Protein AF-A0A0R3WZQ4-F1 (afdb_monomer)

Structure (mmCIF, N/CA/C/O backbone):
data_AF-A0A0R3WZQ4-F1
#
_entry.id   AF-A0A0R3WZQ4-F1
#
loop_
_atom_site.group_PDB
_atom_site.id
_atom_site.type_symbol
_atom_site.label_atom_id
_atom_site.label_alt_id
_atom_site.label_comp_id
_atom_site.label_asym_id
_atom_site.label_entity_id
_atom_site.label_seq_id
_atom_site.pdbx_PDB_ins_code
_atom_site.Cartn_x
_atom_site.Cartn_y
_atom_site.Cartn_z
_atom_site.occupancy
_atom_site.B_iso_or_equiv
_atom_site.auth_seq_id
_atom_site.auth_comp_id
_atom_site.auth_asym_id
_atom_site.auth_atom_id
_atom_site.pdbx_PDB_model_num
ATOM 1 N N . MET A 1 1 ? 17.747 2.315 -2.675 1.00 59.25 1 MET A N 1
ATOM 2 C CA . MET A 1 1 ? 18.015 2.694 -1.265 1.00 59.25 1 MET A CA 1
ATOM 3 C C . MET A 1 1 ? 18.761 4.030 -1.125 1.00 59.25 1 MET A C 1
ATOM 5 O O . MET A 1 1 ? 18.170 4.954 -0.582 1.00 59.25 1 MET A O 1
ATOM 9 N N . LYS A 1 2 ? 19.989 4.185 -1.658 1.00 54.94 2 LYS A N 1
ATOM 10 C CA . LYS A 1 2 ? 20.775 5.444 -1.579 1.00 54.94 2 LYS A CA 1
ATOM 11 C C . LYS A 1 2 ? 20.021 6.696 -2.055 1.00 54.94 2 LYS A C 1
ATOM 13 O O . LYS A 1 2 ? 20.126 7.731 -1.412 1.00 54.94 2 LYS A O 1
ATOM 18 N N . LEU A 1 3 ? 19.227 6.578 -3.125 1.00 58.09 3 LEU A N 1
ATOM 19 C CA . LEU A 1 3 ? 18.361 7.647 -3.641 1.00 58.09 3 LEU A CA 1
ATOM 20 C C . LEU A 1 3 ? 17.384 8.172 -2.581 1.00 58.09 3 LEU A C 1
ATOM 22 O O . LEU A 1 3 ? 17.348 9.365 -2.296 1.00 58.09 3 LEU A O 1
ATOM 26 N N . ARG A 1 4 ? 16.605 7.260 -1.983 1.00 60.50 4 ARG A N 1
ATOM 27 C CA . ARG A 1 4 ? 15.604 7.590 -0.961 1.00 60.50 4 ARG A CA 1
ATOM 28 C C . ARG A 1 4 ? 16.275 8.246 0.243 1.00 60.50 4 ARG A C 1
ATOM 30 O O . ARG A 1 4 ? 15.859 9.319 0.655 1.00 60.50 4 ARG A O 1
ATOM 37 N N . ALA A 1 5 ? 17.381 7.665 0.704 1.00 63.91 5 ALA A N 1
ATOM 38 C CA . ALA A 1 5 ? 18.163 8.213 1.802 1.00 63.91 5 ALA A CA 1
ATOM 39 C C . ALA A 1 5 ? 18.717 9.619 1.490 1.00 63.91 5 ALA A C 1
ATOM 41 O O . ALA A 1 5 ? 18.581 10.535 2.294 1.00 63.91 5 ALA A O 1
ATOM 42 N N . SER A 1 6 ? 19.282 9.832 0.294 1.00 63.78 6 SER A N 1
ATOM 43 C CA . SER A 1 6 ? 19.801 11.144 -0.105 1.00 63.78 6 SER A CA 1
ATOM 44 C C . SER A 1 6 ? 18.703 12.190 -0.257 1.00 63.78 6 SER A C 1
ATOM 46 O O . SER A 1 6 ? 18.972 13.350 0.043 1.00 63.78 6 SER A O 1
ATOM 48 N N . ARG A 1 7 ? 17.513 11.827 -0.750 1.00 65.88 7 ARG A N 1
ATOM 49 C CA . ARG A 1 7 ? 16.387 12.760 -0.864 1.00 65.88 7 ARG A CA 1
ATOM 50 C C . ARG A 1 7 ? 15.920 13.196 0.523 1.00 65.88 7 ARG A C 1
ATOM 52 O O . ARG A 1 7 ? 15.873 14.395 0.769 1.00 65.88 7 ARG A O 1
ATOM 59 N N . CYS A 1 8 ? 15.708 12.252 1.441 1.00 67.31 8 CYS A N 1
ATOM 60 C CA . CYS A 1 8 ? 15.324 12.553 2.823 1.00 67.31 8 CYS A CA 1
ATOM 61 C C . CYS A 1 8 ? 16.364 13.432 3.537 1.00 67.31 8 CYS A C 1
ATOM 63 O O . CYS A 1 8 ? 16.021 14.462 4.105 1.00 67.31 8 CYS A O 1
ATOM 65 N N . LEU A 1 9 ? 17.654 13.090 3.446 1.00 69.38 9 LEU A N 1
ATOM 66 C CA . LEU A 1 9 ? 18.714 13.871 4.095 1.00 69.38 9 LEU A CA 1
ATOM 67 C C . LEU A 1 9 ? 18.921 15.259 3.466 1.00 69.38 9 LEU A C 1
ATOM 69 O O . LEU A 1 9 ? 19.328 16.187 4.161 1.00 69.38 9 LEU A O 1
ATOM 73 N N . LYS A 1 10 ? 18.664 15.424 2.159 1.00 71.38 10 LYS A N 1
ATOM 74 C CA . LYS A 1 10 ? 18.657 16.749 1.516 1.00 71.38 10 LYS A CA 1
ATOM 75 C C . LYS A 1 10 ? 17.467 17.578 1.996 1.00 71.38 10 LYS A C 1
ATOM 77 O O . LYS A 1 10 ? 17.658 18.756 2.276 1.00 71.38 10 LYS A O 1
ATOM 82 N N . MET A 1 11 ? 16.293 16.955 2.140 1.00 70.19 11 MET A N 1
ATOM 83 C CA . MET A 1 11 ? 15.088 17.626 2.628 1.00 70.19 11 MET A CA 1
ATOM 84 C C . MET A 1 11 ? 15.279 18.218 4.019 1.00 70.19 11 MET A C 1
ATOM 86 O O . MET A 1 11 ? 14.865 19.350 4.212 1.00 70.19 11 MET A O 1
ATOM 90 N N . LYS A 1 12 ? 16.030 17.565 4.920 1.00 76.56 12 LYS A N 1
ATOM 91 C CA . LYS A 1 12 ? 16.362 18.109 6.253 1.00 76.56 12 LYS A CA 1
ATOM 92 C C . LYS A 1 12 ? 16.836 19.568 6.240 1.00 76.56 12 LYS A C 1
ATOM 94 O O . LYS A 1 12 ? 16.504 20.320 7.144 1.00 76.56 12 LYS A O 1
ATOM 99 N N . LYS A 1 13 ? 17.602 19.983 5.225 1.00 73.25 13 LYS A N 1
ATOM 100 C CA . LYS A 1 13 ? 18.138 21.354 5.126 1.00 73.25 13 LYS A CA 1
ATOM 101 C C . LYS A 1 13 ? 17.073 22.424 4.883 1.00 73.25 13 LYS A C 1
ATOM 103 O O . LYS A 1 13 ? 17.371 23.604 5.027 1.00 73.25 13 LYS A O 1
ATOM 108 N N . HIS A 1 14 ? 15.883 22.012 4.466 1.00 74.38 14 HIS A N 1
ATOM 109 C CA . HIS A 1 14 ? 14.762 22.891 4.170 1.00 74.38 14 HIS A CA 1
ATOM 110 C C . HIS A 1 14 ? 13.814 23.073 5.359 1.00 74.38 14 HIS A C 1
ATOM 112 O O . HIS A 1 14 ? 12.880 23.849 5.223 1.00 74.38 14 HIS A O 1
ATOM 118 N N . TYR A 1 15 ? 14.065 22.407 6.495 1.00 74.31 15 TYR A N 1
ATOM 119 C CA . TYR A 1 15 ? 13.251 22.535 7.705 1.00 74.31 15 TYR A CA 1
ATOM 120 C C . TYR A 1 15 ? 13.995 23.333 8.773 1.00 74.31 15 TYR A C 1
ATOM 122 O O . TYR A 1 15 ? 15.161 23.067 9.079 1.00 74.31 15 TYR A O 1
ATOM 130 N N . LYS A 1 16 ? 13.291 24.298 9.351 1.00 77.12 16 LYS A N 1
ATOM 131 C CA . LYS A 1 16 ? 13.641 25.057 10.549 1.00 77.12 16 LYS A CA 1
ATOM 132 C C . LYS A 1 16 ? 12.752 24.600 11.701 1.00 77.12 16 LYS A C 1
ATOM 134 O O . LYS A 1 16 ? 11.690 24.033 11.488 1.00 77.12 16 LYS A O 1
ATOM 139 N N . GLU A 1 17 ? 13.165 24.893 12.928 1.00 70.81 17 GLU A N 1
ATOM 140 C CA . GLU A 1 17 ? 12.402 24.534 14.131 1.00 70.81 17 GLU A CA 1
ATOM 141 C C . GLU A 1 17 ? 10.980 25.122 14.128 1.00 70.81 17 GLU A C 1
ATOM 143 O O . GLU A 1 17 ? 10.024 24.426 14.451 1.00 70.81 17 GLU A O 1
ATOM 148 N N . ALA A 1 18 ? 10.826 26.352 13.627 1.00 71.81 18 ALA A N 1
ATOM 149 C CA . ALA A 1 18 ? 9.527 27.000 13.444 1.00 71.81 18 ALA A CA 1
ATOM 150 C C . ALA A 1 18 ? 8.602 26.282 12.440 1.00 71.81 18 ALA A C 1
ATOM 152 O O . ALA A 1 18 ? 7.392 26.466 12.504 1.00 71.81 18 ALA A O 1
ATOM 153 N N . ASP A 1 19 ? 9.139 25.451 11.537 1.00 72.56 19 ASP A N 1
ATOM 154 C CA . ASP A 1 19 ? 8.326 24.687 10.582 1.00 72.56 19 ASP A CA 1
ATOM 155 C C . ASP A 1 19 ? 7.623 23.490 11.254 1.00 72.56 19 ASP A C 1
ATOM 157 O O . ASP A 1 19 ? 6.709 22.899 10.674 1.00 72.56 19 ASP A O 1
ATOM 161 N N . PHE A 1 20 ? 8.031 23.129 12.478 1.00 77.69 20 PHE A N 1
ATOM 162 C CA . PHE A 1 20 ? 7.418 22.052 13.255 1.00 77.69 20 PHE A CA 1
ATOM 163 C C . PHE A 1 20 ? 6.249 22.528 14.129 1.00 77.69 20 PHE A C 1
ATOM 165 O O . PHE A 1 20 ? 5.408 21.711 14.488 1.00 77.69 20 PHE A O 1
ATOM 172 N N . ASP A 1 21 ? 6.113 23.828 14.396 1.00 80.69 21 ASP A N 1
ATOM 173 C CA . ASP A 1 21 ? 5.023 24.386 15.214 1.00 80.69 21 ASP A CA 1
ATOM 174 C C . ASP A 1 21 ? 3.962 25.091 14.351 1.00 80.69 21 ASP A C 1
ATOM 176 O O . ASP A 1 21 ? 3.626 26.263 14.517 1.00 80.69 21 ASP A O 1
ATOM 180 N N . ILE A 1 22 ? 3.470 24.375 13.338 1.00 78.81 22 ILE A N 1
ATOM 181 C CA . ILE A 1 22 ? 2.479 24.882 12.384 1.00 78.81 22 ILE A CA 1
ATOM 182 C C . ILE A 1 22 ? 1.238 23.991 12.448 1.00 78.81 22 ILE A C 1
ATOM 184 O O . ILE A 1 22 ? 1.338 22.766 12.393 1.00 78.81 22 ILE A O 1
ATOM 188 N N . ALA A 1 23 ? 0.057 24.598 12.553 1.00 77.56 23 ALA A N 1
ATOM 189 C CA . ALA A 1 23 ? -1.218 23.884 12.469 1.00 77.56 23 ALA A CA 1
ATOM 190 C C . ALA A 1 23 ? -1.451 23.334 11.051 1.00 77.56 23 ALA A C 1
ATOM 192 O O . ALA A 1 23 ? -1.067 23.972 10.065 1.00 77.56 23 ALA A O 1
ATOM 193 N N . ALA A 1 24 ? -2.132 22.195 10.925 1.00 77.56 24 ALA A N 1
ATOM 194 C CA . ALA A 1 24 ? -2.321 21.514 9.642 1.00 77.56 24 ALA A CA 1
ATOM 195 C C . ALA A 1 24 ? -2.984 22.415 8.585 1.00 77.56 24 ALA A C 1
ATOM 197 O O . ALA A 1 24 ? -2.612 22.382 7.412 1.00 77.56 24 ALA A O 1
ATOM 198 N N . CYS A 1 25 ? -3.907 23.289 9.001 1.00 72.56 25 CYS A N 1
ATOM 199 C CA . CYS A 1 25 ? -4.601 24.238 8.122 1.00 72.56 25 CYS A CA 1
ATOM 200 C C . CYS A 1 25 ? -3.682 25.283 7.463 1.00 72.56 25 CYS A C 1
ATOM 202 O O . CYS A 1 25 ? -4.040 25.850 6.432 1.00 72.56 25 CYS A O 1
ATOM 204 N N . LYS A 1 26 ? -2.501 25.538 8.040 1.00 68.31 26 LYS A N 1
ATOM 205 C CA . LYS A 1 26 ? -1.498 26.486 7.528 1.00 68.31 26 LYS A CA 1
ATOM 206 C C . LYS A 1 26 ? -0.370 25.792 6.761 1.00 68.31 26 LYS A C 1
ATOM 208 O O . LYS A 1 26 ? 0.494 26.471 6.209 1.00 68.31 26 LYS A O 1
ATOM 213 N N . TYR A 1 27 ? -0.364 24.461 6.714 1.00 69.56 27 TYR A N 1
ATOM 214 C CA . TYR A 1 27 ? 0.668 23.688 6.039 1.00 69.56 27 TYR A CA 1
ATOM 215 C C . TYR A 1 27 ? 0.306 23.483 4.561 1.00 69.56 27 TYR A C 1
ATOM 217 O O . TYR A 1 27 ? -0.670 22.809 4.233 1.00 69.56 27 TYR A O 1
ATOM 225 N N . SER A 1 28 ? 1.079 24.065 3.636 1.00 55.12 28 SER A N 1
ATOM 226 C CA . SER A 1 28 ? 0.828 23.905 2.198 1.00 55.12 28 SER A CA 1
ATOM 227 C C . SER A 1 28 ? 1.144 22.472 1.750 1.00 55.12 28 SER A C 1
ATOM 229 O O . SER A 1 28 ? 2.295 22.037 1.811 1.00 55.12 28 SER A O 1
ATOM 231 N N . LEU A 1 29 ? 0.127 21.736 1.298 1.00 54.38 29 LEU A N 1
ATOM 232 C CA . LEU A 1 29 ? 0.235 20.325 0.925 1.00 54.38 29 LEU A CA 1
ATOM 233 C C . LEU A 1 29 ? 0.942 20.121 -0.422 1.00 54.38 29 LEU A C 1
ATOM 235 O O . LEU A 1 29 ? 0.430 20.496 -1.473 1.00 54.38 29 LEU A O 1
ATOM 239 N N . TYR A 1 30 ? 2.050 19.383 -0.387 1.00 45.25 30 TYR A N 1
ATOM 240 C CA . TYR A 1 30 ? 2.545 18.588 -1.509 1.00 45.25 30 TYR A CA 1
ATOM 241 C C . TYR A 1 30 ? 2.847 17.171 -0.992 1.00 45.25 30 TYR A C 1
ATOM 243 O O . TYR A 1 30 ? 3.962 16.890 -0.567 1.00 45.25 30 TYR A O 1
ATOM 251 N N . GLY A 1 31 ? 1.869 16.257 -0.978 1.00 48.31 31 GLY A N 1
ATOM 252 C CA . GLY A 1 31 ? 2.123 14.876 -0.540 1.00 48.31 31 GLY A CA 1
ATOM 253 C C . GLY A 1 31 ? 0.884 14.016 -0.277 1.00 48.31 31 GLY A C 1
ATOM 254 O O . GLY A 1 31 ? -0.224 14.521 -0.118 1.00 48.31 31 GLY A O 1
ATOM 255 N N . ASN A 1 32 ? 1.091 12.695 -0.224 1.00 53.44 32 ASN A N 1
ATOM 256 C CA . ASN A 1 32 ? 0.051 11.697 0.045 1.00 53.44 32 ASN A CA 1
ATOM 257 C C . ASN A 1 32 ? -0.267 11.661 1.549 1.00 53.44 32 ASN A C 1
ATOM 259 O O . ASN A 1 32 ? 0.563 11.223 2.340 1.00 53.44 32 ASN A O 1
ATOM 263 N N . PHE A 1 33 ? -1.457 12.111 1.956 1.00 58.78 33 PHE A N 1
ATOM 264 C CA . PHE A 1 33 ? -1.855 12.117 3.373 1.00 58.78 33 PHE A CA 1
ATOM 265 C C . PHE A 1 33 ? -2.325 10.750 3.888 1.00 58.78 33 PHE A C 1
ATOM 267 O O . PHE A 1 33 ? -2.177 10.447 5.068 1.00 58.78 33 PHE A O 1
ATOM 274 N N . PHE A 1 34 ? -2.882 9.914 3.009 1.00 61.50 34 PHE A N 1
ATOM 275 C CA . PHE A 1 34 ? -3.523 8.662 3.404 1.00 61.50 34 PHE A CA 1
ATOM 276 C C . PHE A 1 34 ? -2.593 7.451 3.174 1.00 61.50 34 PHE A C 1
ATOM 278 O O . PHE A 1 34 ? -2.016 7.330 2.091 1.00 61.50 34 PHE A O 1
ATOM 285 N N . PRO A 1 35 ? -2.447 6.523 4.139 1.00 56.69 35 PRO A N 1
ATOM 286 C CA . PRO A 1 35 ? -1.637 5.310 3.975 1.00 56.69 35 PRO A CA 1
ATOM 287 C C . PRO A 1 35 ? -2.118 4.440 2.807 1.00 56.69 35 PRO A C 1
ATOM 289 O O . PRO A 1 35 ? -1.301 3.861 2.096 1.00 56.69 35 PRO A O 1
ATOM 292 N N . SER A 1 36 ? -3.426 4.457 2.537 1.00 63.47 36 SER A N 1
ATOM 293 C CA . SER A 1 36 ? -4.091 3.534 1.607 1.00 63.47 36 SER A CA 1
ATOM 294 C C . SER A 1 36 ? -4.612 4.213 0.339 1.00 63.47 36 SER A C 1
ATOM 296 O O . SER A 1 36 ? -5.557 3.730 -0.283 1.00 63.47 36 SER A O 1
ATOM 298 N N . VAL A 1 37 ? -3.978 5.319 -0.095 1.00 71.19 37 VAL A N 1
ATOM 299 C CA . VAL A 1 37 ? -4.334 6.034 -1.348 1.00 71.19 37 VAL A CA 1
ATOM 300 C C . VAL A 1 37 ? -4.441 5.067 -2.520 1.00 71.19 37 VAL A C 1
ATOM 302 O O . VAL A 1 37 ? -5.343 5.180 -3.342 1.00 71.19 37 VAL A O 1
ATOM 305 N N . ARG A 1 38 ? -3.533 4.093 -2.602 1.00 75.31 38 ARG A N 1
ATOM 306 C CA . ARG A 1 38 ? -3.531 3.141 -3.707 1.00 75.31 38 ARG A CA 1
ATOM 307 C C . ARG A 1 38 ? -4.756 2.230 -3.691 1.00 75.31 38 ARG A C 1
ATOM 309 O O . ARG A 1 38 ? -5.372 2.069 -4.737 1.00 75.31 38 ARG A O 1
ATOM 316 N N . GLN A 1 39 ? -5.108 1.664 -2.538 1.00 73.88 39 GLN A N 1
ATOM 317 C CA . GLN A 1 39 ? -6.296 0.818 -2.412 1.00 73.88 39 GLN A CA 1
ATOM 318 C C . GLN A 1 39 ? -7.569 1.618 -2.693 1.00 73.88 39 GLN A C 1
ATOM 320 O O . GLN A 1 39 ? -8.445 1.136 -3.401 1.00 73.88 39 GLN A O 1
ATOM 325 N N . PHE A 1 40 ? -7.635 2.864 -2.212 1.00 77.56 40 PHE A N 1
ATOM 326 C CA . PHE A 1 40 ? -8.734 3.777 -2.518 1.00 77.56 40 PHE A CA 1
ATOM 327 C C . PHE A 1 40 ? -8.866 4.020 -4.027 1.00 77.56 40 PHE A C 1
ATOM 329 O O . PHE A 1 40 ? -9.934 3.808 -4.590 1.00 77.56 40 PHE A O 1
ATOM 336 N N . VAL A 1 41 ? -7.771 4.392 -4.699 1.00 81.75 41 VAL A N 1
ATOM 337 C CA . VAL A 1 41 ? -7.765 4.628 -6.151 1.00 81.75 41 VAL A CA 1
ATOM 338 C C . VAL A 1 41 ? -8.153 3.365 -6.920 1.00 81.75 41 VAL A C 1
ATOM 340 O O . VAL A 1 41 ? -8.972 3.447 -7.830 1.00 81.75 41 VAL A O 1
ATOM 343 N N . ILE A 1 42 ? -7.619 2.198 -6.546 1.00 82.25 42 ILE A N 1
ATOM 344 C CA . ILE A 1 42 ? -7.975 0.917 -7.174 1.00 82.25 42 ILE A CA 1
ATOM 345 C C . ILE A 1 42 ? -9.466 0.621 -6.985 1.00 82.25 42 ILE A C 1
ATOM 347 O O . ILE A 1 42 ? -10.137 0.300 -7.960 1.00 82.25 42 ILE A O 1
ATOM 351 N N . ALA A 1 43 ? -10.006 0.794 -5.776 1.00 79.00 43 ALA A N 1
ATOM 352 C CA . ALA A 1 43 ? -11.423 0.577 -5.502 1.00 79.00 43 ALA A CA 1
ATOM 353 C C . ALA A 1 43 ? -12.321 1.535 -6.305 1.00 79.00 43 ALA A C 1
ATOM 355 O O . ALA A 1 43 ? -13.355 1.122 -6.825 1.00 79.00 43 ALA A O 1
ATOM 356 N N . CYS A 1 44 ? -11.926 2.805 -6.451 1.00 83.12 44 CYS A N 1
ATOM 357 C CA . CYS A 1 44 ? -12.631 3.762 -7.304 1.00 83.12 44 CYS A CA 1
ATOM 358 C C . CYS A 1 44 ? -12.614 3.332 -8.774 1.00 83.12 44 CYS A C 1
ATOM 360 O O . CYS A 1 44 ? -13.659 3.326 -9.416 1.00 83.12 44 CYS A O 1
ATOM 362 N N . LEU A 1 45 ? -11.451 2.944 -9.299 1.00 85.81 45 LEU A N 1
ATOM 363 C CA . LEU A 1 45 ? -11.312 2.497 -10.686 1.00 85.81 45 LEU A CA 1
ATOM 364 C C . LEU A 1 45 ? -12.122 1.221 -10.950 1.00 85.81 45 LEU A C 1
ATOM 366 O O . LEU A 1 45 ? -12.845 1.159 -11.939 1.00 85.81 45 LEU A O 1
ATOM 370 N N . GLN A 1 46 ? -12.106 0.258 -10.028 1.00 81.94 46 GLN A N 1
ATOM 371 C CA . GLN A 1 46 ? -12.930 -0.950 -10.109 1.00 81.94 46 GLN A CA 1
ATOM 372 C C . GLN A 1 46 ? -14.431 -0.629 -10.108 1.00 81.94 46 GLN A C 1
ATOM 374 O O . GLN A 1 46 ? -15.166 -1.175 -10.926 1.00 81.94 46 GLN A O 1
ATOM 379 N N . LYS A 1 47 ? -14.890 0.305 -9.258 1.00 81.44 47 LYS A N 1
ATOM 380 C CA . LYS A 1 47 ? -16.288 0.784 -9.266 1.00 81.44 47 LYS A CA 1
ATOM 381 C C . LYS A 1 47 ? -16.682 1.458 -10.587 1.00 81.44 47 LYS A C 1
ATOM 383 O O . LYS A 1 47 ? -17.856 1.447 -10.937 1.00 81.44 47 LYS A O 1
ATOM 388 N N . LEU A 1 48 ? -15.719 2.020 -11.320 1.00 87.06 48 LEU A N 1
ATOM 389 C CA . LEU A 1 48 ? -15.913 2.584 -12.661 1.00 87.06 48 LEU A CA 1
ATOM 390 C C . LEU A 1 48 ? -15.796 1.537 -13.785 1.00 87.06 48 LEU A C 1
ATOM 392 O O . LEU A 1 48 ? -15.861 1.902 -14.956 1.00 87.06 48 LEU A O 1
ATOM 396 N N . GLY A 1 49 ? -15.600 0.255 -13.459 1.00 86.19 49 GLY A N 1
ATOM 397 C CA . GLY A 1 49 ? -15.394 -0.809 -14.445 1.00 86.19 49 GLY A CA 1
ATOM 398 C C . GLY A 1 49 ? -14.000 -0.807 -15.082 1.00 86.19 49 GLY A C 1
ATOM 399 O O . GLY A 1 49 ? -13.805 -1.414 -16.131 1.00 86.19 49 GLY A O 1
ATOM 400 N N . VAL A 1 50 ? -13.021 -0.125 -14.478 1.00 88.00 50 VAL A N 1
ATOM 401 C CA . VAL A 1 50 ? -11.641 -0.058 -14.972 1.00 88.00 50 VAL A CA 1
ATOM 402 C C . VAL A 1 50 ? -10.779 -1.104 -14.268 1.00 88.00 50 VAL A C 1
ATOM 404 O O . VAL A 1 50 ? -10.526 -1.028 -13.062 1.00 88.00 50 VAL A O 1
ATOM 407 N N . HIS A 1 51 ? -10.270 -2.067 -15.037 1.00 86.50 51 HIS A N 1
ATOM 408 C CA . HIS A 1 51 ? -9.361 -3.087 -14.522 1.00 86.50 51 HIS A CA 1
ATOM 409 C C . HIS A 1 51 ? -7.997 -2.492 -14.156 1.00 86.50 51 HIS A C 1
ATOM 411 O O . HIS A 1 51 ? -7.361 -1.796 -14.947 1.00 86.50 51 HIS A O 1
ATOM 417 N N . CYS A 1 52 ? -7.533 -2.800 -12.946 1.00 87.75 52 CYS A N 1
ATOM 418 C CA . CYS A 1 52 ? -6.255 -2.336 -12.420 1.00 87.75 52 CYS A CA 1
ATOM 419 C C . CYS A 1 52 ? -5.397 -3.530 -12.025 1.00 87.75 52 CYS A C 1
ATOM 421 O O . CYS A 1 52 ? -5.745 -4.246 -11.087 1.00 87.75 52 CYS A O 1
ATOM 423 N N . LEU A 1 53 ? -4.262 -3.702 -12.703 1.00 89.50 53 LEU A N 1
ATOM 424 C CA . LEU A 1 53 ? -3.302 -4.755 -12.392 1.00 89.50 53 LEU A CA 1
ATOM 425 C C . LEU A 1 53 ? -1.969 -4.204 -11.888 1.00 89.50 53 LEU A C 1
ATOM 427 O O . LEU A 1 53 ? -1.481 -3.147 -12.292 1.00 89.50 53 LEU A O 1
ATOM 431 N N . GLN A 1 54 ? -1.360 -4.966 -10.993 1.00 89.00 54 GLN A N 1
ATOM 432 C CA . GLN A 1 54 ? -0.063 -4.717 -10.403 1.00 89.00 54 GLN A CA 1
ATOM 433 C C . GLN A 1 54 ? 0.993 -5.614 -11.040 1.00 89.00 54 GLN A C 1
ATOM 435 O O . GLN A 1 54 ? 0.882 -6.831 -10.988 1.00 89.00 54 GLN A O 1
ATOM 440 N N . SER A 1 55 ? 2.072 -5.012 -11.540 1.00 88.12 55 SER A N 1
ATOM 441 C CA . SER A 1 55 ? 3.247 -5.756 -12.002 1.00 88.12 55 SER A CA 1
ATOM 442 C C . SER A 1 55 ? 4.082 -6.320 -10.860 1.00 88.12 55 SER A C 1
ATOM 444 O O . SER A 1 55 ? 4.235 -5.683 -9.802 1.00 88.12 55 SER A O 1
ATOM 446 N N . SER A 1 56 ? 4.685 -7.484 -11.111 1.00 82.88 56 SER A N 1
ATOM 447 C CA . SER A 1 56 ? 5.661 -8.141 -10.242 1.00 82.88 56 SER A CA 1
ATOM 448 C C . SER A 1 56 ? 6.810 -7.169 -9.989 1.00 82.88 56 SER A C 1
ATOM 450 O O . SER A 1 56 ? 7.054 -6.742 -8.858 1.00 82.88 56 SER A O 1
ATOM 452 N N . TYR A 1 57 ? 7.410 -6.680 -11.073 1.00 77.62 57 TYR A N 1
ATOM 453 C CA . TYR A 1 57 ? 8.537 -5.756 -11.041 1.00 77.62 57 TYR A CA 1
ATOM 454 C C . TYR A 1 57 ? 8.136 -4.369 -11.566 1.00 77.62 57 TYR A C 1
ATOM 456 O O . TYR A 1 57 ? 7.241 -3.720 -11.009 1.00 77.62 57 TYR A O 1
ATOM 464 N N . GLY A 1 58 ? 8.814 -3.884 -12.609 1.00 76.38 58 GLY A N 1
ATOM 465 C CA . GLY A 1 58 ? 8.539 -2.600 -13.245 1.00 76.38 58 GLY A CA 1
ATOM 466 C C . GLY A 1 58 ? 7.274 -2.639 -14.099 1.00 76.38 58 GLY A C 1
ATOM 467 O O . GLY A 1 58 ? 7.058 -3.590 -14.841 1.00 76.38 58 GLY A O 1
ATOM 468 N N . SER A 1 59 ? 6.462 -1.584 -14.023 1.00 85.88 59 SER A N 1
ATOM 469 C CA . SER A 1 59 ? 5.227 -1.479 -14.809 1.00 85.88 59 SER A CA 1
ATOM 470 C C . SER A 1 59 ? 5.481 -1.209 -16.291 1.00 85.88 59 SER A C 1
ATOM 472 O O . SER A 1 59 ? 4.689 -1.631 -17.122 1.00 85.88 59 SER A O 1
ATOM 474 N N . MET A 1 60 ? 6.582 -0.530 -16.632 1.00 91.19 60 MET A N 1
ATOM 475 C CA . MET A 1 60 ? 6.891 -0.154 -18.015 1.00 91.19 60 MET A CA 1
ATOM 476 C C . MET A 1 60 ? 7.177 -1.367 -18.920 1.00 91.19 60 MET A C 1
ATOM 478 O O . MET A 1 60 ? 6.511 -1.461 -19.945 1.00 91.19 60 MET A O 1
ATOM 482 N N . PRO A 1 61 ? 8.048 -2.331 -18.554 1.00 90.56 61 PRO A N 1
ATOM 483 C CA . PRO A 1 61 ? 8.227 -3.561 -19.335 1.00 90.56 61 PRO A CA 1
ATOM 484 C C . PRO A 1 61 ? 6.932 -4.347 -19.580 1.00 90.56 61 PRO A C 1
ATOM 486 O O . PRO A 1 61 ? 6.669 -4.756 -20.710 1.00 90.56 61 PRO A O 1
ATOM 489 N N . ALA A 1 62 ? 6.103 -4.515 -18.544 1.00 90.50 62 ALA A N 1
ATOM 490 C CA . ALA A 1 62 ? 4.826 -5.223 -18.643 1.00 90.50 62 ALA A CA 1
ATOM 491 C C . ALA A 1 62 ? 3.833 -4.474 -19.546 1.00 90.50 62 ALA A C 1
ATOM 493 O O . ALA A 1 62 ? 3.241 -5.058 -20.447 1.00 90.50 62 ALA A O 1
ATOM 494 N N . CYS A 1 63 ? 3.706 -3.156 -19.357 1.00 92.56 63 CYS A N 1
ATOM 495 C CA . CYS A 1 63 ? 2.849 -2.292 -20.169 1.00 92.56 63 CYS A CA 1
ATOM 496 C C . CYS A 1 63 ? 3.271 -2.295 -21.644 1.00 92.56 63 CYS A C 1
ATOM 498 O O . CYS A 1 63 ? 2.415 -2.357 -22.520 1.00 92.56 63 CYS A O 1
ATOM 500 N N . LEU A 1 64 ? 4.579 -2.302 -21.918 1.00 91.69 64 LEU A N 1
ATOM 501 C CA . LEU A 1 64 ? 5.113 -2.464 -23.267 1.00 91.69 64 LEU A CA 1
ATOM 502 C C . LEU A 1 64 ? 4.739 -3.816 -23.870 1.00 91.69 64 LEU A C 1
ATOM 504 O O . LEU A 1 64 ? 4.250 -3.857 -24.993 1.00 91.69 64 LEU A O 1
ATOM 508 N N . GLY A 1 65 ? 4.942 -4.909 -23.128 1.00 90.12 65 GLY A N 1
ATOM 509 C CA . GLY A 1 65 ? 4.557 -6.247 -23.576 1.00 90.12 65 GLY A CA 1
ATOM 510 C C . GLY A 1 65 ? 3.065 -6.333 -23.909 1.00 90.12 65 GLY A C 1
ATOM 511 O O . GLY A 1 65 ? 2.714 -6.816 -24.980 1.00 90.12 65 GLY A O 1
ATOM 512 N N . ILE A 1 66 ? 2.197 -5.788 -23.048 1.00 90.31 66 ILE A N 1
ATOM 513 C CA . ILE A 1 66 ? 0.742 -5.729 -23.270 1.00 90.31 66 ILE A CA 1
ATOM 514 C C . ILE A 1 66 ? 0.408 -4.910 -24.520 1.00 90.31 66 ILE A C 1
ATOM 516 O O . ILE A 1 66 ? -0.354 -5.374 -25.363 1.00 90.31 66 ILE A O 1
ATOM 520 N N . ALA A 1 67 ? 1.001 -3.722 -24.667 1.00 91.00 67 ALA A N 1
ATOM 521 C CA . ALA A 1 67 ? 0.763 -2.857 -25.819 1.00 91.00 67 ALA A CA 1
ATOM 522 C C . ALA A 1 67 ? 1.140 -3.536 -27.139 1.00 91.00 67 ALA A C 1
ATOM 524 O O . ALA A 1 67 ? 0.397 -3.439 -28.111 1.00 91.00 67 ALA A O 1
ATOM 525 N N . TYR A 1 68 ? 2.249 -4.277 -27.160 1.00 88.69 68 TYR A N 1
ATOM 526 C CA . TYR A 1 68 ? 2.652 -5.062 -28.323 1.00 88.69 68 TYR A CA 1
ATOM 527 C C . TYR A 1 68 ? 1.763 -6.290 -28.563 1.00 88.69 68 TYR A C 1
ATOM 529 O O . TYR A 1 68 ? 1.490 -6.603 -29.717 1.00 88.69 68 TYR A O 1
ATOM 537 N N . HIS A 1 69 ? 1.294 -6.971 -27.511 1.00 86.50 69 HIS A N 1
ATOM 538 C CA . HIS A 1 69 ? 0.363 -8.099 -27.643 1.00 86.50 69 HIS A CA 1
ATOM 539 C C . HIS A 1 69 ? -1.000 -7.673 -28.198 1.00 86.50 69 HIS A C 1
ATOM 541 O O . HIS A 1 69 ? -1.576 -8.392 -29.009 1.00 86.50 69 HIS A O 1
ATOM 547 N N . LEU A 1 70 ? -1.512 -6.522 -27.757 1.00 87.00 70 LEU A N 1
ATOM 548 C CA . LEU A 1 70 ? -2.850 -6.038 -28.108 1.00 87.00 70 LEU A CA 1
ATOM 549 C C . LEU A 1 70 ? -2.864 -5.036 -29.271 1.00 87.00 70 LEU A C 1
ATOM 551 O O . LEU A 1 70 ? -3.939 -4.675 -29.741 1.00 87.00 70 LEU A O 1
ATOM 555 N N . GLY A 1 71 ? -1.703 -4.537 -29.704 1.00 86.31 71 GLY A N 1
ATOM 556 C CA . GLY A 1 71 ? -1.611 -3.451 -30.684 1.00 86.31 71 GLY A CA 1
ATOM 557 C C . GLY A 1 71 ? -2.232 -2.137 -30.192 1.00 86.31 71 GLY A C 1
ATOM 558 O O . GLY A 1 71 ? -2.783 -1.380 -30.988 1.00 86.31 71 GLY A O 1
ATOM 559 N N . CYS A 1 72 ? -2.198 -1.868 -28.881 1.00 86.94 72 CYS A N 1
ATOM 560 C CA . CYS A 1 72 ? -2.894 -0.730 -28.274 1.00 86.94 72 CYS A CA 1
ATOM 561 C C . CYS A 1 72 ? -1.945 0.432 -27.912 1.00 86.94 72 CYS A C 1
ATOM 563 O O . CYS A 1 72 ? -0.767 0.207 -27.611 1.00 86.94 72 CYS A O 1
ATOM 565 N N . PRO A 1 73 ? -2.434 1.688 -27.889 1.00 90.56 73 PRO A N 1
ATOM 566 C CA . PRO A 1 73 ? -1.635 2.824 -27.442 1.00 90.56 73 PRO A CA 1
ATOM 567 C C . PRO A 1 73 ? -1.355 2.767 -25.933 1.00 90.56 73 PRO A C 1
ATOM 569 O O . PRO A 1 73 ? -2.135 2.220 -25.154 1.00 90.56 73 PRO A O 1
ATOM 572 N N . ILE A 1 74 ? -0.266 3.407 -25.504 1.00 92.56 74 ILE A N 1
ATOM 573 C CA . ILE A 1 74 ? 0.061 3.616 -24.089 1.00 92.56 74 ILE A CA 1
ATOM 574 C C . ILE A 1 74 ? -0.208 5.072 -23.718 1.00 92.56 74 ILE A C 1
ATOM 576 O O . ILE A 1 74 ? 0.484 5.978 -24.183 1.00 92.56 74 ILE A O 1
ATOM 580 N N . ALA A 1 75 ? -1.158 5.296 -22.812 1.00 91.56 75 ALA A N 1
ATOM 581 C CA . ALA A 1 75 ? -1.357 6.588 -22.166 1.00 91.56 75 ALA A CA 1
ATOM 582 C C . ALA A 1 75 ? -0.480 6.695 -20.910 1.00 91.56 75 ALA A C 1
ATOM 584 O O . ALA A 1 75 ? -0.524 5.836 -20.029 1.00 91.56 75 ALA A O 1
ATOM 585 N N . THR A 1 76 ? 0.354 7.731 -20.823 1.00 91.00 76 THR A N 1
ATOM 586 C CA . THR A 1 76 ? 1.366 7.836 -19.765 1.00 91.00 76 THR A CA 1
ATOM 587 C C . THR A 1 76 ? 1.673 9.277 -19.390 1.00 91.00 76 THR A C 1
ATOM 589 O O . THR A 1 76 ? 1.646 10.178 -20.220 1.00 91.00 76 THR A O 1
ATOM 592 N N . MET A 1 77 ? 2.023 9.486 -18.120 1.00 88.00 77 MET A N 1
ATOM 593 C CA . MET A 1 77 ? 2.602 10.743 -17.633 1.00 88.00 77 MET A CA 1
ATOM 594 C C . MET A 1 77 ? 4.140 10.704 -17.592 1.00 88.00 77 MET A C 1
ATOM 596 O O . MET A 1 77 ? 4.784 11.650 -17.142 1.00 88.00 77 MET A O 1
ATOM 600 N N . SER A 1 78 ? 4.758 9.582 -17.979 1.00 89.31 78 SER A N 1
ATOM 601 C CA . SER A 1 78 ? 6.205 9.401 -17.883 1.00 89.31 78 SER A CA 1
ATOM 602 C C . SER A 1 78 ? 6.891 9.630 -19.224 1.00 89.31 78 SER A C 1
ATOM 604 O O . SER A 1 78 ? 6.740 8.850 -20.160 1.00 89.31 78 SER A O 1
ATOM 606 N N . SER A 1 79 ? 7.781 10.621 -19.265 1.00 87.69 79 SER A N 1
ATOM 607 C CA . SER A 1 79 ? 8.618 10.910 -20.436 1.00 87.69 79 SER A CA 1
ATOM 608 C C . SER A 1 79 ? 9.597 9.792 -20.810 1.00 87.69 79 SER A C 1
ATOM 610 O O . SER A 1 79 ? 10.173 9.819 -21.895 1.00 87.69 79 SER A O 1
ATOM 612 N N . LYS A 1 80 ? 9.778 8.773 -19.953 1.00 90.44 80 LYS A N 1
ATOM 613 C CA . LYS A 1 80 ? 10.580 7.586 -20.284 1.00 90.44 80 LYS A CA 1
ATOM 614 C C . LYS A 1 80 ? 10.022 6.839 -21.494 1.00 90.44 80 LYS A C 1
ATOM 616 O O . LYS A 1 80 ? 10.802 6.282 -22.258 1.00 90.44 80 LYS A O 1
ATOM 621 N N . TYR A 1 81 ? 8.705 6.867 -21.702 1.00 91.19 81 TYR A N 1
ATOM 622 C CA . TYR A 1 81 ? 8.086 6.185 -22.835 1.00 91.19 81 TYR A CA 1
ATOM 623 C C . TYR A 1 81 ? 8.472 6.804 -24.191 1.00 91.19 81 TYR A C 1
ATOM 625 O O . TYR A 1 81 ? 8.475 6.110 -25.200 1.00 91.19 81 TYR A O 1
ATOM 633 N N . TYR A 1 82 ? 8.910 8.068 -24.233 1.00 90.12 82 TYR A N 1
ATOM 634 C CA . TYR A 1 82 ? 9.359 8.711 -25.480 1.00 90.12 82 TYR A CA 1
ATOM 635 C C . TYR A 1 82 ? 10.675 8.139 -26.014 1.00 90.12 82 TYR A C 1
ATOM 637 O O . TYR A 1 82 ? 11.031 8.371 -27.166 1.00 90.12 82 TYR A O 1
ATOM 645 N N . LEU A 1 83 ? 11.412 7.414 -25.170 1.00 91.56 83 LEU A N 1
ATOM 646 C CA . LEU A 1 83 ? 12.699 6.807 -25.503 1.00 91.56 83 LEU A CA 1
ATOM 647 C C . LEU A 1 83 ? 12.568 5.334 -25.907 1.00 91.56 83 LEU A C 1
ATOM 649 O O . LEU A 1 83 ? 13.586 4.680 -26.137 1.00 91.56 83 LEU A O 1
ATOM 653 N N . ILE A 1 84 ? 11.341 4.808 -25.969 1.00 88.62 84 ILE A N 1
ATOM 654 C CA . ILE A 1 84 ? 11.085 3.445 -26.427 1.00 88.62 84 ILE A CA 1
ATOM 655 C C . ILE A 1 84 ? 11.445 3.339 -27.908 1.00 88.62 84 ILE A C 1
ATOM 657 O O . ILE A 1 84 ? 11.237 4.255 -28.705 1.00 88.62 84 ILE A O 1
ATOM 661 N N . SER A 1 85 ? 11.989 2.183 -28.262 1.00 79.69 85 SER A N 1
ATOM 662 C CA . SER A 1 85 ? 12.156 1.755 -29.641 1.00 79.69 85 SER A CA 1
ATOM 663 C C . SER A 1 85 ? 11.424 0.437 -29.854 1.00 79.69 85 SER A C 1
ATOM 665 O O . SER A 1 85 ? 11.209 -0.325 -28.906 1.00 79.69 85 SER A O 1
ATOM 667 N N . ARG A 1 86 ? 11.036 0.178 -31.104 1.00 84.62 86 ARG A N 1
ATOM 668 C CA . ARG A 1 86 ? 10.485 -1.116 -31.498 1.00 84.62 86 ARG A CA 1
ATOM 669 C C . ARG A 1 86 ? 11.517 -2.217 -31.200 1.00 84.62 86 ARG A C 1
ATOM 671 O O . ARG A 1 86 ? 12.660 -2.097 -31.655 1.00 84.62 86 ARG A O 1
ATOM 678 N N . PRO A 1 87 ? 11.151 -3.282 -30.466 1.00 86.12 87 PRO A N 1
ATOM 679 C CA . PRO A 1 87 ? 12.050 -4.397 -30.216 1.00 86.12 87 PRO A CA 1
ATOM 680 C C . PRO A 1 87 ? 12.389 -5.086 -31.540 1.00 86.12 87 PRO A C 1
ATOM 682 O O . PRO A 1 87 ? 11.519 -5.370 -32.361 1.00 86.12 87 PRO A O 1
ATOM 685 N N . THR A 1 88 ? 13.672 -5.368 -31.741 1.00 82.69 88 THR A N 1
ATOM 686 C CA . THR A 1 88 ? 14.158 -6.149 -32.895 1.00 82.69 88 THR A CA 1
ATOM 687 C C . THR A 1 88 ? 14.264 -7.635 -32.571 1.00 82.69 88 THR A C 1
ATOM 689 O O . THR A 1 88 ? 14.318 -8.467 -33.469 1.00 82.69 88 THR A O 1
ATOM 692 N N . THR A 1 89 ? 14.306 -7.970 -31.280 1.00 76.62 89 THR A N 1
ATOM 693 C CA . THR A 1 89 ? 14.256 -9.343 -30.777 1.00 76.62 89 THR A CA 1
ATOM 694 C C . THR A 1 89 ? 12.862 -9.586 -30.216 1.00 76.62 89 THR A C 1
ATOM 696 O O . THR A 1 89 ? 12.486 -8.951 -29.233 1.00 76.62 89 THR A O 1
ATOM 699 N N . LEU A 1 90 ? 12.103 -10.477 -30.848 1.00 79.44 90 LEU A N 1
ATOM 700 C CA . LEU A 1 90 ? 10.763 -10.874 -30.420 1.00 79.44 90 LEU A CA 1
ATOM 701 C C . LEU A 1 90 ? 10.760 -12.357 -30.017 1.00 79.44 90 LEU A C 1
ATOM 703 O O . LEU A 1 90 ? 11.571 -13.118 -30.553 1.00 79.44 90 LEU A O 1
ATOM 707 N N . PRO A 1 91 ? 9.882 -12.768 -29.084 1.00 78.06 91 PRO A N 1
ATOM 708 C CA . PRO A 1 91 ? 9.557 -14.175 -28.862 1.00 78.06 91 PRO A CA 1
ATOM 709 C C . PRO A 1 91 ? 9.096 -14.844 -30.162 1.00 78.06 91 PRO A C 1
ATOM 711 O O . PRO A 1 91 ? 8.484 -14.186 -31.003 1.00 78.06 91 PRO A O 1
ATOM 714 N N . GLU A 1 92 ? 9.362 -16.141 -30.320 1.00 77.19 92 GLU A N 1
ATOM 715 C CA . GLU A 1 92 ? 8.974 -16.904 -31.519 1.00 77.19 92 GLU A CA 1
ATOM 716 C C . GLU A 1 92 ? 7.452 -16.913 -31.730 1.00 77.19 92 GLU A C 1
ATOM 718 O O . GLU A 1 92 ? 6.967 -16.962 -32.860 1.00 77.19 92 GLU A O 1
ATOM 723 N N . GLU A 1 93 ? 6.702 -16.808 -30.635 1.00 78.81 93 GLU A N 1
ATOM 724 C CA . GLU A 1 93 ? 5.246 -16.745 -30.602 1.00 78.81 93 GLU A CA 1
ATOM 725 C C . GLU A 1 93 ? 4.689 -15.447 -31.219 1.00 78.81 93 GLU A C 1
ATOM 727 O O . GLU A 1 93 ? 3.535 -15.415 -31.649 1.00 78.81 93 GLU A O 1
ATOM 732 N N . LEU A 1 94 ? 5.499 -14.382 -31.305 1.00 75.25 94 LEU A N 1
ATOM 733 C CA . LEU A 1 94 ? 5.121 -13.094 -31.885 1.00 75.25 94 LEU A CA 1
ATOM 734 C C . LEU A 1 94 ? 5.725 -12.929 -33.283 1.00 75.25 94 LEU A C 1
ATOM 736 O O . LEU A 1 94 ? 6.937 -12.806 -33.463 1.00 75.25 94 LEU A O 1
ATOM 740 N N . LYS A 1 95 ? 4.866 -12.865 -34.308 1.00 66.31 95 LYS A N 1
ATOM 741 C CA . LYS A 1 95 ? 5.315 -12.655 -35.691 1.00 66.31 95 LYS A CA 1
ATOM 742 C C . LYS A 1 95 ? 5.885 -11.236 -35.862 1.00 66.31 95 LYS A C 1
ATOM 744 O O . LYS A 1 95 ? 5.212 -10.264 -35.528 1.00 66.31 95 LYS A O 1
ATOM 749 N N . PRO A 1 96 ? 7.072 -11.058 -36.472 1.00 60.28 96 PRO A N 1
ATOM 750 C CA . PRO A 1 96 ? 7.672 -9.732 -36.648 1.00 60.28 96 PRO A CA 1
ATOM 751 C C . PRO A 1 96 ? 6.803 -8.736 -37.428 1.00 60.28 96 PRO A C 1
ATOM 753 O O . PRO A 1 96 ? 6.885 -7.534 -37.187 1.00 60.28 96 PRO A O 1
ATOM 756 N N . SER A 1 97 ? 5.967 -9.224 -38.350 1.00 52.78 97 SER A N 1
ATOM 757 C CA . SER A 1 97 ? 5.083 -8.407 -39.188 1.00 52.78 97 SER A CA 1
ATOM 758 C C . SER A 1 97 ? 3.826 -7.896 -38.478 1.00 52.78 97 SER A C 1
ATOM 760 O O . SER A 1 97 ? 3.137 -7.068 -39.057 1.00 52.78 97 SER A O 1
ATOM 762 N N . SER A 1 98 ? 3.512 -8.371 -37.266 1.00 59.06 98 SER A N 1
ATOM 763 C CA . SER A 1 98 ? 2.313 -7.964 -36.514 1.00 59.06 98 SER A CA 1
ATOM 764 C C . SER A 1 98 ? 2.589 -6.948 -35.403 1.00 59.06 98 SER A C 1
ATOM 766 O O . SER A 1 98 ? 1.675 -6.591 -34.671 1.00 59.06 98 SER A O 1
ATOM 768 N N . VAL A 1 99 ? 3.843 -6.515 -35.233 1.00 66.31 99 VAL A N 1
ATOM 769 C CA . VAL A 1 99 ? 4.248 -5.614 -34.146 1.00 66.31 99 VAL A CA 1
ATOM 770 C C . VAL A 1 99 ? 4.517 -4.223 -34.710 1.00 66.31 99 VAL A C 1
ATOM 772 O O . VAL A 1 99 ? 5.613 -3.957 -35.207 1.00 66.31 99 VAL A O 1
ATOM 775 N N . ASP A 1 100 ? 3.523 -3.344 -34.636 1.00 71.50 100 ASP A N 1
ATOM 776 C CA . ASP A 1 100 ? 3.666 -1.936 -35.008 1.00 71.50 100 ASP A CA 1
ATOM 777 C C . ASP A 1 100 ? 4.445 -1.136 -33.952 1.00 71.50 100 ASP A C 1
ATOM 779 O O . ASP A 1 100 ? 4.699 -1.595 -32.833 1.00 71.50 100 ASP A O 1
ATOM 783 N N . GLU A 1 101 ? 4.871 0.078 -34.314 1.00 80.31 101 GLU A N 1
ATOM 784 C CA . GLU A 1 101 ? 5.393 1.013 -33.318 1.00 80.31 101 GLU A CA 1
ATOM 785 C C . GLU A 1 101 ? 4.299 1.372 -32.309 1.00 80.31 101 GLU A C 1
ATOM 787 O O . GLU A 1 101 ? 3.188 1.753 -32.680 1.00 80.31 101 GLU A O 1
ATOM 792 N N . VAL A 1 102 ? 4.627 1.282 -31.017 1.00 85.94 102 VAL A N 1
ATOM 793 C CA . VAL A 1 102 ? 3.676 1.635 -29.961 1.00 85.94 102 VAL A CA 1
ATOM 794 C C . VAL A 1 102 ? 3.380 3.124 -30.022 1.00 85.94 102 VAL A C 1
ATOM 796 O O . VAL A 1 102 ? 4.271 3.966 -29.896 1.00 85.94 102 VAL A O 1
ATOM 799 N N . GLN A 1 103 ? 2.099 3.442 -30.142 1.00 89.81 103 GLN A N 1
ATOM 800 C CA . GLN A 1 103 ? 1.608 4.806 -30.049 1.00 89.81 103 GLN A CA 1
ATOM 801 C C . GLN A 1 103 ? 1.610 5.260 -28.586 1.00 89.81 103 GLN A C 1
ATOM 803 O O . GLN A 1 103 ? 1.060 4.587 -27.716 1.00 89.81 103 GLN A O 1
ATOM 808 N N . ILE A 1 104 ? 2.222 6.410 -28.302 1.00 91.25 104 ILE A N 1
ATOM 809 C CA . ILE A 1 104 ? 2.318 6.962 -26.944 1.00 91.25 104 ILE A CA 1
ATOM 810 C C . ILE A 1 104 ? 1.445 8.209 -26.828 1.00 91.25 104 ILE A C 1
ATOM 812 O O . ILE A 1 104 ? 1.615 9.144 -27.601 1.00 91.25 104 ILE A O 1
ATOM 816 N N . VAL A 1 105 ? 0.559 8.264 -25.838 1.00 91.31 105 VAL A N 1
ATOM 817 C CA . VAL A 1 105 ? -0.269 9.438 -25.524 1.00 91.31 105 VAL A CA 1
ATOM 818 C C . VAL A 1 105 ? 0.272 10.101 -24.253 1.00 91.31 105 VAL A C 1
ATOM 820 O O . VAL A 1 105 ? 0.301 9.487 -23.184 1.00 91.31 105 VAL A O 1
ATOM 823 N N . ASP A 1 106 ? 0.728 11.351 -24.375 1.00 88.25 106 ASP A N 1
ATOM 824 C CA . ASP A 1 106 ? 1.318 12.139 -23.281 1.00 88.25 106 ASP A CA 1
ATOM 825 C C . ASP A 1 106 ? 0.238 12.829 -22.446 1.00 88.25 106 ASP A C 1
ATOM 827 O O . ASP A 1 106 ? -0.229 13.905 -22.807 1.00 88.25 106 ASP A O 1
ATOM 831 N N . LEU A 1 107 ? -0.098 12.259 -21.289 1.00 87.81 107 LEU A N 1
ATOM 832 C CA . LEU A 1 107 ? -1.115 12.793 -20.378 1.00 87.81 107 LEU A CA 1
ATOM 833 C C . LEU A 1 107 ? -0.687 14.074 -19.631 1.00 87.81 107 LEU A C 1
ATOM 835 O O . LEU A 1 107 ? -1.470 14.611 -18.853 1.00 87.81 107 LEU A O 1
ATOM 839 N N . THR A 1 108 ? 0.546 14.560 -19.814 1.00 83.69 108 THR A N 1
ATOM 840 C CA . THR A 1 108 ? 1.042 15.796 -19.171 1.00 83.69 108 THR A CA 1
ATOM 841 C C . THR A 1 108 ? 0.789 17.061 -19.986 1.00 83.69 108 THR A C 1
ATOM 843 O O . THR A 1 108 ? 1.053 18.166 -19.510 1.00 83.69 108 THR A O 1
ATOM 846 N N . LYS A 1 109 ? 0.289 16.913 -21.213 1.00 79.62 109 LYS A N 1
ATOM 847 C CA . LYS A 1 109 ? -0.038 18.008 -22.130 1.00 79.62 109 LYS A CA 1
ATOM 848 C C . LYS A 1 109 ? -1.498 17.919 -22.544 1.00 79.62 109 LYS A C 1
ATOM 850 O O . LYS A 1 109 ? -2.204 17.004 -22.140 1.00 79.62 109 LYS A O 1
ATOM 855 N N . ASP A 1 110 ? -1.933 18.831 -23.405 1.00 79.00 110 ASP A N 1
ATOM 856 C CA . ASP A 1 110 ? -3.209 18.707 -24.106 1.00 79.00 110 ASP A CA 1
ATOM 857 C C . ASP A 1 110 ? -3.191 17.446 -24.980 1.00 79.00 110 ASP A C 1
ATOM 859 O O . ASP A 1 110 ? -2.696 17.459 -26.112 1.00 79.00 110 ASP A O 1
ATOM 863 N N . PHE A 1 111 ? -3.677 16.345 -24.411 1.00 82.50 111 PHE A N 1
ATOM 864 C CA . PHE A 1 111 ? -3.560 14.994 -24.955 1.00 82.50 111 PHE A CA 1
ATOM 865 C C . PHE A 1 111 ? -4.774 14.563 -25.764 1.00 82.50 111 PHE A C 1
ATOM 867 O O . PHE A 1 111 ? -4.759 13.490 -26.363 1.00 82.50 111 PHE A O 1
ATOM 874 N N . TYR A 1 112 ? -5.824 15.377 -25.788 1.00 86.88 112 TYR A N 1
ATOM 875 C CA . TYR A 1 112 ? -7.037 15.072 -26.518 1.00 86.88 112 TYR A CA 1
ATOM 876 C C . TYR A 1 112 ? -7.657 16.313 -27.150 1.00 86.88 112 TYR A C 1
ATOM 878 O O . TYR A 1 112 ? -7.418 17.446 -26.732 1.00 86.88 112 TYR A O 1
ATOM 886 N N . GLN A 1 113 ? -8.471 16.068 -28.166 1.00 87.44 113 GLN A N 1
ATOM 887 C CA . GLN A 1 113 ? -9.379 17.026 -28.765 1.00 87.44 113 GLN A CA 1
ATOM 888 C C . GLN A 1 113 ? -10.752 16.368 -28.870 1.00 87.44 113 GLN A C 1
ATOM 890 O O . GLN A 1 113 ? -10.856 15.203 -29.255 1.00 87.44 113 GLN A O 1
ATOM 895 N N . VAL A 1 114 ? -11.796 17.110 -28.509 1.00 86.62 114 VAL A N 1
ATOM 896 C CA . VAL A 1 114 ? -13.173 16.701 -28.785 1.00 86.62 114 VAL A CA 1
ATOM 897 C C . VAL A 1 114 ? -13.509 17.185 -30.186 1.00 86.62 114 VAL A C 1
ATOM 899 O O . VAL A 1 114 ? -13.388 18.373 -30.481 1.00 86.62 114 VAL A O 1
ATOM 902 N N . ASP A 1 115 ? -13.877 16.251 -31.043 1.00 86.81 115 ASP A N 1
ATOM 903 C CA . ASP A 1 115 ? -14.316 16.495 -32.408 1.00 86.81 115 ASP A CA 1
ATOM 904 C C . ASP A 1 115 ? -15.750 15.985 -32.580 1.00 86.81 115 ASP A C 1
ATOM 906 O O . ASP A 1 115 ? -16.273 15.283 -31.713 1.00 86.81 115 ASP A O 1
ATOM 910 N N . THR A 1 116 ? -16.407 16.343 -33.677 1.00 84.56 116 THR A N 1
ATOM 911 C CA . THR A 1 116 ? -17.716 15.786 -34.032 1.00 84.56 116 THR A CA 1
ATOM 912 C C . THR A 1 116 ? -17.607 15.085 -35.373 1.00 84.56 116 THR A C 1
ATOM 914 O O . THR A 1 116 ? -17.390 15.727 -36.395 1.00 84.56 116 THR A O 1
ATOM 917 N N . GLU A 1 117 ? -17.771 13.768 -35.367 1.00 85.69 117 GLU A N 1
ATOM 918 C CA . GLU A 1 117 ? -17.728 12.932 -36.566 1.00 85.69 117 GLU A CA 1
ATOM 919 C C . GLU A 1 117 ? -19.077 12.216 -36.676 1.00 85.69 117 GLU A C 1
ATOM 921 O O . GLU A 1 117 ? -19.559 11.639 -35.700 1.00 85.69 117 GLU A O 1
ATOM 926 N N . ASP A 1 118 ? -19.752 12.361 -37.818 1.00 86.44 118 ASP A N 1
ATOM 927 C CA . ASP A 1 118 ? -21.113 11.849 -38.051 1.00 86.44 118 ASP A CA 1
ATOM 928 C C . ASP A 1 118 ? -22.139 12.241 -36.965 1.00 86.44 118 ASP A C 1
ATOM 930 O O . ASP A 1 118 ? -23.011 11.462 -36.574 1.00 86.44 118 ASP A O 1
ATOM 934 N N . GLY A 1 119 ? -22.023 13.463 -36.431 1.00 85.06 119 GLY A N 1
ATOM 935 C CA . GLY A 1 119 ? -22.910 13.976 -35.380 1.00 85.06 119 GLY A CA 1
ATOM 936 C C . GLY A 1 119 ? -22.667 13.382 -33.986 1.00 85.06 119 GLY A C 1
ATOM 937 O O . GLY A 1 119 ? -23.413 13.696 -33.058 1.00 85.06 119 GLY A O 1
ATOM 938 N N . LYS A 1 120 ? -21.630 12.553 -33.807 1.00 84.25 120 LYS A N 1
ATOM 939 C CA . LYS A 1 120 ? -21.214 12.013 -32.507 1.00 84.25 120 LYS A CA 1
ATOM 940 C C . LYS A 1 120 ? -19.955 12.713 -32.016 1.00 84.25 120 LYS A C 1
ATOM 942 O O . LYS A 1 120 ? -19.014 12.932 -32.776 1.00 84.25 120 LYS A O 1
ATOM 947 N N . ALA A 1 121 ? -19.930 13.031 -30.724 1.00 84.62 121 ALA A N 1
ATOM 948 C CA . ALA A 1 121 ? -18.725 13.529 -30.076 1.00 84.62 121 ALA A CA 1
ATOM 949 C C . ALA A 1 121 ? -17.658 12.423 -30.063 1.00 84.62 121 ALA A C 1
ATOM 951 O O . ALA A 1 121 ? -17.867 11.356 -29.487 1.00 84.62 121 ALA A O 1
ATOM 952 N N . MET A 1 122 ? -16.521 12.691 -30.699 1.00 84.38 122 MET A N 1
ATOM 953 C CA . MET A 1 122 ? -15.373 11.798 -30.796 1.00 84.38 122 MET A CA 1
ATOM 954 C C . MET A 1 122 ? -14.192 12.389 -30.031 1.00 84.38 122 MET A C 1
ATOM 956 O O . MET A 1 122 ? -13.867 13.567 -30.156 1.00 84.38 122 MET A O 1
ATOM 960 N N . LEU A 1 123 ? -13.523 11.554 -29.242 1.00 84.12 123 LEU A N 1
ATOM 961 C CA . LEU A 1 123 ? -12.313 11.916 -28.509 1.00 84.12 123 LEU A CA 1
ATOM 962 C C . LEU A 1 123 ? -11.089 11.503 -29.334 1.00 84.12 123 LEU A C 1
ATOM 964 O O . LEU A 1 123 ? -10.746 10.325 -29.403 1.00 84.12 123 LEU A O 1
ATOM 968 N N . LYS A 1 124 ? -10.424 12.474 -29.968 1.00 86.38 124 LYS A N 1
ATOM 969 C CA . LYS A 1 124 ? -9.184 12.254 -30.726 1.00 86.38 124 LYS A CA 1
ATOM 970 C C . LYS A 1 124 ? -7.986 12.457 -29.809 1.00 86.38 124 LYS A C 1
ATOM 972 O O . LYS A 1 124 ? -7.755 13.561 -29.319 1.00 86.38 124 LYS A O 1
ATOM 977 N N . LEU A 1 125 ? -7.225 11.392 -29.565 1.00 88.25 125 LEU A N 1
ATOM 978 C CA . LEU A 1 125 ? -6.026 11.435 -28.728 1.00 88.25 125 LEU A CA 1
ATOM 979 C C . LEU A 1 125 ? -4.813 11.901 -29.539 1.00 88.25 125 LEU A C 1
ATOM 981 O O . LEU A 1 125 ? -4.609 11.481 -30.677 1.00 88.25 125 LEU A O 1
ATOM 985 N N . ARG A 1 126 ? -3.981 12.756 -28.943 1.00 87.69 126 ARG A N 1
ATOM 986 C CA . ARG A 1 126 ? -2.725 13.209 -29.542 1.00 87.69 126 ARG A CA 1
ATOM 987 C C . ARG A 1 126 ? -1.618 12.214 -29.225 1.00 87.69 126 ARG A C 1
ATOM 989 O O . ARG A 1 126 ? -1.240 12.035 -28.067 1.00 87.69 126 ARG A O 1
ATOM 996 N N . VAL A 1 127 ? -1.082 11.600 -30.272 1.00 89.56 127 VAL A N 1
ATOM 997 C CA . VAL A 1 127 ? 0.025 10.647 -30.179 1.00 89.56 127 VAL A CA 1
ATOM 998 C C . VAL A 1 127 ? 1.358 11.383 -30.316 1.00 89.56 127 VAL A C 1
ATOM 1000 O O . VAL A 1 127 ? 1.536 12.264 -31.157 1.00 89.56 127 VAL A O 1
ATOM 1003 N N . PHE A 1 128 ? 2.314 11.030 -29.466 1.00 88.75 128 PHE A N 1
ATOM 1004 C CA . PHE A 1 128 ? 3.691 11.478 -29.558 1.00 88.75 128 PHE A CA 1
ATOM 1005 C C . PHE A 1 128 ? 4.418 10.720 -30.670 1.00 88.75 128 PHE A C 1
A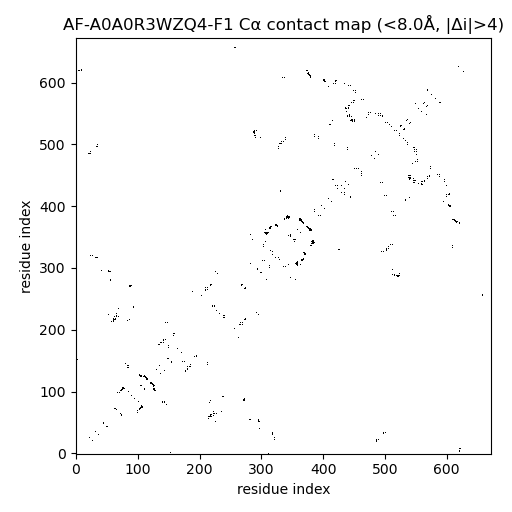TOM 1007 O O . PHE A 1 128 ? 4.536 9.496 -30.626 1.00 88.75 128 PHE A O 1
ATOM 1014 N N . HIS A 1 129 ? 4.974 11.468 -31.622 1.00 86.50 129 HIS A N 1
ATOM 1015 C CA . HIS A 1 129 ? 5.812 10.934 -32.691 1.00 86.50 129 HIS A CA 1
ATOM 1016 C C . HIS A 1 129 ? 7.278 11.337 -32.460 1.00 86.50 129 HIS A C 1
ATOM 1018 O O . HIS A 1 129 ? 7.598 12.528 -32.564 1.00 86.50 129 HIS A O 1
ATOM 1024 N N . PRO A 1 130 ? 8.192 10.383 -32.186 1.00 85.00 130 PRO A N 1
ATOM 1025 C CA . PRO A 1 130 ? 9.616 10.673 -32.004 1.00 85.00 130 PRO A CA 1
ATOM 1026 C C . PRO A 1 130 ? 10.229 11.433 -33.187 1.00 85.00 130 PRO A C 1
ATOM 1028 O O . PRO A 1 130 ? 11.032 12.345 -32.979 1.00 85.00 130 PRO A O 1
ATOM 1031 N N . GLU A 1 131 ? 9.786 11.118 -34.405 1.00 84.19 131 GLU A N 1
ATOM 1032 C CA . GLU A 1 131 ? 10.251 11.718 -35.664 1.00 84.19 131 GLU A CA 1
ATOM 1033 C C . GLU A 1 131 ? 9.899 13.208 -35.809 1.00 84.19 131 GLU A C 1
ATOM 1035 O O . GLU A 1 131 ? 10.580 13.957 -36.509 1.00 84.19 131 GLU A O 1
ATOM 1040 N N . MET A 1 132 ? 8.884 13.675 -35.078 1.00 86.94 132 MET A N 1
ATOM 1041 C CA . MET A 1 132 ? 8.477 15.085 -35.034 1.00 86.94 132 MET A CA 1
ATOM 1042 C C . MET A 1 132 ? 9.132 15.848 -33.873 1.00 86.94 132 MET A C 1
ATOM 1044 O O . MET A 1 132 ? 8.778 16.991 -33.588 1.00 86.94 132 MET A O 1
ATOM 1048 N N . SER A 1 133 ? 10.082 15.223 -33.175 1.00 87.50 133 SER A N 1
ATOM 1049 C CA . SER A 1 133 ? 10.712 15.761 -31.970 1.00 87.50 133 SER A CA 1
ATOM 1050 C C . SER A 1 133 ? 12.229 15.915 -32.125 1.00 87.50 133 SER A C 1
ATOM 1052 O O . SER A 1 133 ? 12.821 15.564 -33.147 1.00 87.50 133 SER A O 1
ATOM 1054 N N . ALA A 1 134 ? 12.895 16.387 -31.067 1.00 86.38 134 ALA A N 1
ATOM 1055 C CA . ALA A 1 134 ? 14.358 16.412 -30.995 1.00 86.38 134 ALA A CA 1
ATOM 1056 C C . ALA A 1 134 ? 15.001 15.009 -31.070 1.00 86.38 134 ALA A C 1
ATOM 1058 O O . ALA A 1 134 ? 16.202 14.906 -31.296 1.00 86.38 134 ALA A O 1
ATOM 1059 N N . LEU A 1 135 ? 14.221 13.933 -30.900 1.00 90.50 135 LEU A N 1
ATOM 1060 C CA . LEU A 1 135 ? 14.693 12.550 -30.998 1.00 90.50 135 LEU A CA 1
ATOM 1061 C C . LEU A 1 135 ? 14.797 12.032 -32.438 1.00 90.50 135 LEU A C 1
ATOM 1063 O O . LEU A 1 135 ? 15.367 10.960 -32.628 1.00 90.50 135 LEU A O 1
ATOM 1067 N N . ARG A 1 136 ? 14.305 12.773 -33.442 1.00 90.88 136 ARG A N 1
ATOM 1068 C CA . ARG A 1 136 ? 14.344 12.372 -34.862 1.00 90.88 136 ARG A CA 1
ATOM 1069 C C . ARG A 1 136 ? 15.751 12.041 -35.367 1.00 90.88 136 ARG A C 1
ATOM 1071 O O . ARG A 1 136 ? 15.933 11.196 -36.229 1.00 90.88 136 ARG A O 1
ATOM 1078 N N . THR A 1 137 ? 16.767 12.718 -34.829 1.00 91.06 137 THR A N 1
ATOM 1079 C CA . THR A 1 137 ? 18.169 12.512 -35.219 1.00 91.06 137 THR A CA 1
ATOM 1080 C C . THR A 1 137 ? 18.830 11.374 -34.448 1.00 91.06 137 THR A C 1
ATOM 1082 O O . THR A 1 137 ? 19.931 10.961 -34.798 1.00 91.06 137 THR A O 1
ATOM 1085 N N . VAL A 1 138 ? 18.194 10.874 -33.386 1.00 93.69 138 VAL A N 1
ATOM 1086 C CA . VAL A 1 138 ? 18.747 9.829 -32.528 1.00 93.69 138 VAL A CA 1
ATOM 1087 C C . VAL A 1 138 ? 18.283 8.464 -33.037 1.00 93.69 138 VAL A C 1
ATOM 1089 O O . VAL A 1 138 ? 17.074 8.199 -33.024 1.00 93.69 138 VAL A O 1
ATOM 1092 N N . PRO A 1 139 ? 19.212 7.558 -33.405 1.00 91.62 139 PRO A N 1
ATOM 1093 C CA . PRO A 1 139 ? 18.858 6.194 -33.776 1.00 91.62 139 PRO A CA 1
ATOM 1094 C C . PRO A 1 139 ? 18.016 5.529 -32.685 1.00 91.62 139 PRO A C 1
ATOM 1096 O O . PRO A 1 139 ? 18.356 5.624 -31.505 1.00 91.62 139 PRO A O 1
ATOM 1099 N N . ALA A 1 140 ? 16.943 4.829 -33.065 1.00 89.12 140 ALA A N 1
ATOM 1100 C CA . ALA A 1 140 ? 15.984 4.252 -32.118 1.00 89.12 140 ALA A CA 1
ATOM 1101 C C . ALA A 1 140 ? 16.661 3.380 -31.039 1.00 89.12 140 ALA A C 1
ATOM 1103 O O . ALA A 1 140 ? 16.419 3.570 -29.848 1.00 89.12 140 ALA A O 1
ATOM 1104 N N . VAL A 1 141 ? 17.607 2.528 -31.452 1.00 90.44 141 VAL A N 1
ATOM 1105 C CA . VAL A 1 141 ? 18.423 1.656 -30.582 1.00 90.44 141 VAL A CA 1
ATOM 1106 C C . VAL A 1 141 ? 19.258 2.446 -29.559 1.00 90.44 141 VAL A C 1
ATOM 1108 O O . VAL A 1 141 ? 19.576 1.932 -28.493 1.00 90.44 141 VAL A O 1
ATOM 1111 N N . SER A 1 142 ? 19.608 3.704 -29.843 1.00 93.44 142 SER A N 1
ATOM 1112 C CA . SER A 1 142 ? 20.389 4.565 -28.944 1.00 93.44 142 SER A CA 1
ATOM 1113 C C . SER A 1 142 ? 19.529 5.353 -27.949 1.00 93.44 142 SER A C 1
ATOM 1115 O O . SER A 1 142 ? 20.057 5.830 -26.944 1.00 93.44 142 SER A O 1
ATOM 1117 N N . ARG A 1 143 ? 18.218 5.516 -28.193 1.00 92.81 143 ARG A N 1
ATOM 1118 C CA . ARG A 1 143 ? 17.335 6.391 -27.391 1.00 92.81 143 ARG A CA 1
ATOM 1119 C C . ARG A 1 143 ? 17.331 6.053 -25.886 1.00 92.81 143 ARG A C 1
ATOM 1121 O O . ARG A 1 143 ? 17.442 6.994 -25.094 1.00 92.81 143 ARG A O 1
ATOM 1128 N N . PRO A 1 144 ? 17.319 4.777 -25.440 1.00 93.88 144 PRO A N 1
ATOM 1129 C CA . PRO A 1 144 ? 17.381 4.441 -24.011 1.00 93.88 144 PRO A CA 1
ATOM 1130 C C . PRO A 1 144 ? 18.633 4.965 -23.284 1.00 93.88 144 PRO A C 1
ATOM 1132 O O . PRO A 1 144 ? 18.585 5.246 -22.084 1.00 93.88 144 PRO A O 1
ATOM 1135 N N . LEU A 1 145 ? 19.752 5.165 -23.992 1.00 94.81 145 LEU A N 1
ATOM 1136 C CA . LEU A 1 145 ? 20.992 5.686 -23.402 1.00 94.81 145 LEU A CA 1
ATOM 1137 C C . LEU A 1 145 ? 20.855 7.140 -22.935 1.00 94.81 145 LEU A C 1
ATOM 1139 O O . LEU A 1 145 ? 21.548 7.547 -22.003 1.00 94.81 145 LEU A O 1
ATOM 1143 N N . ILE A 1 146 ? 19.918 7.902 -23.507 1.00 94.62 146 ILE A N 1
ATOM 1144 C CA . ILE A 1 146 ? 19.588 9.251 -23.033 1.00 94.62 146 ILE A CA 1
ATOM 1145 C C . ILE A 1 146 ? 19.100 9.182 -21.583 1.00 94.62 146 ILE A C 1
ATOM 1147 O O . ILE A 1 146 ? 19.558 9.960 -20.748 1.00 94.62 146 ILE A O 1
ATOM 1151 N N . ALA A 1 147 ? 18.232 8.222 -21.242 1.00 92.25 147 ALA A N 1
ATOM 1152 C CA . ALA A 1 147 ? 17.758 8.055 -19.868 1.00 92.25 147 ALA A CA 1
ATOM 1153 C C . ALA A 1 147 ? 18.890 7.674 -18.907 1.00 92.25 147 ALA A C 1
ATOM 1155 O O . ALA A 1 147 ? 18.933 8.180 -17.786 1.00 92.25 147 ALA A O 1
ATOM 1156 N N . VAL A 1 148 ? 19.814 6.815 -19.349 1.00 91.69 148 VAL A N 1
ATOM 1157 C CA . VAL A 1 148 ? 20.992 6.404 -18.569 1.00 91.69 148 VAL A CA 1
ATOM 1158 C C . VAL A 1 148 ? 21.887 7.610 -18.262 1.00 91.69 148 VAL A C 1
ATOM 1160 O O . VAL A 1 148 ? 22.242 7.828 -17.106 1.00 91.69 148 VAL A O 1
ATOM 1163 N N . LEU A 1 149 ? 22.196 8.437 -19.265 1.00 91.75 149 LEU A N 1
ATOM 1164 C CA . LEU A 1 149 ? 23.039 9.633 -19.123 1.00 91.75 149 LEU A CA 1
ATOM 1165 C C . LEU A 1 149 ? 22.357 10.753 -18.321 1.00 91.75 149 LEU A C 1
ATOM 1167 O O . LEU A 1 149 ? 22.993 11.472 -17.544 1.00 91.75 149 LEU A O 1
ATOM 1171 N N . MET A 1 150 ? 21.041 10.903 -18.467 1.00 90.19 150 MET A N 1
ATOM 1172 C CA . MET A 1 150 ? 20.276 11.897 -17.716 1.00 90.19 150 MET A CA 1
ATOM 1173 C C . MET A 1 150 ? 20.087 11.518 -16.244 1.00 90.19 150 MET A C 1
ATOM 1175 O O . MET A 1 150 ? 19.861 12.408 -15.422 1.00 90.19 150 MET A O 1
ATOM 1179 N N . ASN A 1 151 ? 20.251 10.242 -15.889 1.00 86.06 151 ASN A N 1
ATOM 1180 C CA . ASN A 1 151 ? 20.135 9.749 -14.523 1.00 86.06 151 ASN A CA 1
ATOM 1181 C C . ASN A 1 151 ? 21.331 10.187 -13.656 1.00 86.06 151 ASN A C 1
ATOM 1183 O O . ASN A 1 151 ? 22.345 9.497 -13.560 1.00 86.06 151 ASN A O 1
ATOM 1187 N N . SER A 1 152 ? 21.189 11.328 -12.975 1.00 76.81 152 SER A N 1
ATOM 1188 C CA . SER A 1 152 ? 22.203 11.889 -12.065 1.00 76.81 152 SER A CA 1
ATOM 1189 C C . SER A 1 152 ? 22.528 11.009 -10.851 1.00 76.81 152 SER A C 1
ATOM 1191 O O . SER A 1 152 ? 23.550 11.215 -10.189 1.00 76.81 152 SER A O 1
ATOM 1193 N N . ASP A 1 153 ? 21.650 10.055 -10.535 1.00 70.12 153 ASP A N 1
ATOM 1194 C CA . ASP A 1 153 ? 21.826 9.122 -9.421 1.00 70.12 153 ASP A CA 1
ATOM 1195 C C . ASP A 1 153 ? 22.662 7.905 -9.817 1.00 70.12 153 ASP A C 1
ATOM 1197 O O . ASP A 1 153 ? 23.315 7.301 -8.964 1.00 70.12 153 ASP A O 1
ATOM 1201 N N . LEU A 1 154 ? 22.643 7.562 -11.106 1.00 76.25 154 LEU A N 1
ATOM 1202 C CA . LEU A 1 154 ? 23.525 6.573 -11.706 1.00 76.25 154 LEU A CA 1
ATOM 1203 C C . LEU A 1 154 ? 24.883 7.199 -12.027 1.00 76.25 154 LEU A C 1
ATOM 1205 O O . LEU A 1 154 ? 25.913 6.686 -11.604 1.00 76.25 154 LEU A O 1
ATOM 1209 N N . LEU A 1 155 ? 24.881 8.329 -12.737 1.00 77.31 155 LEU A N 1
ATOM 1210 C CA . LEU A 1 155 ? 26.082 9.011 -13.205 1.00 77.31 155 LEU A CA 1
ATOM 1211 C C . LEU A 1 155 ? 26.158 10.407 -12.590 1.00 77.31 155 LEU A C 1
ATOM 1213 O O . LEU A 1 155 ? 25.478 11.343 -13.011 1.00 77.31 155 LEU A O 1
ATOM 1217 N N . HIS A 1 156 ? 27.018 10.555 -11.581 1.00 71.44 156 HIS A N 1
ATOM 1218 C CA . HIS A 1 156 ? 27.252 11.844 -10.922 1.00 71.44 156 HIS A CA 1
ATOM 1219 C C . HIS A 1 156 ? 27.947 12.863 -11.830 1.00 71.44 156 HIS A C 1
ATOM 1221 O O . HIS A 1 156 ? 27.812 14.067 -11.620 1.00 71.44 156 HIS A O 1
ATOM 1227 N N . ARG A 1 157 ? 28.694 12.385 -12.828 1.00 76.31 157 ARG A N 1
ATOM 1228 C CA . ARG A 1 157 ? 29.313 13.192 -13.877 1.00 76.31 157 ARG A CA 1
ATOM 1229 C C . ARG A 1 157 ? 29.020 12.540 -15.217 1.00 76.31 157 ARG A C 1
ATOM 1231 O O . ARG A 1 157 ? 29.024 11.317 -15.316 1.00 76.31 157 ARG A O 1
ATOM 1238 N N . LEU A 1 158 ? 28.736 13.368 -16.216 1.00 84.81 158 LEU A N 1
ATOM 1239 C CA . LEU A 1 158 ? 28.645 12.906 -17.594 1.00 84.81 158 LEU A CA 1
ATOM 1240 C C . LEU A 1 158 ? 30.049 12.556 -18.119 1.00 84.81 158 LEU A C 1
ATOM 1242 O O . LEU A 1 158 ? 31.032 13.090 -17.595 1.00 84.81 158 LEU A O 1
ATOM 1246 N N . PRO A 1 159 ? 30.145 11.692 -19.145 1.00 87.81 159 PRO A N 1
ATOM 1247 C CA . PRO A 1 159 ? 31.387 11.491 -19.881 1.00 87.81 159 PRO A CA 1
ATOM 1248 C C . PRO A 1 159 ? 31.977 12.822 -20.366 1.00 87.81 159 PRO A C 1
ATOM 1250 O O . PRO A 1 159 ? 31.231 13.737 -20.723 1.00 87.81 159 PRO A O 1
ATOM 1253 N N . SER A 1 160 ? 33.307 12.935 -20.371 1.00 84.88 160 SER A N 1
ATOM 1254 C CA . SER A 1 160 ? 34.041 14.166 -20.718 1.00 84.88 160 SER A CA 1
ATOM 1255 C C . SER A 1 160 ? 33.763 14.681 -22.131 1.00 84.88 160 SER A C 1
ATOM 1257 O O . SER A 1 160 ? 33.943 15.863 -22.416 1.00 84.88 160 SER A O 1
ATOM 1259 N N . GLU A 1 161 ? 33.313 13.796 -23.011 1.00 86.19 161 GLU A N 1
ATOM 1260 C CA . GLU A 1 161 ? 32.930 14.066 -24.390 1.00 86.19 161 GLU A CA 1
ATOM 1261 C C . GLU A 1 161 ? 31.662 14.927 -24.469 1.00 86.19 161 GLU A C 1
ATOM 1263 O O . GLU A 1 161 ? 31.478 15.668 -25.436 1.00 86.19 161 GLU A O 1
ATOM 1268 N N . ILE A 1 162 ? 30.804 14.875 -23.442 1.00 85.31 162 ILE A N 1
ATOM 1269 C CA . ILE A 1 162 ? 29.596 15.695 -23.357 1.00 85.31 162 ILE A CA 1
ATOM 1270 C C . ILE A 1 162 ? 29.961 17.037 -22.722 1.00 85.31 162 ILE A C 1
ATOM 1272 O O . ILE A 1 162 ? 29.946 17.207 -21.502 1.00 85.31 162 ILE A O 1
ATOM 1276 N N . LYS A 1 163 ? 30.275 18.017 -23.571 1.00 79.56 163 LYS A N 1
ATOM 1277 C CA . LYS A 1 163 ? 30.565 19.390 -23.144 1.00 79.56 163 LYS A CA 1
ATOM 1278 C C . LYS A 1 163 ? 29.277 20.077 -22.680 1.00 79.56 163 LYS A C 1
ATOM 1280 O O . LYS A 1 163 ? 28.506 20.571 -23.495 1.00 79.56 163 LYS A O 1
ATOM 1285 N N . CYS A 1 164 ? 29.041 20.092 -21.371 1.00 74.75 164 CYS A N 1
ATOM 1286 C CA . CYS A 1 164 ? 27.920 20.792 -20.748 1.00 74.75 164 CYS A CA 1
ATOM 1287 C C . CYS A 1 164 ? 28.384 21.444 -19.443 1.00 74.75 164 CYS A C 1
ATOM 1289 O O . CYS A 1 164 ? 28.854 20.749 -18.540 1.00 74.75 164 CYS A O 1
ATOM 1291 N N . GLU A 1 165 ? 28.215 22.760 -19.317 1.00 61.91 165 GLU A N 1
ATOM 1292 C CA . GLU A 1 165 ? 28.307 23.421 -18.014 1.00 61.91 165 GLU A CA 1
ATOM 1293 C C . GLU A 1 165 ? 27.003 23.168 -17.232 1.00 61.91 165 GLU A C 1
ATOM 1295 O O . GLU A 1 165 ? 25.918 23.208 -17.815 1.00 61.91 165 GLU A O 1
ATOM 1300 N N . PRO A 1 166 ? 27.056 22.817 -15.935 1.00 57.72 166 PRO A N 1
ATOM 1301 C CA . PRO A 1 166 ? 25.894 22.305 -15.215 1.00 57.72 166 PRO A CA 1
ATOM 1302 C C . PRO A 1 166 ? 25.025 23.440 -14.647 1.00 57.72 166 PRO A C 1
ATOM 1304 O O . PRO A 1 166 ? 24.951 23.603 -13.431 1.00 57.72 166 PRO A O 1
ATOM 1307 N N . SER A 1 167 ? 24.357 24.222 -15.500 1.00 60.22 167 SER A N 1
ATOM 1308 C CA . SER A 1 167 ? 23.433 25.288 -15.065 1.00 60.22 167 SER A CA 1
ATOM 1309 C C . SER A 1 167 ? 21.947 24.900 -15.208 1.00 60.22 167 SER A C 1
ATOM 1311 O O . SER A 1 167 ? 21.145 25.264 -14.349 1.00 60.22 167 SER A O 1
ATOM 1313 N N . SER A 1 168 ? 21.562 24.105 -16.225 1.00 76.50 168 SER A N 1
ATOM 1314 C CA . SER A 1 168 ? 20.158 23.724 -16.493 1.00 76.50 168 SER A CA 1
ATOM 1315 C C . SER A 1 168 ? 19.962 22.279 -16.986 1.00 76.50 168 SER A C 1
ATOM 1317 O O . SER A 1 168 ? 20.675 21.785 -17.860 1.00 76.50 168 SER A O 1
ATOM 1319 N N . ASN A 1 169 ? 18.910 21.600 -16.497 1.00 81.06 169 ASN A N 1
ATOM 1320 C CA . ASN A 1 169 ? 18.510 20.257 -16.960 1.00 81.06 169 ASN A CA 1
ATOM 1321 C C . ASN A 1 169 ? 18.137 20.218 -18.453 1.00 81.06 169 ASN A C 1
ATOM 1323 O O . ASN A 1 169 ? 18.310 19.185 -19.100 1.00 81.06 169 ASN A O 1
ATOM 1327 N N . SER A 1 170 ? 17.627 21.324 -19.003 1.00 83.94 170 SER A N 1
ATOM 1328 C CA . SER A 1 170 ? 17.264 21.415 -20.424 1.00 83.94 170 SER A CA 1
ATOM 1329 C C . SER A 1 170 ? 18.504 21.434 -21.321 1.00 83.94 170 SER A C 1
ATOM 1331 O O . SER A 1 170 ? 18.529 20.777 -22.360 1.00 83.94 170 SER A O 1
ATOM 1333 N N . GLU A 1 171 ? 19.548 22.150 -20.904 1.00 84.56 171 GLU A N 1
ATOM 1334 C CA . GLU A 1 171 ? 20.828 22.210 -21.616 1.00 84.56 171 GLU A CA 1
ATOM 1335 C C . GLU A 1 171 ? 21.552 20.871 -21.545 1.00 84.56 171 GLU A C 1
ATOM 1337 O O . GLU A 1 171 ? 21.988 20.358 -22.575 1.00 84.56 171 GLU A O 1
ATOM 1342 N N . LYS A 1 172 ? 21.553 20.244 -20.360 1.00 87.94 172 LYS A N 1
ATOM 1343 C CA . LYS A 1 172 ? 22.052 18.879 -20.179 1.00 87.94 172 LYS A CA 1
ATOM 1344 C C . LYS A 1 172 ? 21.366 17.902 -21.134 1.00 87.94 172 LYS A C 1
ATOM 1346 O O . LYS A 1 172 ? 22.046 17.139 -21.815 1.00 87.94 172 LYS A O 1
ATOM 1351 N N . LEU A 1 173 ? 20.033 17.938 -21.215 1.00 90.00 173 LEU A N 1
ATOM 1352 C CA . LEU A 1 173 ? 19.274 17.069 -22.117 1.00 90.00 173 LEU A CA 1
ATOM 1353 C C . LEU A 1 173 ? 19.648 17.310 -23.583 1.00 90.00 173 LEU A C 1
ATOM 1355 O O . LEU A 1 173 ? 19.890 16.347 -24.302 1.00 90.00 173 LEU A O 1
ATOM 1359 N N . ARG A 1 174 ? 19.735 18.573 -24.018 1.00 90.00 174 ARG A N 1
ATOM 1360 C CA . ARG A 1 174 ? 20.130 18.924 -25.391 1.00 90.00 174 ARG A CA 1
ATOM 1361 C C . ARG A 1 174 ? 21.529 18.411 -25.735 1.00 90.00 174 ARG A C 1
ATOM 1363 O O . ARG A 1 174 ? 21.689 17.789 -26.780 1.00 90.00 174 ARG A O 1
ATOM 1370 N N . ALA A 1 175 ? 22.506 18.605 -24.850 1.00 91.25 175 ALA A N 1
ATOM 1371 C CA . ALA A 1 175 ? 23.873 18.123 -25.049 1.00 91.25 175 ALA A CA 1
ATOM 1372 C C . ALA A 1 175 ? 23.943 16.587 -25.115 1.00 91.25 175 ALA A C 1
ATOM 1374 O O . ALA A 1 175 ? 24.623 16.029 -25.974 1.00 91.25 175 ALA A O 1
ATOM 1375 N N . VAL A 1 176 ? 23.199 15.896 -24.243 1.00 93.50 176 VAL A N 1
ATOM 1376 C CA . VAL A 1 176 ? 23.099 14.429 -24.259 1.00 93.50 176 VAL A CA 1
ATOM 1377 C C . VAL A 1 176 ? 22.456 13.935 -25.558 1.00 93.50 176 VAL A C 1
ATOM 1379 O O . VAL A 1 176 ? 22.992 13.023 -26.180 1.00 93.50 176 VAL A O 1
ATOM 1382 N N . VAL A 1 177 ? 21.340 14.532 -25.988 1.00 93.88 177 VAL A N 1
ATOM 1383 C CA . VAL A 1 177 ? 20.649 14.168 -27.239 1.00 93.88 177 VAL A CA 1
ATOM 1384 C C . VAL A 1 177 ? 21.565 14.369 -28.447 1.00 93.88 177 VAL A C 1
ATOM 1386 O O . VAL A 1 177 ? 21.704 13.453 -29.257 1.00 93.88 177 VAL A O 1
ATOM 1389 N N . ASP A 1 178 ? 22.229 15.524 -28.548 1.00 93.44 178 ASP A N 1
ATOM 1390 C CA . ASP A 1 178 ? 23.142 15.825 -29.655 1.00 93.44 178 ASP A CA 1
ATOM 1391 C C . ASP A 1 178 ? 24.302 14.823 -29.720 1.00 93.44 178 ASP A C 1
ATOM 1393 O O . ASP A 1 178 ? 24.585 14.261 -30.780 1.00 93.44 178 ASP A O 1
ATOM 1397 N N . TRP A 1 179 ? 24.924 14.515 -28.582 1.00 94.81 179 TRP A N 1
ATOM 1398 C CA . TRP A 1 179 ? 26.040 13.574 -28.542 1.00 94.81 179 TRP A CA 1
ATOM 1399 C C . TRP A 1 179 ? 25.616 12.133 -28.859 1.00 94.81 179 TRP A C 1
ATOM 1401 O O . TRP A 1 179 ? 26.265 11.465 -29.667 1.00 94.81 179 TRP A O 1
ATOM 1411 N N . VAL A 1 180 ? 24.501 11.659 -28.291 1.00 95.19 180 VAL A N 1
ATOM 1412 C CA . VAL A 1 180 ? 23.976 10.309 -28.561 1.00 95.19 180 VAL A CA 1
ATOM 1413 C C . VAL A 1 180 ? 23.534 10.165 -30.022 1.00 95.19 180 VAL A C 1
ATOM 1415 O O . VAL A 1 180 ? 23.692 9.089 -30.591 1.00 95.19 180 VAL A O 1
ATOM 1418 N N . SER A 1 181 ? 23.050 11.236 -30.664 1.00 94.50 181 SER A N 1
ATOM 1419 C CA . SER A 1 181 ? 22.680 11.210 -32.090 1.00 94.50 181 SER A CA 1
ATOM 1420 C C . SER A 1 181 ? 23.864 10.940 -33.029 1.00 94.50 181 SER A C 1
ATOM 1422 O O . SER A 1 181 ? 23.685 10.356 -34.094 1.00 94.50 181 SER A O 1
ATOM 1424 N N . LYS A 1 182 ? 25.083 11.314 -32.617 1.00 94.00 182 LYS A N 1
ATOM 1425 C CA . LYS A 1 182 ? 26.315 11.213 -33.422 1.00 94.00 182 LYS A CA 1
ATOM 1426 C C . LYS A 1 182 ? 27.206 10.032 -33.030 1.00 94.00 182 LYS A C 1
ATOM 1428 O O . LYS A 1 182 ? 28.211 9.783 -33.690 1.00 94.00 182 LYS A O 1
ATOM 1433 N N . THR A 1 183 ? 26.872 9.317 -31.955 1.00 93.56 183 THR A N 1
ATOM 1434 C CA . THR A 1 183 ? 27.767 8.333 -31.331 1.00 93.56 183 THR A CA 1
ATOM 1435 C C . THR A 1 183 ? 27.164 6.935 -31.367 1.00 93.56 183 THR A C 1
ATOM 1437 O O . THR A 1 183 ? 26.008 6.727 -31.001 1.00 93.56 183 THR A O 1
ATOM 1440 N N . ASN A 1 184 ? 27.965 5.940 -31.759 1.00 92.69 184 ASN A N 1
ATOM 1441 C CA . ASN A 1 184 ? 27.545 4.540 -31.701 1.00 92.69 184 ASN A CA 1
ATOM 1442 C C . ASN A 1 184 ? 27.195 4.139 -30.246 1.00 92.69 184 ASN A C 1
ATOM 1444 O O . ASN A 1 184 ? 27.977 4.450 -29.340 1.00 92.69 184 ASN A O 1
ATOM 1448 N N . PRO A 1 185 ? 26.093 3.399 -30.003 1.00 91.50 185 PRO A N 1
ATOM 1449 C CA . PRO A 1 185 ? 25.688 2.967 -28.663 1.00 91.50 185 PRO A CA 1
ATOM 1450 C C . PRO A 1 185 ? 26.799 2.317 -27.827 1.00 91.50 185 PRO A C 1
ATOM 1452 O O . PRO A 1 185 ? 26.892 2.545 -26.622 1.00 91.50 185 PRO A O 1
ATOM 1455 N N . ILE A 1 186 ? 27.676 1.528 -28.457 1.00 91.56 186 ILE A N 1
ATOM 1456 C CA . ILE A 1 186 ? 28.783 0.845 -27.773 1.00 91.56 186 ILE A CA 1
ATOM 1457 C C . ILE A 1 186 ? 29.826 1.856 -27.284 1.00 91.56 186 ILE A C 1
ATOM 1459 O O . ILE A 1 186 ? 30.359 1.709 -26.185 1.00 91.56 186 ILE A O 1
ATOM 1463 N N . HIS A 1 187 ? 30.104 2.902 -28.066 1.00 92.31 187 HIS A N 1
ATOM 1464 C CA . HIS A 1 187 ? 31.020 3.970 -27.662 1.00 92.31 187 HIS A CA 1
ATOM 1465 C C . HIS A 1 187 ? 30.432 4.832 -26.545 1.00 92.31 187 HIS A C 1
ATOM 1467 O O . HIS A 1 187 ? 31.162 5.195 -25.627 1.00 92.31 187 HIS A O 1
ATOM 1473 N N . VAL A 1 188 ? 29.117 5.068 -26.553 1.00 92.56 188 VAL A N 1
ATOM 1474 C CA . VAL A 1 188 ? 28.427 5.723 -25.431 1.00 92.56 188 VAL A CA 1
ATOM 1475 C C . VAL A 1 188 ? 28.586 4.908 -24.146 1.00 92.56 188 VAL A C 1
ATOM 1477 O O . VAL A 1 188 ? 29.009 5.440 -23.121 1.00 92.56 188 VAL A O 1
ATOM 1480 N N . LEU A 1 189 ? 28.304 3.601 -24.198 1.00 91.81 189 LEU A N 1
ATOM 1481 C CA . LEU A 1 189 ? 28.474 2.700 -23.054 1.00 91.81 189 LEU A CA 1
ATOM 1482 C C . LEU A 1 189 ? 29.927 2.650 -22.573 1.00 91.81 189 LEU A C 1
ATOM 1484 O O . LEU A 1 189 ? 30.175 2.633 -21.371 1.00 91.81 189 LEU A O 1
ATOM 1488 N N . ARG A 1 190 ? 30.892 2.657 -23.498 1.00 90.19 190 ARG A N 1
ATOM 1489 C CA . ARG A 1 190 ? 32.320 2.695 -23.166 1.00 90.19 190 ARG A CA 1
ATOM 1490 C C . ARG A 1 190 ? 32.678 3.963 -22.396 1.00 90.19 190 ARG A C 1
ATOM 1492 O O . ARG A 1 190 ? 33.244 3.851 -21.316 1.00 90.19 190 ARG A O 1
ATOM 1499 N N . ALA A 1 191 ? 32.284 5.129 -22.899 1.00 90.56 191 ALA A N 1
ATOM 1500 C CA . ALA A 1 191 ? 32.559 6.409 -22.254 1.00 90.56 191 ALA A CA 1
ATOM 1501 C C . ALA A 1 191 ? 31.893 6.512 -20.867 1.00 90.56 191 ALA A C 1
ATOM 1503 O O . ALA A 1 191 ? 32.476 7.051 -19.927 1.00 90.56 191 ALA A O 1
ATOM 1504 N N . ILE A 1 192 ? 30.702 5.920 -20.691 1.00 89.12 192 ILE A N 1
ATOM 1505 C CA . ILE A 1 192 ? 30.076 5.768 -19.367 1.00 89.12 192 ILE A CA 1
ATOM 1506 C C . ILE A 1 192 ? 30.989 4.969 -18.432 1.00 89.12 192 ILE A C 1
ATOM 1508 O O . ILE A 1 192 ? 31.255 5.421 -17.321 1.00 89.12 192 ILE A O 1
ATOM 1512 N N . MET A 1 193 ? 31.490 3.812 -18.869 1.00 87.50 193 MET A N 1
ATOM 1513 C CA . MET A 1 193 ? 32.368 2.976 -18.045 1.00 87.50 193 MET A CA 1
ATOM 1514 C C . MET A 1 193 ? 33.713 3.658 -17.744 1.00 87.50 193 MET A C 1
ATOM 1516 O O . MET A 1 193 ? 34.208 3.546 -16.625 1.00 87.50 193 MET A O 1
ATOM 1520 N N . GLU A 1 194 ? 34.273 4.402 -18.700 1.00 87.25 194 GLU A N 1
ATOM 1521 C CA . GLU A 1 194 ? 35.518 5.173 -18.550 1.00 87.25 194 GLU A CA 1
ATOM 1522 C C . GLU A 1 194 ? 35.352 6.397 -17.632 1.00 87.25 194 GLU A C 1
ATOM 1524 O O . GLU A 1 194 ? 36.302 6.797 -16.961 1.00 87.25 194 GLU A O 1
ATOM 1529 N N . SER A 1 195 ? 34.139 6.951 -17.516 1.00 83.56 195 SER A N 1
ATOM 1530 C CA . SER A 1 195 ? 33.843 8.058 -16.592 1.00 83.56 195 SER A CA 1
ATOM 1531 C C . SER A 1 195 ? 33.873 7.659 -15.107 1.00 83.56 195 SER A C 1
ATOM 1533 O O . SER A 1 195 ? 33.862 8.522 -14.222 1.00 83.56 195 SER A O 1
ATOM 1535 N N . ILE A 1 196 ? 33.918 6.355 -14.808 1.00 81.25 196 ILE A N 1
ATOM 1536 C CA . ILE A 1 196 ? 33.933 5.822 -13.444 1.00 81.25 196 ILE A CA 1
ATOM 1537 C C . ILE A 1 196 ? 35.370 5.820 -12.921 1.00 81.25 196 ILE A C 1
ATOM 1539 O O . ILE A 1 196 ? 36.184 4.971 -13.270 1.00 81.25 196 ILE A O 1
ATOM 1543 N N . THR A 1 197 ? 35.672 6.750 -12.019 1.00 75.12 197 THR A N 1
ATOM 1544 C CA . THR A 1 197 ? 37.023 6.913 -11.462 1.00 75.12 197 THR A CA 1
ATOM 1545 C C . THR A 1 197 ? 37.348 5.963 -10.308 1.00 75.12 197 THR A C 1
ATOM 1547 O O . THR A 1 197 ? 38.523 5.727 -10.037 1.00 75.12 197 THR A O 1
ATOM 1550 N N . ASP A 1 198 ? 36.340 5.413 -9.617 1.00 75.38 198 ASP A N 1
ATOM 1551 C CA . ASP A 1 198 ? 36.536 4.475 -8.504 1.00 75.38 198 ASP A CA 1
ATOM 1552 C C . ASP A 1 198 ? 36.281 3.022 -8.957 1.00 75.38 198 ASP A C 1
ATOM 1554 O O . ASP A 1 198 ? 35.126 2.647 -9.205 1.00 75.38 198 ASP A O 1
ATOM 1558 N N . PRO A 1 199 ? 37.327 2.172 -9.012 1.00 72.31 199 PRO A N 1
ATOM 1559 C CA . PRO A 1 199 ? 37.211 0.780 -9.439 1.00 72.31 199 PRO A CA 1
ATOM 1560 C C . PRO A 1 199 ? 36.212 -0.043 -8.619 1.00 72.31 199 PRO A C 1
ATOM 1562 O O . PRO A 1 199 ? 35.631 -0.992 -9.136 1.00 72.31 199 PRO A O 1
ATOM 1565 N N . ASN A 1 200 ? 35.970 0.322 -7.355 1.00 70.25 200 ASN A N 1
ATOM 1566 C CA . ASN A 1 200 ? 35.040 -0.401 -6.484 1.00 70.25 200 ASN A CA 1
ATOM 1567 C C . ASN A 1 200 ? 33.570 -0.194 -6.875 1.00 70.25 200 ASN A C 1
ATOM 1569 O O . ASN A 1 200 ? 32.702 -0.937 -6.414 1.00 70.25 200 ASN A O 1
ATOM 1573 N N . PHE A 1 201 ? 33.277 0.816 -7.699 1.00 73.88 201 PHE A N 1
ATOM 1574 C CA . PHE A 1 201 ? 31.924 1.136 -8.148 1.00 73.88 201 PHE A CA 1
ATOM 1575 C C . PHE A 1 201 ? 31.621 0.640 -9.557 1.00 73.88 201 PHE A C 1
ATOM 1577 O O . PHE A 1 201 ? 30.451 0.626 -9.925 1.00 73.88 201 PHE A O 1
ATOM 1584 N N . ILE A 1 202 ? 32.622 0.194 -10.318 1.00 79.69 202 ILE A N 1
ATOM 1585 C CA . ILE A 1 202 ? 32.450 -0.262 -11.704 1.00 79.69 202 ILE A CA 1
ATOM 1586 C C . ILE A 1 202 ? 31.381 -1.357 -11.796 1.00 79.69 202 ILE A C 1
ATOM 1588 O O . ILE A 1 202 ? 30.429 -1.196 -12.554 1.00 79.69 202 ILE A O 1
ATOM 1592 N N . ASP A 1 203 ? 31.472 -2.403 -10.968 1.00 75.81 203 ASP A N 1
ATOM 1593 C CA . ASP A 1 203 ? 30.495 -3.507 -10.943 1.00 75.81 203 ASP A CA 1
ATOM 1594 C C . ASP A 1 203 ? 29.083 -3.038 -10.557 1.00 75.81 203 ASP A C 1
ATOM 1596 O O . ASP A 1 203 ? 28.073 -3.542 -11.050 1.00 75.81 203 ASP A O 1
ATOM 1600 N N . TYR A 1 204 ? 28.996 -2.067 -9.646 1.00 78.62 204 TYR A N 1
ATOM 1601 C CA . TYR A 1 204 ? 27.720 -1.512 -9.204 1.00 78.62 204 TYR A CA 1
ATOM 1602 C C . TYR A 1 204 ? 27.076 -0.679 -10.315 1.00 78.62 204 TYR A C 1
ATOM 1604 O O . TYR A 1 204 ? 25.891 -0.844 -10.599 1.00 78.62 204 TYR A O 1
ATOM 1612 N N . ILE A 1 205 ? 27.836 0.215 -10.948 1.00 81.25 205 ILE A N 1
ATOM 1613 C CA . ILE A 1 205 ? 27.333 1.079 -12.016 1.00 81.25 205 ILE A CA 1
ATOM 1614 C C . ILE A 1 205 ? 26.980 0.252 -13.246 1.00 81.25 205 ILE A C 1
ATOM 1616 O O . ILE A 1 205 ? 25.884 0.432 -13.765 1.00 81.25 205 ILE A O 1
ATOM 1620 N N . SER A 1 206 ? 27.827 -0.696 -13.661 1.00 83.94 206 SER A N 1
ATOM 1621 C CA . SER A 1 206 ? 27.532 -1.584 -14.791 1.00 83.94 206 SER A CA 1
ATOM 1622 C C . SER A 1 206 ? 26.217 -2.334 -14.574 1.00 83.94 206 SER A C 1
ATOM 1624 O O . SER A 1 206 ? 25.339 -2.296 -15.433 1.00 83.94 206 SER A O 1
ATOM 1626 N N . SER A 1 207 ? 26.012 -2.905 -13.383 1.00 80.81 207 SER A N 1
ATOM 1627 C CA . SER A 1 207 ? 24.759 -3.581 -13.026 1.00 80.81 207 SER A CA 1
ATOM 1628 C C . SER A 1 207 ? 23.552 -2.637 -13.086 1.00 80.81 207 SER A C 1
ATOM 1630 O O . SER A 1 207 ? 22.516 -2.993 -13.638 1.00 80.81 207 SER A O 1
ATOM 1632 N N . ASN A 1 208 ? 23.668 -1.407 -12.570 1.00 82.81 208 ASN A N 1
ATOM 1633 C CA . ASN A 1 208 ? 22.562 -0.443 -12.607 1.00 82.81 208 ASN A CA 1
ATOM 1634 C C . ASN A 1 208 ? 22.302 0.136 -14.010 1.00 82.81 208 ASN A C 1
ATOM 1636 O O . ASN A 1 208 ? 21.159 0.485 -14.309 1.00 82.81 208 ASN A O 1
ATOM 1640 N N . VAL A 1 209 ? 23.321 0.236 -14.871 1.00 88.81 209 VAL A N 1
ATOM 1641 C CA . VAL A 1 209 ? 23.150 0.576 -16.292 1.00 88.81 209 VAL A CA 1
ATOM 1642 C C . VAL A 1 209 ? 22.322 -0.511 -16.970 1.00 88.81 209 VAL A C 1
ATOM 1644 O O . VAL A 1 209 ? 21.323 -0.187 -17.606 1.00 88.81 209 VAL A O 1
ATOM 1647 N N . LEU A 1 210 ? 22.677 -1.788 -16.782 1.00 88.19 210 LEU A N 1
ATOM 1648 C CA . LEU A 1 210 ? 21.922 -2.908 -17.353 1.00 88.19 210 LEU A CA 1
ATOM 1649 C C . LEU A 1 210 ? 20.470 -2.925 -16.855 1.00 88.19 210 LEU A C 1
ATOM 1651 O O . LEU A 1 210 ? 19.561 -2.964 -17.676 1.00 88.19 210 LEU A O 1
ATOM 1655 N N . LEU A 1 211 ? 20.239 -2.779 -15.546 1.00 85.12 211 LEU A N 1
ATOM 1656 C CA . LEU A 1 211 ? 18.885 -2.678 -14.976 1.00 85.12 211 LEU A CA 1
ATOM 1657 C C . LEU A 1 211 ? 18.097 -1.473 -15.521 1.00 85.12 211 LEU A C 1
ATOM 1659 O O . LEU A 1 211 ? 16.883 -1.540 -15.694 1.00 85.12 211 LEU A O 1
ATOM 1663 N N . SER A 1 212 ? 18.774 -0.351 -15.789 1.00 88.44 212 SER A N 1
ATOM 1664 C CA . SER A 1 212 ? 18.130 0.830 -16.376 1.00 88.44 212 SER A CA 1
ATOM 1665 C C . SER A 1 212 ? 17.717 0.589 -17.826 1.00 88.44 212 SER A C 1
ATOM 1667 O O . SER A 1 212 ? 16.649 1.043 -18.220 1.00 88.44 212 SER A O 1
ATOM 1669 N N . LEU A 1 213 ? 18.542 -0.113 -18.610 1.00 90.56 213 LEU A N 1
ATOM 1670 C CA . LEU A 1 213 ? 18.235 -0.475 -19.996 1.00 90.56 213 LEU A CA 1
ATOM 1671 C C . LEU A 1 213 ? 17.130 -1.535 -20.081 1.00 90.56 213 LEU A C 1
ATOM 1673 O O . LEU A 1 213 ? 16.250 -1.426 -20.930 1.00 90.56 213 LEU A O 1
ATOM 1677 N N . GLU A 1 214 ? 17.127 -2.509 -19.170 1.00 88.06 214 GLU A N 1
ATOM 1678 C CA . GLU A 1 214 ? 16.085 -3.539 -19.075 1.00 88.06 214 GLU A CA 1
ATOM 1679 C C . GLU A 1 214 ? 14.684 -2.931 -18.911 1.00 88.06 214 GLU A C 1
ATOM 1681 O O . GLU A 1 214 ? 13.722 -3.442 -19.473 1.00 88.06 214 GLU A O 1
ATOM 1686 N N . ALA A 1 215 ? 14.558 -1.786 -18.230 1.00 88.56 215 ALA A N 1
ATOM 1687 C CA . ALA A 1 215 ? 13.276 -1.099 -18.056 1.00 88.56 215 ALA A CA 1
ATOM 1688 C C . ALA A 1 215 ? 12.613 -0.631 -19.372 1.00 88.56 215 ALA A C 1
ATOM 1690 O O . ALA A 1 215 ? 11.422 -0.323 -19.361 1.00 88.56 215 ALA A O 1
ATOM 1691 N N . PHE A 1 216 ? 13.368 -0.561 -20.475 1.00 90.44 216 PHE A N 1
ATOM 1692 C CA . PHE A 1 216 ? 12.873 -0.211 -21.813 1.00 90.44 216 PHE A CA 1
ATOM 1693 C C . PHE A 1 216 ? 12.572 -1.436 -22.685 1.00 90.44 216 PHE A C 1
ATOM 1695 O O . PHE A 1 216 ? 12.094 -1.277 -23.806 1.00 90.44 216 PHE A O 1
ATOM 1702 N N . CYS A 1 217 ? 12.860 -2.644 -22.197 1.00 89.75 217 CYS A N 1
ATOM 1703 C CA . CYS A 1 217 ? 12.590 -3.882 -22.916 1.00 89.75 217 CYS A CA 1
ATOM 1704 C C . CYS A 1 217 ? 11.173 -4.375 -22.580 1.00 89.75 217 CYS A C 1
ATOM 1706 O O . CYS A 1 217 ? 10.801 -4.359 -21.403 1.00 89.75 217 CYS A O 1
ATOM 1708 N N . PRO A 1 218 ? 10.376 -4.812 -23.569 1.00 89.44 218 PRO A N 1
ATOM 1709 C CA . PRO A 1 218 ? 9.083 -5.428 -23.302 1.00 89.44 218 PRO A CA 1
ATOM 1710 C C . PRO A 1 218 ? 9.249 -6.756 -22.562 1.00 89.44 218 PRO A C 1
ATOM 1712 O O . PRO A 1 218 ? 10.146 -7.550 -22.846 1.00 89.44 218 PRO A O 1
ATOM 1715 N N . ASP A 1 219 ? 8.343 -7.000 -21.624 1.00 88.44 219 ASP A N 1
ATOM 1716 C CA . ASP A 1 219 ? 8.272 -8.233 -20.855 1.00 88.44 219 ASP A CA 1
ATOM 1717 C C . ASP A 1 219 ? 7.040 -9.035 -21.265 1.00 88.44 219 ASP A C 1
ATOM 1719 O O . ASP A 1 219 ? 5.957 -8.885 -20.702 1.00 88.44 219 ASP A O 1
ATOM 1723 N N . PHE A 1 220 ? 7.208 -9.854 -22.299 1.00 87.19 220 PHE A N 1
ATOM 1724 C CA . PHE A 1 220 ? 6.109 -10.602 -22.910 1.00 87.19 220 PHE A CA 1
ATOM 1725 C C . PHE A 1 220 ? 5.560 -11.727 -22.026 1.00 87.19 220 PHE A C 1
ATOM 1727 O O . PHE A 1 220 ? 4.382 -12.058 -22.134 1.00 87.19 220 PHE A O 1
ATOM 1734 N N . VAL A 1 221 ? 6.383 -12.282 -21.131 1.00 87.00 221 VAL A N 1
ATOM 1735 C CA . VAL A 1 221 ? 5.943 -13.311 -20.176 1.00 87.00 221 VAL A CA 1
ATOM 1736 C C . VAL A 1 221 ? 4.997 -12.686 -19.157 1.00 87.00 221 VAL A C 1
ATOM 1738 O O . VAL A 1 221 ? 3.849 -13.095 -19.049 1.00 87.00 221 VAL A O 1
ATOM 1741 N N . GLU A 1 222 ? 5.442 -11.624 -18.482 1.00 87.94 222 GLU A N 1
ATOM 1742 C CA . GLU A 1 222 ? 4.612 -10.892 -17.519 1.00 87.94 222 GLU A CA 1
ATOM 1743 C C . GLU A 1 222 ? 3.345 -10.330 -18.175 1.00 87.94 222 GLU A C 1
ATOM 1745 O O . GLU A 1 222 ? 2.276 -10.347 -17.571 1.00 87.94 222 GLU A O 1
ATOM 1750 N N . ALA A 1 223 ? 3.448 -9.837 -19.414 1.00 89.56 223 ALA A N 1
ATOM 1751 C CA . ALA A 1 223 ? 2.295 -9.369 -20.173 1.00 89.56 223 ALA A CA 1
ATOM 1752 C C . ALA A 1 223 ? 1.289 -10.493 -20.452 1.00 89.56 223 ALA A C 1
ATOM 1754 O O . ALA A 1 223 ? 0.096 -10.288 -20.244 1.00 89.56 223 ALA A O 1
ATOM 1755 N N . SER A 1 224 ? 1.757 -11.672 -20.875 1.00 88.44 224 SER A N 1
ATOM 1756 C CA . SER A 1 224 ? 0.902 -12.845 -21.094 1.00 88.44 224 SER A CA 1
ATOM 1757 C C . SER A 1 224 ? 0.205 -13.268 -19.800 1.00 88.44 224 SER A C 1
ATOM 1759 O O . SER A 1 224 ? -1.010 -13.446 -19.794 1.00 88.44 224 SER A O 1
ATOM 1761 N N . ASP A 1 225 ? 0.946 -13.334 -18.690 1.00 88.31 225 ASP A N 1
ATOM 1762 C CA . ASP A 1 225 ? 0.398 -13.684 -17.377 1.00 88.31 225 ASP A CA 1
ATOM 1763 C C . ASP A 1 225 ? -0.664 -12.670 -16.918 1.00 88.31 225 ASP A C 1
ATOM 1765 O O . ASP A 1 225 ? -1.713 -13.044 -16.401 1.00 88.31 225 ASP A O 1
ATOM 1769 N N . MET A 1 226 ? -0.431 -11.372 -17.129 1.00 90.31 226 MET A N 1
ATOM 1770 C CA . MET A 1 226 ? -1.415 -10.333 -16.807 1.00 90.31 226 MET A CA 1
ATOM 1771 C C . MET A 1 226 ? -2.669 -10.408 -17.672 1.00 90.31 226 MET A C 1
ATOM 1773 O O . MET A 1 226 ? -3.769 -10.201 -17.166 1.00 90.31 226 MET A O 1
ATOM 1777 N N . LEU A 1 227 ? -2.516 -10.669 -18.969 1.00 89.88 227 LEU A N 1
ATOM 1778 C CA . LEU A 1 227 ? -3.645 -10.772 -19.891 1.00 89.88 227 LEU A CA 1
ATOM 1779 C C . LEU A 1 227 ? -4.486 -12.017 -19.602 1.00 89.88 227 LEU A C 1
ATOM 1781 O O . LEU A 1 227 ? -5.709 -11.938 -19.688 1.00 89.88 227 LEU A O 1
ATOM 1785 N N . ALA A 1 228 ? -3.859 -13.110 -19.159 1.00 88.62 228 ALA A N 1
ATOM 1786 C CA . ALA A 1 228 ? -4.559 -14.285 -18.647 1.00 88.62 228 ALA A CA 1
ATOM 1787 C C . ALA A 1 228 ? -5.388 -13.967 -17.395 1.00 88.62 228 ALA A C 1
ATOM 1789 O O . ALA A 1 228 ? -6.556 -14.333 -17.334 1.00 88.62 228 ALA A O 1
ATOM 1790 N N . VAL A 1 229 ? -4.847 -13.192 -16.446 1.00 88.38 229 VAL A N 1
ATOM 1791 C CA . VAL A 1 229 ? -5.603 -12.730 -15.261 1.00 88.38 229 VAL A CA 1
ATOM 1792 C C . VAL A 1 229 ? -6.819 -11.866 -15.640 1.00 88.38 229 VAL A C 1
ATOM 1794 O O . VAL A 1 229 ? -7.787 -11.805 -14.888 1.00 88.38 229 VAL A O 1
ATOM 1797 N N . LEU A 1 230 ? -6.795 -11.197 -16.798 1.00 86.94 230 LEU A N 1
ATOM 1798 C CA . LEU A 1 230 ? -7.937 -10.430 -17.318 1.00 86.94 230 LEU A CA 1
ATOM 1799 C C . LEU A 1 230 ? -8.900 -11.259 -18.183 1.00 86.94 230 LEU A C 1
ATOM 1801 O O . LEU A 1 230 ? -9.892 -10.706 -18.653 1.00 86.94 230 LEU A O 1
ATOM 1805 N N . GLY A 1 231 ? -8.610 -12.538 -18.443 1.00 85.19 231 GLY A N 1
ATOM 1806 C CA . GLY A 1 231 ? -9.382 -13.367 -19.376 1.00 85.19 231 GLY A CA 1
ATOM 1807 C C . GLY A 1 231 ? -9.271 -12.923 -20.842 1.00 85.19 231 GLY A C 1
ATOM 1808 O O . GLY A 1 231 ? -10.182 -13.158 -21.633 1.00 85.19 231 GLY A O 1
ATOM 1809 N N . ILE A 1 232 ? -8.181 -12.238 -21.206 1.00 82.88 232 ILE A N 1
ATOM 1810 C CA . ILE A 1 232 ? -7.901 -11.735 -22.567 1.00 82.88 232 ILE A CA 1
ATOM 1811 C C . ILE A 1 232 ? -6.951 -12.690 -23.325 1.00 82.88 232 ILE A C 1
ATOM 1813 O O . ILE A 1 232 ? -6.683 -12.519 -24.514 1.00 82.88 232 ILE A O 1
ATOM 1817 N N . ASP A 1 233 ? -6.460 -13.738 -22.664 1.00 71.62 233 ASP A N 1
ATOM 1818 C CA . ASP A 1 233 ? -5.544 -14.743 -23.217 1.00 71.62 233 ASP A CA 1
ATOM 1819 C C . ASP A 1 233 ? -6.083 -15.469 -24.455 1.00 71.62 233 ASP A C 1
ATOM 1821 O O . ASP A 1 233 ? -5.304 -15.827 -25.332 1.00 71.62 233 ASP A O 1
ATOM 1825 N N . GLN A 1 234 ? -7.402 -15.618 -24.595 1.00 68.12 234 GLN A N 1
ATOM 1826 C CA . GLN A 1 234 ? -8.015 -16.240 -25.776 1.00 68.12 234 GLN A CA 1
ATOM 1827 C C . GLN A 1 234 ? -7.695 -15.510 -27.093 1.00 68.12 234 GLN A C 1
ATOM 1829 O O . GLN A 1 234 ? -7.809 -16.098 -28.168 1.00 68.12 234 GLN A O 1
ATOM 1834 N N . LEU A 1 235 ? -7.295 -14.235 -27.023 1.00 66.56 235 LEU A N 1
ATOM 1835 C CA . LEU A 1 235 ? -6.977 -13.406 -28.187 1.00 66.56 235 LEU A CA 1
ATOM 1836 C C . LEU A 1 235 ? -5.493 -13.452 -28.584 1.00 66.56 235 LEU A C 1
ATOM 1838 O O . LEU A 1 235 ? -5.128 -12.878 -29.611 1.00 66.56 235 LEU A O 1
ATOM 1842 N N . ILE A 1 236 ? -4.628 -14.106 -27.799 1.00 74.88 236 ILE A N 1
ATOM 1843 C CA . ILE A 1 236 ? -3.170 -14.052 -27.969 1.00 74.88 236 ILE A CA 1
ATOM 1844 C C . ILE A 1 236 ? -2.501 -15.409 -27.722 1.00 74.88 236 ILE A C 1
ATOM 18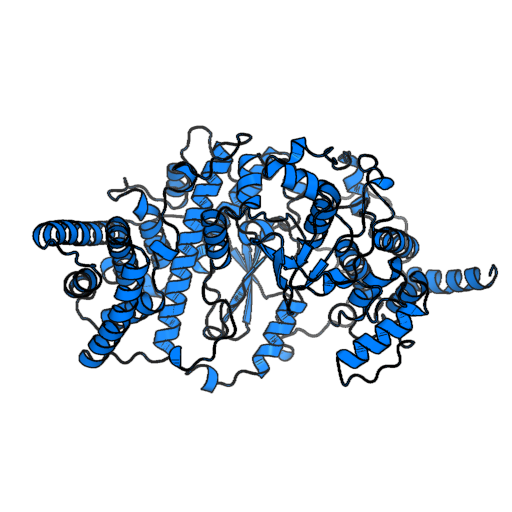46 O O . ILE A 1 236 ? -2.962 -16.232 -26.941 1.00 74.88 236 ILE A O 1
ATOM 1850 N N . VAL A 1 237 ? -1.358 -15.649 -28.367 1.00 76.62 237 VAL A N 1
ATOM 1851 C CA . VAL A 1 237 ? -0.530 -16.822 -28.050 1.00 76.62 237 VAL A CA 1
ATOM 1852 C C . VAL A 1 237 ? 0.269 -16.519 -26.775 1.00 76.62 237 VAL A C 1
ATOM 1854 O O . VAL A 1 237 ? 1.016 -15.535 -26.768 1.00 76.62 237 VAL A O 1
ATOM 1857 N N . PRO A 1 238 ? 0.140 -17.322 -25.701 1.00 79.31 238 PRO A N 1
ATOM 1858 C CA . PRO A 1 238 ? 0.828 -17.057 -24.444 1.00 79.31 238 PRO A CA 1
ATOM 1859 C C . PRO A 1 238 ? 2.333 -17.290 -24.584 1.00 79.31 238 PRO A C 1
ATOM 1861 O O . PRO A 1 238 ? 2.770 -18.351 -25.034 1.00 79.31 238 PRO A O 1
ATOM 1864 N N . VAL A 1 239 ? 3.130 -16.320 -24.136 1.00 80.56 239 VAL A N 1
ATOM 1865 C CA . VAL A 1 239 ? 4.592 -16.429 -24.085 1.00 80.56 239 VAL A CA 1
ATOM 1866 C C . VAL A 1 239 ? 4.996 -17.013 -22.740 1.00 80.56 239 VAL A C 1
ATOM 1868 O O . VAL A 1 239 ? 4.735 -16.429 -21.689 1.00 80.56 239 VAL A O 1
ATOM 1871 N N . LYS A 1 240 ? 5.656 -18.173 -22.754 1.00 74.56 240 LYS A N 1
ATOM 1872 C CA . LYS A 1 240 ? 6.073 -18.855 -21.522 1.00 74.56 240 LYS A CA 1
ATOM 1873 C C . LYS A 1 240 ? 7.495 -18.482 -21.129 1.00 74.56 240 LYS A C 1
ATOM 1875 O O . LYS A 1 240 ? 8.382 -18.345 -21.970 1.00 74.56 240 LYS A O 1
ATOM 1880 N N . ALA A 1 241 ? 7.738 -18.387 -19.823 1.00 70.56 241 ALA A N 1
ATOM 1881 C CA . ALA A 1 241 ? 9.097 -18.286 -19.308 1.00 70.56 241 ALA A CA 1
ATOM 1882 C C . ALA A 1 241 ? 9.921 -19.520 -19.735 1.00 70.56 241 ALA A C 1
ATOM 1884 O O . ALA A 1 241 ? 9.426 -20.648 -19.623 1.00 70.56 241 ALA A O 1
ATOM 1885 N N . PRO A 1 242 ? 11.190 -19.352 -20.155 1.00 63.75 242 PRO A N 1
ATOM 1886 C CA . PRO A 1 242 ? 12.071 -20.483 -20.416 1.00 63.75 242 PRO A CA 1
ATOM 1887 C C . PRO A 1 242 ? 12.183 -21.362 -19.168 1.00 63.75 242 PRO A C 1
ATOM 1889 O O . PRO A 1 242 ? 12.498 -20.870 -18.080 1.00 63.75 242 PRO A O 1
ATOM 1892 N N . THR A 1 243 ? 11.942 -22.668 -19.304 1.00 57.34 243 THR A N 1
ATOM 1893 C CA . THR A 1 243 ? 12.024 -23.605 -18.178 1.00 57.34 243 THR A CA 1
ATOM 1894 C C . THR A 1 243 ? 13.469 -23.692 -17.692 1.00 57.34 243 THR A C 1
ATOM 1896 O O . THR A 1 243 ? 14.320 -24.327 -18.317 1.00 57.34 243 THR A O 1
ATOM 1899 N N . ARG A 1 244 ? 13.781 -23.049 -16.564 1.00 56.69 244 ARG A N 1
ATOM 1900 C CA . ARG A 1 244 ? 15.103 -23.183 -15.954 1.00 56.69 244 ARG A CA 1
ATOM 1901 C C . ARG A 1 244 ? 15.213 -24.503 -15.213 1.00 56.69 244 ARG A C 1
ATOM 1903 O O . ARG A 1 244 ? 14.488 -24.749 -14.255 1.00 56.69 244 ARG A O 1
ATOM 1910 N N . LYS A 1 245 ? 16.180 -25.327 -15.614 1.00 51.00 245 LYS A N 1
ATOM 1911 C CA . LYS A 1 245 ? 16.647 -26.439 -14.780 1.00 51.00 245 LYS A CA 1
ATOM 1912 C C . LYS A 1 245 ? 17.327 -25.846 -13.538 1.00 51.00 245 LYS A C 1
ATOM 1914 O O . LYS A 1 245 ? 18.217 -25.008 -13.686 1.00 51.00 245 LYS A O 1
ATOM 1919 N N . LEU A 1 246 ? 16.926 -26.285 -12.339 1.00 47.56 246 LEU A N 1
ATOM 1920 C CA . LEU A 1 246 ? 17.461 -25.826 -11.040 1.00 47.56 246 LEU A CA 1
ATOM 1921 C C . LEU A 1 246 ? 19.006 -25.833 -10.979 1.00 47.56 246 LEU A C 1
ATOM 1923 O O . LEU A 1 246 ? 19.610 -25.023 -10.286 1.00 47.56 246 LEU A O 1
ATOM 1927 N N . GLU A 1 247 ? 19.670 -26.700 -11.749 1.00 39.62 247 GLU A N 1
ATOM 1928 C CA . GLU A 1 247 ? 21.135 -26.824 -11.779 1.00 39.62 247 GLU A CA 1
ATOM 1929 C C . GLU A 1 247 ? 21.880 -25.574 -12.295 1.00 39.62 247 GLU A C 1
ATOM 1931 O O . GLU A 1 247 ? 23.078 -25.423 -12.040 1.00 39.62 247 GLU A O 1
ATOM 1936 N N . VAL A 1 248 ? 21.189 -24.639 -12.962 1.00 43.94 248 VAL A N 1
ATOM 1937 C CA . VAL A 1 248 ? 21.779 -23.380 -13.455 1.00 43.94 248 VAL A CA 1
ATOM 1938 C C . VAL A 1 248 ? 21.929 -22.325 -12.339 1.00 43.94 248 VAL A C 1
ATOM 1940 O O . VAL A 1 248 ? 22.696 -21.377 -12.501 1.00 43.94 248 VAL A O 1
ATOM 1943 N N . GLU A 1 249 ? 21.327 -22.514 -11.153 1.00 42.84 249 GLU A N 1
ATOM 1944 C CA . GLU A 1 249 ? 21.521 -21.621 -9.989 1.00 42.84 249 GLU A CA 1
ATOM 1945 C C . GLU A 1 249 ? 23.001 -21.498 -9.569 1.00 42.84 249 GLU A C 1
ATOM 1947 O O . GLU A 1 249 ? 23.428 -20.451 -9.078 1.00 42.84 249 GLU A O 1
ATOM 1952 N N . LYS A 1 2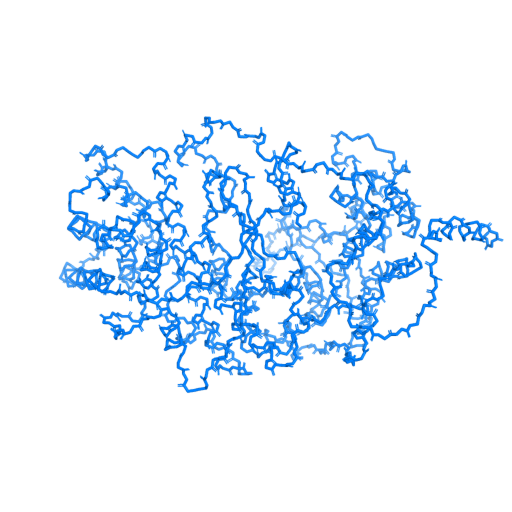50 ? 23.842 -22.511 -9.836 1.00 38.16 250 LYS A N 1
ATOM 1953 C CA . LYS A 1 250 ? 25.290 -22.437 -9.558 1.00 38.16 250 LYS A CA 1
ATOM 1954 C C . LYS A 1 250 ? 26.041 -21.433 -10.445 1.00 38.16 250 LYS A C 1
ATOM 1956 O O . LYS A 1 250 ? 27.108 -20.968 -10.042 1.00 38.16 250 LYS A O 1
ATOM 1961 N N . TRP A 1 251 ? 25.499 -21.059 -11.606 1.00 34.16 251 TRP A N 1
ATOM 1962 C CA . TRP A 1 251 ? 26.108 -20.065 -12.500 1.00 34.16 251 TRP A CA 1
ATOM 1963 C C . TRP A 1 251 ? 25.805 -18.620 -12.079 1.00 34.16 251 TRP A C 1
ATOM 1965 O O . TRP A 1 251 ? 26.614 -17.733 -12.338 1.00 34.16 251 TRP A O 1
ATOM 1975 N N . GLN A 1 252 ? 24.724 -18.388 -11.324 1.00 41.97 252 GLN A N 1
ATOM 1976 C CA . GLN A 1 252 ? 24.323 -17.054 -10.843 1.00 41.97 252 GLN A CA 1
ATOM 1977 C C . GLN A 1 252 ? 25.280 -16.455 -9.794 1.00 41.97 252 GLN A C 1
ATOM 1979 O O . GLN A 1 252 ? 25.269 -15.251 -9.544 1.00 41.97 252 GLN A O 1
ATOM 1984 N N . LEU A 1 253 ? 26.152 -17.273 -9.196 1.00 42.06 253 LEU A N 1
ATOM 1985 C CA . LEU A 1 253 ? 27.186 -16.821 -8.256 1.00 42.06 253 LEU A CA 1
ATOM 1986 C C . LEU A 1 253 ? 28.492 -16.377 -8.935 1.00 42.06 253 LEU A C 1
ATOM 1988 O O . LEU A 1 253 ? 29.345 -15.776 -8.271 1.00 42.06 253 LEU A O 1
ATOM 1992 N N . GLN A 1 254 ? 28.661 -16.608 -10.242 1.00 39.34 254 GLN A N 1
ATOM 1993 C CA . GLN A 1 254 ? 29.759 -16.008 -10.995 1.00 39.34 254 GLN A CA 1
ATOM 1994 C C . GLN A 1 254 ? 29.339 -14.615 -11.457 1.00 39.34 254 GLN A C 1
ATOM 1996 O O . GLN A 1 254 ? 28.723 -14.432 -12.500 1.00 39.34 254 GLN A O 1
ATOM 2001 N N . ARG A 1 255 ? 29.680 -13.609 -10.641 1.00 49.75 255 ARG A N 1
ATOM 2002 C CA . ARG A 1 255 ? 29.553 -12.192 -11.007 1.00 49.75 255 ARG A CA 1
ATOM 2003 C C . ARG A 1 255 ? 30.074 -11.962 -12.429 1.00 49.75 255 ARG A C 1
ATOM 2005 O O . ARG A 1 255 ? 31.139 -12.507 -12.746 1.00 49.75 255 ARG A O 1
ATOM 2012 N N . PRO A 1 256 ? 29.432 -11.091 -13.225 1.00 48.38 256 PRO A N 1
ATOM 2013 C CA . PRO A 1 256 ? 29.925 -10.706 -14.536 1.00 48.38 256 PRO A CA 1
ATOM 2014 C C . PRO A 1 256 ? 31.173 -9.842 -14.359 1.00 48.38 256 PRO A C 1
ATOM 2016 O O . PRO A 1 256 ? 31.149 -8.624 -14.449 1.00 48.38 256 PRO A O 1
ATOM 2019 N N . SER A 1 257 ? 32.292 -10.492 -14.070 1.00 54.81 257 SER A N 1
ATOM 2020 C CA . SER A 1 257 ? 33.595 -9.855 -13.879 1.00 54.81 257 SER A CA 1
ATOM 2021 C C . SER A 1 257 ? 34.286 -9.650 -15.231 1.00 54.81 257 SER A C 1
ATOM 2023 O O . SER A 1 257 ? 35.500 -9.482 -15.282 1.00 54.81 257 SER A O 1
ATOM 2025 N N . SER A 1 258 ? 33.536 -9.749 -16.337 1.00 69.75 258 SER A N 1
ATOM 2026 C CA . SER A 1 258 ? 34.034 -9.630 -17.702 1.00 69.75 258 SER A CA 1
ATOM 2027 C C . SER A 1 258 ? 33.364 -8.438 -18.393 1.00 69.75 258 SER A C 1
ATOM 2029 O O . SER A 1 258 ? 32.137 -8.425 -18.518 1.00 69.75 258 SER A O 1
ATOM 2031 N N . PRO A 1 259 ? 34.141 -7.469 -18.908 1.00 75.69 259 PRO A N 1
ATOM 2032 C CA . PRO A 1 259 ? 33.620 -6.348 -19.689 1.00 75.69 259 PRO A CA 1
ATOM 2033 C C . PRO A 1 259 ? 32.832 -6.804 -20.923 1.00 75.69 259 PRO A C 1
ATOM 2035 O O . PRO A 1 259 ? 31.855 -6.164 -21.299 1.00 75.69 259 PRO A O 1
ATOM 2038 N N . MET A 1 260 ? 33.222 -7.934 -21.529 1.00 81.06 260 MET A N 1
ATOM 2039 C CA . MET A 1 260 ? 32.533 -8.502 -22.695 1.00 81.06 260 MET A CA 1
ATOM 2040 C C . MET A 1 260 ? 31.081 -8.847 -22.377 1.00 81.06 260 MET A C 1
ATOM 2042 O O . MET A 1 260 ? 30.189 -8.446 -23.116 1.00 81.06 260 MET A O 1
ATOM 2046 N N . PHE A 1 261 ? 30.836 -9.482 -21.227 1.00 82.69 261 PHE A N 1
ATOM 2047 C CA . PHE A 1 261 ? 29.481 -9.827 -20.798 1.00 82.69 261 PHE A CA 1
ATOM 2048 C C . PHE A 1 261 ? 28.600 -8.581 -20.652 1.00 82.69 261 PHE A C 1
ATOM 2050 O O . PHE A 1 261 ? 27.435 -8.592 -21.048 1.00 82.69 261 PHE A O 1
ATOM 2057 N N . PHE A 1 262 ? 29.155 -7.490 -20.110 1.00 86.50 262 PHE A N 1
ATOM 2058 C CA . PHE A 1 262 ? 28.436 -6.223 -19.990 1.00 86.50 262 PHE A CA 1
ATOM 2059 C C . PHE A 1 262 ? 28.041 -5.666 -21.363 1.00 86.50 262 PHE A C 1
ATOM 2061 O O . PHE A 1 262 ? 26.868 -5.365 -21.570 1.00 86.50 262 PHE A O 1
ATOM 2068 N N . PHE A 1 263 ? 28.985 -5.553 -22.305 1.00 89.56 263 PHE A N 1
ATOM 2069 C CA . PHE A 1 263 ? 28.701 -4.984 -23.627 1.00 89.56 263 PHE A CA 1
ATOM 2070 C C . PHE A 1 263 ? 27.766 -5.865 -24.465 1.00 89.56 263 PHE A C 1
ATOM 2072 O O . PHE A 1 263 ? 26.866 -5.334 -25.114 1.00 89.56 263 PHE A O 1
ATOM 2079 N N . GLU A 1 264 ? 27.923 -7.189 -24.418 1.00 87.81 264 GLU A N 1
ATOM 2080 C CA . GLU A 1 264 ? 27.018 -8.138 -25.081 1.00 87.81 264 GLU A CA 1
ATOM 2081 C C . GLU A 1 264 ? 25.598 -8.034 -24.516 1.00 87.81 264 GLU A C 1
ATOM 2083 O O . GLU A 1 264 ? 24.621 -7.926 -25.262 1.00 87.81 264 GLU A O 1
ATOM 2088 N N . THR A 1 265 ? 25.478 -7.987 -23.187 1.00 87.88 265 THR A N 1
ATOM 2089 C CA . THR A 1 265 ? 24.184 -7.846 -22.517 1.00 87.88 265 THR A CA 1
ATOM 2090 C C . THR A 1 265 ? 23.541 -6.501 -22.833 1.00 87.88 265 THR A C 1
ATOM 2092 O O . THR A 1 265 ? 22.384 -6.468 -23.241 1.00 87.88 265 THR A O 1
ATOM 2095 N N . ALA A 1 266 ? 24.283 -5.398 -22.724 1.00 90.25 266 ALA A N 1
ATOM 2096 C CA . ALA A 1 266 ? 23.776 -4.068 -23.036 1.00 90.25 266 ALA A CA 1
ATOM 2097 C C . ALA A 1 266 ? 23.351 -3.945 -24.509 1.00 90.25 266 ALA A C 1
ATOM 2099 O O . ALA A 1 266 ? 22.284 -3.408 -24.788 1.00 90.25 266 ALA A O 1
ATOM 2100 N N . SER A 1 267 ? 24.134 -4.486 -25.450 1.00 90.00 267 SER A N 1
ATOM 2101 C CA . SER A 1 267 ? 23.787 -4.486 -26.879 1.00 90.00 267 SER A CA 1
ATOM 2102 C C . SER A 1 267 ? 22.472 -5.222 -27.153 1.00 90.00 267 SER A C 1
ATOM 2104 O O . SER A 1 267 ? 21.647 -4.747 -27.933 1.00 90.00 267 SER A O 1
ATOM 2106 N N . ARG A 1 268 ? 22.242 -6.349 -26.473 1.00 88.19 268 ARG A N 1
ATOM 2107 C CA . ARG A 1 268 ? 20.988 -7.105 -26.552 1.00 88.19 268 ARG A CA 1
ATOM 2108 C C . ARG A 1 268 ? 19.802 -6.352 -25.938 1.00 88.19 268 ARG A C 1
ATOM 2110 O O . ARG A 1 268 ? 18.740 -6.325 -26.551 1.00 88.19 268 ARG A O 1
ATOM 2117 N N . LEU A 1 269 ? 19.984 -5.705 -24.785 1.00 90.44 269 LEU A N 1
ATOM 2118 C CA . LEU A 1 269 ? 18.940 -4.886 -24.151 1.00 90.44 269 LEU A CA 1
ATOM 2119 C C . LEU A 1 269 ? 18.546 -3.687 -25.031 1.00 90.44 269 LEU A C 1
ATOM 2121 O O . LEU A 1 269 ? 17.369 -3.414 -25.219 1.00 90.44 269 LEU A O 1
ATOM 2125 N N . LEU A 1 270 ? 19.514 -3.004 -25.651 1.00 90.75 270 LEU A N 1
ATOM 2126 C CA . LEU A 1 270 ? 19.237 -1.888 -26.571 1.00 90.75 270 LEU A CA 1
ATOM 2127 C C . LEU A 1 270 ? 18.437 -2.313 -27.814 1.00 90.75 270 LEU A C 1
ATOM 2129 O O . LEU A 1 270 ? 17.781 -1.490 -28.443 1.00 90.75 270 LEU A O 1
ATOM 2133 N N . LYS A 1 271 ? 18.479 -3.602 -28.158 1.00 88.25 271 LYS A N 1
ATOM 2134 C CA . LYS A 1 271 ? 17.688 -4.222 -29.227 1.00 88.25 271 LYS A CA 1
ATOM 2135 C C . LYS A 1 271 ? 16.297 -4.688 -28.770 1.00 88.25 271 LYS A C 1
ATOM 2137 O O . LYS A 1 271 ? 15.563 -5.249 -29.587 1.00 88.25 271 LYS A O 1
ATOM 2142 N N . GLY A 1 272 ? 15.942 -4.466 -27.503 1.00 82.56 272 GLY A N 1
ATOM 2143 C CA . GLY A 1 272 ? 14.680 -4.882 -26.887 1.00 82.56 272 GLY A CA 1
ATOM 2144 C C . GLY A 1 272 ? 14.665 -6.326 -26.377 1.00 82.56 272 GLY A C 1
ATOM 2145 O O . GLY A 1 272 ? 13.596 -6.840 -26.073 1.00 82.56 272 GLY A O 1
ATOM 2146 N N . GLY A 1 273 ? 15.818 -7.002 -26.307 1.00 79.62 273 GLY A N 1
ATOM 2147 C CA . GLY A 1 273 ? 15.903 -8.369 -25.788 1.00 79.62 273 GLY A CA 1
ATOM 2148 C C . GLY A 1 273 ? 15.843 -8.429 -24.258 1.00 79.62 273 GLY A C 1
ATOM 2149 O O . GLY A 1 273 ? 16.278 -7.507 -23.579 1.00 79.62 273 GLY A O 1
ATOM 2150 N N . SER A 1 274 ? 15.363 -9.546 -23.706 1.00 69.75 274 SER A N 1
ATOM 2151 C CA . SER A 1 274 ? 15.331 -9.799 -22.255 1.00 69.75 274 SER A CA 1
ATOM 2152 C C . SER A 1 274 ? 16.680 -10.306 -21.714 1.00 69.75 274 SER A C 1
ATOM 2154 O O . SER A 1 274 ? 17.501 -10.851 -22.458 1.00 69.75 274 SER A O 1
ATOM 2156 N N . LEU A 1 275 ? 16.936 -10.169 -20.408 1.00 65.75 275 LEU A N 1
ATOM 2157 C CA . LEU A 1 275 ? 18.071 -10.814 -19.735 1.00 65.75 275 LEU A CA 1
ATOM 2158 C C . LEU A 1 275 ? 17.863 -12.341 -19.682 1.00 65.75 275 LEU A C 1
ATOM 2160 O O . LEU A 1 275 ? 16.888 -12.806 -19.098 1.00 65.75 275 LEU A O 1
ATOM 2164 N N . MET A 1 276 ? 18.813 -13.136 -20.207 1.00 53.56 276 MET A N 1
ATOM 2165 C CA . MET A 1 276 ? 18.781 -14.610 -20.086 1.00 53.56 276 MET A CA 1
ATOM 2166 C C . MET A 1 276 ? 18.730 -15.070 -18.613 1.00 53.56 276 MET A C 1
ATOM 2168 O O . MET A 1 276 ? 18.146 -16.109 -18.308 1.00 53.56 276 MET A O 1
ATOM 2172 N N . ASP A 1 277 ? 19.266 -14.253 -17.696 1.00 51.09 277 ASP A N 1
ATOM 2173 C CA . ASP A 1 277 ? 19.419 -14.531 -16.261 1.00 51.09 277 ASP A CA 1
ATOM 2174 C C . ASP A 1 277 ? 18.432 -13.766 -15.365 1.00 51.09 277 ASP A C 1
ATOM 2176 O O . ASP A 1 277 ? 18.737 -13.416 -14.228 1.00 51.09 277 ASP A O 1
ATOM 2180 N N . ARG A 1 278 ? 17.212 -13.506 -15.842 1.00 53.38 278 ARG A N 1
ATOM 2181 C CA . ARG A 1 278 ? 16.157 -12.927 -15.002 1.00 53.38 278 ARG A CA 1
ATOM 2182 C C . ARG A 1 278 ? 15.920 -13.736 -13.714 1.00 53.38 278 ARG A C 1
ATOM 2184 O O . ARG A 1 278 ? 15.671 -14.926 -13.850 1.00 53.38 278 ARG A O 1
ATOM 2191 N N . PRO A 1 279 ? 16.008 -13.197 -12.489 1.00 57.19 279 PRO A N 1
ATOM 2192 C CA . PRO A 1 279 ? 15.693 -13.972 -11.282 1.00 57.19 279 PRO A CA 1
ATOM 2193 C C . PRO A 1 279 ? 14.299 -14.613 -11.400 1.00 57.19 279 PRO A C 1
ATOM 2195 O O . PRO A 1 279 ? 13.442 -14.072 -12.099 1.00 57.19 279 PRO A O 1
ATOM 2198 N N . LEU A 1 280 ? 14.095 -15.784 -10.778 1.00 63.78 280 LEU A N 1
ATOM 2199 C CA . LEU A 1 280 ? 12.761 -16.396 -10.708 1.00 63.78 280 LEU A CA 1
ATOM 2200 C C . LEU A 1 280 ? 11.779 -15.340 -10.186 1.00 63.78 280 LEU A C 1
ATOM 2202 O O . LEU A 1 280 ? 12.080 -14.703 -9.172 1.00 63.78 280 LEU A O 1
ATOM 2206 N N . ASP A 1 281 ? 10.651 -15.146 -10.882 1.00 77.44 281 ASP A N 1
ATOM 2207 C CA . ASP A 1 281 ? 9.608 -14.235 -10.402 1.00 77.44 281 ASP A CA 1
ATOM 2208 C C . ASP A 1 281 ? 9.244 -14.646 -8.970 1.00 77.44 281 ASP A C 1
ATOM 2210 O O . ASP A 1 281 ? 9.095 -15.835 -8.678 1.00 77.44 281 ASP A O 1
ATOM 2214 N N . PHE A 1 282 ? 9.112 -13.685 -8.058 1.00 84.94 282 PHE A N 1
ATOM 2215 C CA . PHE A 1 282 ? 8.649 -13.997 -6.712 1.00 84.94 282 PHE A CA 1
ATOM 2216 C C . PHE A 1 282 ? 7.220 -14.565 -6.722 1.00 84.94 282 PHE A C 1
ATOM 2218 O O . PHE A 1 282 ? 6.870 -15.261 -5.781 1.00 84.94 282 PHE A O 1
ATOM 2225 N N . LEU A 1 283 ? 6.432 -14.365 -7.786 1.00 90.12 283 LEU A N 1
ATOM 2226 C CA . LEU A 1 283 ? 5.137 -15.033 -7.980 1.00 90.12 283 LEU A CA 1
ATOM 2227 C C . LEU A 1 283 ? 5.251 -16.486 -8.473 1.00 90.12 283 LEU A C 1
ATOM 2229 O O . LEU A 1 283 ? 4.262 -17.213 -8.482 1.00 90.12 283 LEU A O 1
ATOM 2233 N N . TYR A 1 284 ? 6.437 -16.939 -8.890 1.00 87.38 284 TYR A N 1
ATOM 2234 C CA . TYR A 1 284 ? 6.618 -18.277 -9.453 1.00 87.38 284 TYR A CA 1
ATOM 2235 C C . TYR A 1 284 ? 6.170 -19.367 -8.465 1.00 87.38 284 TYR A C 1
ATOM 2237 O O . TYR A 1 284 ? 6.698 -19.444 -7.352 1.00 87.38 284 TYR A O 1
ATOM 2245 N N . ARG A 1 285 ? 5.220 -20.212 -8.900 1.00 89.31 285 ARG A N 1
ATOM 2246 C CA . ARG A 1 285 ? 4.544 -21.275 -8.121 1.00 89.31 285 ARG A CA 1
ATOM 2247 C C . ARG A 1 285 ? 3.759 -20.793 -6.897 1.00 89.31 285 ARG A C 1
ATOM 2249 O O . ARG A 1 285 ? 3.443 -21.597 -6.023 1.00 89.31 285 ARG A O 1
ATOM 2256 N N . TRP A 1 286 ? 3.435 -19.507 -6.805 1.00 93.00 286 TRP A N 1
ATOM 2257 C CA . TRP A 1 286 ? 2.390 -19.096 -5.872 1.00 93.00 286 TRP A CA 1
ATOM 2258 C C . TRP A 1 286 ? 1.045 -19.688 -6.301 1.00 93.00 286 TRP A C 1
ATOM 2260 O O . TRP A 1 286 ? 0.812 -19.805 -7.506 1.00 93.00 286 TRP A O 1
ATOM 2270 N N . PRO A 1 287 ? 0.164 -20.022 -5.343 1.00 93.69 287 PRO A N 1
ATOM 2271 C CA . PRO A 1 287 ? -1.194 -20.430 -5.669 1.00 93.69 287 PRO A CA 1
ATOM 2272 C C . PRO A 1 287 ? -1.936 -19.343 -6.457 1.00 93.69 287 PRO A C 1
ATOM 2274 O O . PRO A 1 287 ? -1.736 -18.150 -6.194 1.00 93.69 287 PRO A O 1
ATOM 2277 N N . THR A 1 288 ? -2.802 -19.737 -7.394 1.00 93.75 288 THR A N 1
ATOM 2278 C CA . THR A 1 288 ? -3.538 -18.813 -8.284 1.00 93.75 288 THR A CA 1
ATOM 2279 C C . THR A 1 288 ? -4.249 -17.696 -7.517 1.00 93.75 288 THR A C 1
ATOM 2281 O O . THR A 1 288 ? -4.083 -16.519 -7.850 1.00 93.75 288 THR A O 1
ATOM 2284 N N . ALA A 1 289 ? -4.966 -18.029 -6.438 1.00 94.88 289 ALA A N 1
ATOM 2285 C CA . ALA A 1 289 ? -5.679 -17.045 -5.627 1.00 94.88 289 ALA A CA 1
ATOM 2286 C C . ALA A 1 289 ? -4.727 -16.006 -5.006 1.00 94.88 289 ALA A C 1
ATOM 2288 O O . ALA A 1 289 ? -5.037 -14.814 -4.959 1.00 94.88 289 ALA A O 1
ATOM 2289 N N . LEU A 1 290 ? -3.526 -16.423 -4.584 1.00 95.62 290 LEU A N 1
ATOM 2290 C CA . LEU A 1 290 ? -2.509 -15.525 -4.030 1.00 95.62 290 LEU A CA 1
ATOM 2291 C C . LEU A 1 290 ? -1.894 -14.620 -5.108 1.00 95.62 290 LEU A C 1
ATOM 2293 O O . LEU A 1 290 ? -1.658 -13.433 -4.860 1.00 95.62 290 LEU A O 1
ATOM 2297 N N . VAL A 1 291 ? -1.658 -15.156 -6.309 1.00 93.94 291 VAL A N 1
ATOM 2298 C CA . VAL A 1 291 ? -1.229 -14.359 -7.467 1.00 93.94 291 VAL A CA 1
ATOM 2299 C C . VAL A 1 291 ? -2.278 -13.295 -7.774 1.00 93.94 291 VAL A C 1
ATOM 2301 O O . VAL A 1 291 ? -1.939 -12.115 -7.850 1.00 93.94 291 VAL A O 1
ATOM 2304 N N . HIS A 1 292 ? -3.553 -13.676 -7.872 1.00 93.31 292 HIS A N 1
ATOM 2305 C CA . HIS A 1 292 ? -4.652 -12.746 -8.123 1.00 93.31 292 HIS A CA 1
ATOM 2306 C C . HIS A 1 292 ? -4.734 -11.684 -7.015 1.00 93.31 292 HIS A C 1
ATOM 2308 O O . HIS A 1 292 ? -4.778 -10.490 -7.313 1.00 93.31 292 HIS A O 1
ATOM 2314 N N . LEU A 1 293 ? -4.637 -12.078 -5.741 1.00 93.50 293 LEU A N 1
ATOM 2315 C CA . LEU A 1 293 ? -4.652 -11.151 -4.606 1.00 93.50 293 LEU A CA 1
ATOM 2316 C C . LEU A 1 293 ? -3.575 -10.056 -4.737 1.00 93.50 293 LEU A C 1
ATOM 2318 O O . LEU A 1 293 ? -3.840 -8.875 -4.491 1.00 93.50 293 LEU A O 1
ATOM 2322 N N . TYR A 1 294 ? -2.364 -10.424 -5.168 1.00 93.12 294 TYR A N 1
ATOM 2323 C CA . TYR A 1 294 ? -1.293 -9.469 -5.459 1.00 93.12 294 TYR A CA 1
ATOM 2324 C C . TYR A 1 294 ? -1.586 -8.607 -6.692 1.00 93.12 294 TYR A C 1
ATOM 2326 O O . TYR A 1 294 ? -1.437 -7.382 -6.641 1.00 93.12 294 TYR A O 1
ATOM 2334 N N . ARG A 1 295 ? -1.993 -9.230 -7.806 1.00 91.19 295 ARG A N 1
ATOM 2335 C CA . ARG A 1 295 ? -2.216 -8.557 -9.094 1.00 91.19 295 ARG A CA 1
ATOM 2336 C C . ARG A 1 295 ? -3.330 -7.519 -9.003 1.00 91.19 295 ARG A C 1
ATOM 2338 O O . ARG A 1 295 ? -3.143 -6.413 -9.495 1.00 91.19 295 ARG A O 1
ATOM 2345 N N . PHE A 1 296 ? -4.424 -7.807 -8.306 1.00 89.12 296 PHE A N 1
ATOM 2346 C CA . PHE A 1 296 ? -5.527 -6.859 -8.110 1.00 89.12 296 PHE A CA 1
ATOM 2347 C C . PHE A 1 296 ? -5.269 -5.828 -6.996 1.00 89.12 296 PHE A C 1
ATOM 2349 O O . PHE A 1 296 ? -6.112 -4.976 -6.727 1.00 89.12 296 PHE A O 1
ATOM 2356 N N . GLY A 1 297 ? -4.086 -5.849 -6.368 1.00 87.75 297 GLY A N 1
ATOM 2357 C CA . GLY A 1 297 ? -3.664 -4.838 -5.397 1.00 87.75 297 GLY A CA 1
ATOM 2358 C C . GLY A 1 297 ? -4.262 -4.994 -3.999 1.00 87.75 297 GLY A C 1
ATOM 2359 O O . GLY A 1 297 ? -4.152 -4.066 -3.200 1.00 87.75 297 GLY A O 1
ATOM 2360 N N . PHE A 1 298 ? -4.845 -6.153 -3.689 1.00 88.81 298 PHE A N 1
ATOM 2361 C CA . PHE A 1 298 ? -5.341 -6.487 -2.353 1.00 88.81 298 PHE A CA 1
ATOM 2362 C C . PHE A 1 298 ? -4.229 -6.952 -1.399 1.00 88.81 298 PHE A C 1
ATOM 2364 O O . PHE A 1 298 ? -4.427 -6.915 -0.186 1.00 88.81 298 PHE A O 1
ATOM 2371 N N . LEU A 1 299 ? -3.063 -7.344 -1.931 1.00 91.44 299 LEU A N 1
ATOM 2372 C CA . LEU A 1 299 ? -1.832 -7.587 -1.175 1.00 91.44 299 LEU A CA 1
ATOM 2373 C C . LEU A 1 299 ? -0.743 -6.583 -1.577 1.00 91.44 299 LEU A C 1
ATOM 2375 O O . LEU A 1 299 ? -0.223 -6.584 -2.697 1.00 91.44 299 LEU A O 1
ATOM 2379 N N . GLU A 1 300 ? -0.369 -5.711 -0.643 1.00 88.12 300 GLU A N 1
ATOM 2380 C CA . GLU A 1 300 ? 0.592 -4.646 -0.917 1.00 88.12 300 GLU A CA 1
ATOM 2381 C C . GLU A 1 300 ? 2.047 -5.116 -1.008 1.00 88.12 300 GLU A C 1
ATOM 2383 O O . GLU A 1 300 ? 2.500 -6.023 -0.308 1.00 88.12 300 GLU A O 1
ATOM 2388 N N . LYS A 1 301 ? 2.839 -4.403 -1.823 1.00 87.31 301 LYS A N 1
ATOM 2389 C CA . LYS A 1 301 ? 4.264 -4.707 -2.036 1.00 87.31 301 LYS A CA 1
ATOM 2390 C C . LYS A 1 301 ? 5.063 -4.723 -0.736 1.00 87.31 301 LYS A C 1
ATOM 2392 O O . LYS A 1 301 ? 6.020 -5.484 -0.631 1.00 87.31 301 LYS A O 1
ATOM 2397 N N . PHE A 1 302 ? 4.717 -3.898 0.251 1.00 88.19 302 PHE A N 1
ATOM 2398 C CA . PHE A 1 302 ? 5.502 -3.832 1.481 1.00 88.19 302 PHE A CA 1
ATOM 2399 C C . PHE A 1 302 ? 5.370 -5.084 2.362 1.00 88.19 302 PHE A C 1
ATOM 2401 O O . PHE A 1 302 ? 6.279 -5.339 3.144 1.00 88.19 302 PHE A O 1
ATOM 2408 N N . PHE A 1 303 ? 4.332 -5.912 2.187 1.00 92.62 303 PHE A N 1
ATOM 2409 C CA . PHE A 1 303 ? 4.240 -7.225 2.842 1.00 92.62 303 PHE A CA 1
ATOM 2410 C C . PHE A 1 303 ? 5.155 -8.284 2.205 1.00 92.62 303 PHE A C 1
ATOM 2412 O O . PHE A 1 303 ? 5.393 -9.334 2.790 1.00 92.62 303 PHE A O 1
ATOM 2419 N N . ILE A 1 304 ? 5.680 -8.008 1.008 1.00 91.88 304 ILE A N 1
ATOM 2420 C CA . ILE A 1 304 ? 6.427 -8.958 0.172 1.00 91.88 304 ILE A CA 1
ATOM 2421 C C . ILE A 1 304 ? 7.906 -8.564 0.111 1.00 91.88 304 ILE A C 1
ATOM 2423 O O . ILE A 1 304 ? 8.796 -9.388 0.301 1.00 91.88 304 ILE A O 1
ATOM 2427 N N . VAL A 1 305 ? 8.193 -7.278 -0.106 1.00 91.19 305 VAL A N 1
ATOM 2428 C CA . VAL A 1 305 ? 9.549 -6.738 -0.304 1.00 91.19 305 VAL A CA 1
ATOM 2429 C C . VAL A 1 305 ? 10.584 -7.208 0.737 1.00 91.19 305 VAL A C 1
ATOM 2431 O O . VAL A 1 305 ? 11.681 -7.565 0.308 1.00 91.19 305 VAL A O 1
ATOM 2434 N N . PRO A 1 306 ? 10.305 -7.258 2.056 1.00 92.88 306 PRO A N 1
ATOM 2435 C CA . PRO A 1 306 ? 11.267 -7.753 3.051 1.00 92.88 306 PRO A CA 1
ATOM 2436 C C . PRO A 1 306 ? 11.789 -9.169 2.796 1.00 92.88 306 PRO A C 1
ATOM 2438 O O . PRO A 1 306 ? 12.899 -9.486 3.217 1.00 92.88 306 PRO A O 1
ATOM 2441 N N . LEU A 1 307 ? 10.994 -10.007 2.127 1.00 93.25 307 LEU A N 1
ATOM 2442 C CA . LEU A 1 307 ? 11.308 -11.405 1.852 1.00 93.25 307 LEU A CA 1
ATOM 2443 C C . LEU A 1 307 ? 12.111 -11.581 0.560 1.00 93.25 307 LEU A C 1
ATOM 2445 O O . LEU A 1 307 ? 13.044 -12.378 0.517 1.00 93.25 307 LEU A O 1
ATOM 2449 N N . TYR A 1 308 ? 11.781 -10.813 -0.482 1.00 89.94 308 TYR A N 1
ATOM 2450 C CA . TYR A 1 308 ? 12.306 -11.014 -1.843 1.00 89.94 308 TYR A CA 1
ATOM 2451 C C . TYR A 1 308 ? 13.300 -9.937 -2.296 1.00 89.94 308 TYR A C 1
ATOM 2453 O O . TYR A 1 308 ? 13.753 -9.952 -3.436 1.00 89.94 308 TYR A O 1
ATOM 2461 N N . SER A 1 309 ? 13.656 -8.980 -1.435 1.00 85.62 309 SER A N 1
ATOM 2462 C CA . SER A 1 309 ? 14.620 -7.920 -1.749 1.00 85.62 309 SER A CA 1
ATOM 2463 C C . SER A 1 309 ? 15.760 -7.904 -0.741 1.00 85.62 309 SER A C 1
ATOM 2465 O O . SER A 1 309 ? 15.540 -7.672 0.446 1.00 85.62 309 SER A O 1
ATOM 2467 N N . GLU A 1 310 ? 17.005 -8.022 -1.214 1.00 80.31 310 GLU A N 1
ATOM 2468 C CA . GLU A 1 310 ? 18.206 -7.881 -0.368 1.00 80.31 310 GLU A CA 1
ATOM 2469 C C . GLU A 1 310 ? 18.300 -6.505 0.318 1.00 80.31 310 GLU A C 1
ATOM 2471 O O . GLU A 1 310 ? 18.975 -6.334 1.338 1.00 80.31 310 GLU A O 1
ATOM 2476 N N . LEU A 1 311 ? 17.624 -5.501 -0.249 1.00 80.31 311 LEU A N 1
ATOM 2477 C CA . LEU A 1 311 ? 17.559 -4.149 0.300 1.00 80.31 311 LEU A CA 1
ATOM 2478 C C . LEU A 1 311 ? 16.583 -4.041 1.480 1.00 80.31 311 LEU A C 1
ATOM 2480 O O . LEU A 1 311 ? 16.600 -3.026 2.174 1.00 80.31 311 LEU A O 1
ATOM 2484 N N . GLY A 1 312 ? 15.740 -5.048 1.704 1.00 88.06 312 GLY A N 1
ATOM 2485 C CA . GLY A 1 312 ? 14.647 -4.983 2.662 1.00 88.06 312 GLY A CA 1
ATOM 2486 C C . GLY A 1 312 ? 13.600 -3.927 2.304 1.00 88.06 312 GLY A C 1
ATOM 2487 O O . GLY A 1 312 ? 13.578 -3.353 1.208 1.00 88.06 312 GLY A O 1
ATOM 2488 N N . LEU A 1 313 ? 12.717 -3.667 3.260 1.00 91.75 313 LEU A N 1
ATOM 2489 C CA . LEU A 1 313 ? 11.667 -2.665 3.172 1.00 91.75 313 LEU A CA 1
ATOM 2490 C C . LEU A 1 313 ? 12.128 -1.350 3.794 1.00 91.75 313 LEU A C 1
ATOM 2492 O O . LEU A 1 313 ? 12.736 -1.336 4.856 1.00 91.75 313 LEU A O 1
ATOM 2496 N N . VAL A 1 314 ? 11.807 -0.230 3.147 1.00 90.19 314 VAL A N 1
ATOM 2497 C CA . VAL A 1 314 ? 12.031 1.110 3.703 1.00 90.19 314 VAL A CA 1
ATOM 2498 C C . VAL A 1 314 ? 10.675 1.732 4.002 1.00 90.19 314 VAL A C 1
ATOM 2500 O O . VAL A 1 314 ? 9.950 2.074 3.065 1.00 90.19 314 VAL A O 1
ATOM 2503 N N . LEU A 1 315 ? 10.367 1.888 5.287 1.00 90.38 315 LEU A N 1
ATOM 2504 C CA . LEU A 1 315 ? 9.178 2.555 5.809 1.00 90.38 315 LEU A CA 1
ATOM 2505 C C . LEU A 1 315 ? 9.545 4.007 6.121 1.00 90.38 315 LEU A C 1
ATOM 2507 O O . LEU A 1 315 ? 10.182 4.298 7.132 1.00 90.38 315 LEU A O 1
ATOM 2511 N N . ASN A 1 316 ? 9.219 4.906 5.194 1.00 84.88 316 ASN A N 1
ATOM 2512 C CA . ASN A 1 316 ? 9.552 6.324 5.312 1.00 84.88 316 ASN A CA 1
ATOM 2513 C C . ASN A 1 316 ? 8.512 7.081 6.157 1.00 84.88 316 ASN A C 1
ATOM 2515 O O . ASN A 1 316 ? 7.494 6.505 6.552 1.00 84.88 316 ASN A O 1
ATOM 2519 N N . TYR A 1 317 ? 8.751 8.370 6.404 1.00 80.62 317 TYR A N 1
ATOM 2520 C CA . TYR A 1 317 ? 7.687 9.264 6.856 1.00 80.62 317 TYR A CA 1
ATOM 2521 C C . TYR A 1 317 ? 6.600 9.369 5.775 1.00 80.62 317 TYR A C 1
ATOM 2523 O O . TYR A 1 317 ? 6.897 9.380 4.575 1.00 80.62 317 TYR A O 1
ATOM 2531 N N . THR A 1 318 ? 5.339 9.393 6.202 1.00 72.56 318 THR A N 1
ATOM 2532 C CA . THR A 1 318 ? 4.177 9.406 5.297 1.00 72.56 318 THR A CA 1
ATOM 2533 C C . THR A 1 318 ? 3.947 10.795 4.715 1.00 72.56 318 THR A C 1
ATOM 2535 O O . THR A 1 318 ? 3.642 10.929 3.533 1.00 72.56 318 THR A O 1
ATOM 2538 N N . ASN A 1 319 ? 4.128 11.826 5.544 1.00 78.62 319 ASN A N 1
ATOM 2539 C CA . ASN A 1 319 ? 3.824 13.209 5.216 1.00 78.62 319 ASN A CA 1
ATOM 2540 C C . ASN A 1 319 ? 4.890 14.151 5.793 1.00 78.62 319 ASN A C 1
ATOM 2542 O O . ASN A 1 319 ? 5.354 13.934 6.912 1.00 78.62 319 ASN A O 1
ATOM 2546 N N . ASP A 1 320 ? 5.239 15.194 5.040 1.00 80.94 320 ASP A N 1
ATOM 2547 C CA . ASP A 1 320 ? 6.175 16.244 5.454 1.00 80.94 320 ASP A CA 1
ATOM 2548 C C . ASP A 1 320 ? 5.690 17.019 6.703 1.00 80.94 320 ASP A C 1
ATOM 2550 O O . ASP A 1 320 ? 6.506 17.524 7.470 1.00 80.94 320 ASP A O 1
ATOM 2554 N N . TYR A 1 321 ? 4.377 17.062 6.946 1.00 83.50 321 TYR A N 1
ATOM 2555 C CA . TYR A 1 321 ? 3.748 17.651 8.131 1.00 83.50 321 TYR A CA 1
ATOM 2556 C C . TYR A 1 321 ? 4.055 16.890 9.428 1.00 83.50 321 TYR A C 1
ATOM 2558 O O . TYR A 1 321 ? 4.175 17.491 10.490 1.00 83.50 321 TYR A O 1
ATOM 2566 N N . LEU A 1 322 ? 4.196 15.563 9.340 1.00 87.88 322 LEU A N 1
ATOM 2567 C CA . LEU A 1 322 ? 4.444 14.669 10.478 1.00 87.88 322 LEU A CA 1
ATOM 2568 C C . LEU A 1 322 ? 5.909 14.222 10.526 1.00 87.88 322 LEU A C 1
ATOM 2570 O O . LEU A 1 322 ? 6.228 13.144 11.024 1.00 87.88 322 LEU A O 1
ATOM 2574 N N . ILE A 1 323 ? 6.811 15.013 9.946 1.00 86.75 323 ILE A N 1
ATOM 2575 C CA . ILE A 1 323 ? 8.201 14.612 9.749 1.00 86.75 323 ILE A CA 1
ATOM 2576 C C . ILE A 1 323 ? 8.972 14.494 11.069 1.00 86.75 323 ILE A C 1
ATOM 2578 O O . ILE A 1 323 ? 9.949 13.757 11.139 1.00 86.75 323 ILE A O 1
ATOM 2582 N N . GLU A 1 324 ? 8.560 15.159 12.144 1.00 88.75 324 GLU A N 1
ATOM 2583 C CA . GLU A 1 324 ? 9.127 14.916 13.478 1.00 88.75 324 GLU A CA 1
ATOM 2584 C C . GLU A 1 324 ? 8.764 13.541 14.064 1.00 88.75 324 GLU A C 1
ATOM 2586 O O . GLU A 1 324 ? 9.507 13.035 14.901 1.00 88.75 324 GLU A O 1
ATOM 2591 N N . LEU A 1 325 ? 7.688 12.898 13.600 1.00 91.56 325 LEU A N 1
ATOM 2592 C CA . LEU A 1 325 ? 7.146 11.681 14.204 1.00 91.56 325 LEU A CA 1
ATOM 2593 C C . LEU A 1 325 ? 7.642 10.398 13.510 1.00 91.56 325 LEU A C 1
ATOM 2595 O O . LEU A 1 325 ? 7.998 10.419 12.329 1.00 91.56 325 LEU A O 1
ATOM 2599 N N . PRO A 1 326 ? 7.672 9.249 14.212 1.00 92.69 326 PRO A N 1
ATOM 2600 C CA . PRO A 1 326 ? 8.042 7.962 13.623 1.00 92.69 326 PRO A CA 1
ATOM 2601 C C . PRO A 1 326 ? 7.133 7.531 12.464 1.00 92.69 326 PRO A C 1
ATOM 2603 O O . PRO A 1 326 ? 6.064 8.082 12.224 1.00 92.69 326 PRO A O 1
ATOM 2606 N N . SER A 1 327 ? 7.524 6.489 11.735 1.00 91.81 327 SER A N 1
ATOM 2607 C CA . SER A 1 327 ? 6.658 5.909 10.705 1.00 91.81 327 SER A CA 1
ATOM 2608 C C . SER A 1 327 ? 5.363 5.339 11.306 1.00 91.81 327 SER A C 1
ATOM 2610 O O . SER A 1 327 ? 5.419 4.543 12.244 1.00 91.81 327 SER A O 1
ATOM 2612 N N . ILE A 1 328 ? 4.211 5.648 10.699 1.00 92.31 328 ILE A N 1
ATOM 2613 C CA . ILE A 1 328 ? 2.878 5.159 11.121 1.00 92.31 328 ILE A CA 1
ATOM 2614 C C . ILE A 1 328 ? 2.731 3.628 11.047 1.00 92.31 328 ILE A C 1
ATOM 2616 O O . ILE A 1 328 ? 1.804 3.029 11.581 1.00 92.31 328 ILE A O 1
ATOM 2620 N N . TYR A 1 329 ? 3.657 2.959 10.365 1.00 91.62 329 TYR A N 1
ATOM 2621 C CA . TYR A 1 329 ? 3.660 1.509 10.226 1.00 91.62 329 TYR A CA 1
ATOM 2622 C C . TYR A 1 329 ? 4.310 0.807 11.430 1.00 91.62 329 TYR A C 1
ATOM 2624 O O . TYR A 1 329 ? 4.344 -0.423 11.462 1.00 91.62 329 TYR A O 1
ATOM 2632 N N . GLY A 1 330 ? 4.836 1.536 12.420 1.00 90.12 330 GLY A N 1
ATOM 2633 C CA . GLY A 1 330 ? 5.485 0.964 13.604 1.00 90.12 330 GLY A CA 1
ATOM 2634 C C . GLY A 1 330 ? 4.611 -0.061 14.344 1.00 90.12 330 GLY A C 1
ATOM 2635 O O . GLY A 1 330 ? 4.984 -1.240 14.365 1.00 90.12 330 GLY A O 1
ATOM 2636 N N . PRO A 1 331 ? 3.438 0.334 14.879 1.00 90.19 331 PRO A N 1
ATOM 2637 C CA . PRO A 1 331 ? 2.564 -0.561 15.647 1.00 90.19 331 PRO A CA 1
ATOM 2638 C C . PRO A 1 331 ? 2.109 -1.799 14.862 1.00 90.19 331 PRO A C 1
ATOM 2640 O O . PRO A 1 331 ? 2.055 -2.904 15.396 1.00 90.19 331 PRO A O 1
ATOM 2643 N N . GLY A 1 332 ? 1.861 -1.653 13.556 1.00 91.94 332 GLY A N 1
ATOM 2644 C CA . GLY A 1 332 ? 1.404 -2.741 12.684 1.00 91.94 332 GLY A CA 1
ATOM 2645 C C . GLY A 1 332 ? 2.436 -3.841 12.391 1.00 91.94 332 GLY A C 1
ATOM 2646 O O . GLY A 1 332 ? 2.146 -4.744 11.605 1.00 91.94 332 GLY A O 1
ATOM 2647 N N . ARG A 1 333 ? 3.641 -3.781 12.979 1.00 92.81 333 ARG A N 1
ATOM 2648 C CA . ARG A 1 333 ? 4.721 -4.756 12.752 1.00 92.81 333 ARG A CA 1
ATOM 2649 C C . ARG A 1 333 ? 4.317 -6.185 13.097 1.00 92.81 333 ARG A C 1
ATOM 2651 O O . ARG A 1 333 ? 4.727 -7.100 12.392 1.00 92.81 333 ARG A O 1
ATOM 2658 N N . ILE A 1 334 ? 3.503 -6.382 14.132 1.00 93.19 334 ILE A N 1
ATOM 2659 C CA . ILE A 1 334 ? 3.027 -7.713 14.524 1.00 93.19 334 ILE A CA 1
ATOM 2660 C C . ILE A 1 334 ? 2.204 -8.394 13.421 1.00 93.19 334 ILE A C 1
ATOM 2662 O O . ILE A 1 334 ? 2.413 -9.568 13.126 1.00 93.19 334 ILE A O 1
ATOM 2666 N N . LEU A 1 335 ? 1.325 -7.646 12.750 1.00 95.06 335 LEU A N 1
ATOM 2667 C CA . LEU A 1 335 ? 0.519 -8.172 11.648 1.00 95.06 335 LEU A CA 1
ATOM 2668 C C . LEU A 1 335 ? 1.367 -8.383 10.390 1.00 95.06 335 LEU A C 1
ATOM 2670 O O . LEU A 1 335 ? 1.200 -9.381 9.691 1.00 95.06 335 LEU A O 1
ATOM 2674 N N . ARG A 1 336 ? 2.324 -7.486 10.110 1.00 94.81 336 ARG A N 1
ATOM 2675 C CA . ARG A 1 336 ? 3.288 -7.681 9.012 1.00 94.81 336 ARG A CA 1
ATOM 2676 C C . ARG A 1 336 ? 4.169 -8.907 9.219 1.00 94.81 336 ARG A C 1
ATOM 2678 O O . ARG A 1 336 ? 4.392 -9.648 8.271 1.00 94.81 336 ARG A O 1
ATOM 2685 N N . TYR A 1 337 ? 4.622 -9.149 10.446 1.00 95.44 337 TYR A N 1
ATOM 2686 C CA . TYR A 1 337 ? 5.370 -10.353 10.792 1.00 95.44 337 TYR A CA 1
ATOM 2687 C C . TYR A 1 337 ? 4.597 -11.618 10.403 1.00 95.44 337 TYR A C 1
ATOM 2689 O O . TYR A 1 337 ? 5.165 -12.503 9.771 1.00 95.44 337 TYR A O 1
ATOM 2697 N N . LEU A 1 338 ? 3.289 -11.661 10.672 1.00 95.94 338 LEU A N 1
ATOM 2698 C CA . LEU A 1 338 ? 2.464 -12.801 10.281 1.00 95.94 338 LEU A CA 1
ATOM 2699 C C . LEU A 1 338 ? 2.356 -12.970 8.755 1.00 95.94 338 LEU A C 1
ATOM 2701 O O . LEU A 1 338 ? 2.435 -14.097 8.269 1.00 95.94 338 LEU A O 1
ATOM 2705 N N . HIS A 1 339 ? 2.274 -11.876 7.986 1.00 96.69 339 HIS A N 1
ATOM 2706 C CA . HIS A 1 339 ? 2.372 -11.951 6.519 1.00 96.69 339 HIS A CA 1
ATOM 2707 C C . HIS A 1 339 ? 3.705 -12.572 6.086 1.00 96.69 339 HIS A C 1
ATOM 2709 O O . HIS A 1 339 ? 3.726 -13.440 5.215 1.00 96.69 339 HIS A O 1
ATOM 2715 N N . TYR A 1 340 ? 4.814 -12.158 6.710 1.00 96.69 340 TYR A N 1
ATOM 2716 C CA . TYR A 1 340 ? 6.141 -12.685 6.394 1.00 96.69 340 TYR A CA 1
ATOM 2717 C C . TYR A 1 340 ? 6.233 -14.189 6.664 1.00 96.69 340 TYR A C 1
ATOM 2719 O O . TYR A 1 340 ? 6.725 -14.930 5.818 1.00 96.69 340 TYR A O 1
ATOM 2727 N N . CYS A 1 341 ? 5.720 -14.638 7.811 1.00 95.88 341 CYS A N 1
ATOM 2728 C CA . CYS A 1 341 ? 5.683 -16.044 8.201 1.00 95.88 341 CYS A CA 1
ATOM 2729 C C . CYS A 1 341 ? 4.850 -16.905 7.244 1.00 95.88 341 CYS A C 1
ATOM 2731 O O . CYS A 1 341 ? 5.300 -17.976 6.836 1.00 95.88 341 CYS A O 1
ATOM 2733 N N . LEU A 1 342 ? 3.659 -16.432 6.861 1.00 96.81 342 LEU A N 1
ATOM 2734 C CA . LEU A 1 342 ? 2.763 -17.142 5.942 1.00 96.81 342 LEU A CA 1
ATOM 2735 C C . LEU A 1 342 ? 3.363 -17.251 4.537 1.00 96.81 342 LEU A C 1
ATOM 2737 O O . LEU A 1 342 ? 3.403 -18.335 3.963 1.00 96.81 342 LEU A O 1
ATOM 2741 N N . LEU A 1 343 ? 3.890 -16.149 3.996 1.00 96.06 343 LEU A N 1
ATOM 2742 C CA . LEU A 1 343 ? 4.539 -16.150 2.682 1.00 96.06 343 LEU A CA 1
ATOM 2743 C C . LEU A 1 343 ? 5.817 -17.004 2.676 1.00 96.06 343 LEU A C 1
ATOM 2745 O O . LEU A 1 343 ? 6.084 -17.694 1.697 1.00 96.06 343 LEU A O 1
ATOM 2749 N N . MET A 1 344 ? 6.584 -17.014 3.772 1.00 95.50 344 MET A N 1
ATOM 2750 C CA . MET A 1 344 ? 7.715 -17.932 3.929 1.00 95.50 344 MET A CA 1
ATOM 2751 C C . MET A 1 344 ? 7.256 -19.399 3.929 1.00 95.50 344 MET A C 1
ATOM 2753 O O . MET A 1 344 ? 7.897 -20.224 3.282 1.00 95.50 344 MET A O 1
ATOM 2757 N N . GLY A 1 345 ? 6.140 -19.717 4.595 1.00 95.56 345 GLY A N 1
ATOM 2758 C CA . GLY A 1 345 ? 5.549 -21.058 4.593 1.00 95.56 345 GLY A CA 1
ATOM 2759 C C . GLY A 1 345 ? 5.082 -21.516 3.206 1.00 95.56 345 GLY A C 1
ATOM 2760 O O . GLY A 1 345 ? 5.235 -22.692 2.867 1.00 95.56 345 GLY A O 1
ATOM 2761 N N . VAL A 1 346 ? 4.581 -20.600 2.365 1.00 95.12 346 VAL A N 1
ATOM 2762 C CA . VAL A 1 346 ? 4.263 -20.883 0.949 1.00 95.12 346 VAL A CA 1
ATOM 2763 C C . VAL A 1 346 ? 5.519 -21.292 0.182 1.00 95.12 346 VAL A C 1
ATOM 2765 O O . VAL A 1 346 ? 5.524 -22.317 -0.498 1.00 95.12 346 VAL A O 1
ATOM 2768 N N . GLU A 1 347 ? 6.608 -20.531 0.308 1.00 94.12 347 GLU A N 1
ATOM 2769 C CA . GLU A 1 347 ? 7.858 -20.854 -0.391 1.00 94.12 347 GLU A CA 1
ATOM 2770 C C . GLU A 1 347 ? 8.502 -22.145 0.108 1.00 94.12 347 GLU A C 1
ATOM 2772 O O . GLU A 1 347 ? 9.038 -22.913 -0.692 1.00 94.12 347 GLU A O 1
ATOM 2777 N N . GLU A 1 348 ? 8.438 -22.413 1.411 1.00 93.94 348 GLU A N 1
ATOM 2778 C CA . GLU A 1 348 ? 8.912 -23.673 1.980 1.00 93.94 348 GLU A CA 1
ATOM 2779 C C . GLU A 1 348 ? 8.120 -24.866 1.442 1.00 93.94 348 GLU A C 1
ATOM 2781 O O . GLU A 1 348 ? 8.724 -25.829 0.970 1.00 93.94 348 GLU A O 1
ATOM 2786 N N . SER A 1 349 ? 6.787 -24.767 1.413 1.00 92.56 349 SER A N 1
ATOM 2787 C CA . SER A 1 349 ? 5.911 -25.819 0.874 1.00 92.56 349 SER A CA 1
ATOM 2788 C C . SER A 1 349 ? 6.194 -26.098 -0.607 1.00 92.56 349 SER A C 1
ATOM 2790 O O . SER A 1 349 ? 6.088 -27.232 -1.068 1.00 92.56 349 SER A O 1
ATOM 2792 N N . ASN A 1 350 ? 6.617 -25.072 -1.350 1.00 90.31 350 ASN A N 1
ATOM 2793 C CA . ASN A 1 350 ? 6.998 -25.178 -2.755 1.00 90.31 350 ASN A CA 1
ATOM 2794 C C . ASN A 1 350 ? 8.446 -25.643 -2.992 1.00 90.31 350 ASN A C 1
ATOM 2796 O O . ASN A 1 350 ? 8.825 -25.867 -4.148 1.00 90.31 350 ASN A O 1
ATOM 2800 N N . GLY A 1 351 ? 9.264 -25.771 -1.941 1.00 88.56 351 GLY A N 1
ATOM 2801 C CA . GLY A 1 351 ? 10.698 -26.053 -2.052 1.00 88.56 351 GLY A CA 1
ATOM 2802 C C . GLY A 1 351 ? 11.496 -24.915 -2.702 1.00 88.56 351 GLY A C 1
ATOM 2803 O O . GLY A 1 351 ? 12.529 -25.161 -3.318 1.00 88.56 351 GLY A O 1
ATOM 2804 N N . LEU A 1 352 ? 11.007 -23.675 -2.603 1.00 88.50 352 LEU A N 1
ATOM 2805 C CA . LEU A 1 352 ? 11.530 -22.493 -3.295 1.00 88.50 352 LEU A CA 1
ATOM 2806 C C . LEU A 1 352 ? 12.039 -21.406 -2.336 1.00 88.50 352 LEU A C 1
ATOM 2808 O O . LEU A 1 352 ? 12.070 -20.219 -2.666 1.00 88.50 352 LEU A O 1
ATOM 2812 N N . THR A 1 353 ? 12.527 -21.794 -1.158 1.00 86.88 353 THR A N 1
ATOM 2813 C CA . THR A 1 353 ? 13.127 -20.857 -0.191 1.00 86.88 353 THR A CA 1
ATOM 2814 C C . THR A 1 353 ? 14.330 -20.089 -0.756 1.00 86.88 353 THR A C 1
ATOM 2816 O O . THR A 1 353 ? 14.662 -19.021 -0.243 1.00 86.88 353 THR A O 1
ATOM 2819 N N . SER A 1 354 ? 14.939 -20.551 -1.858 1.00 84.81 354 SER A N 1
ATOM 2820 C CA . SER A 1 354 ? 15.967 -19.805 -2.601 1.00 84.81 354 SER A CA 1
ATOM 2821 C C . SER A 1 354 ? 15.465 -18.463 -3.159 1.00 84.81 354 SER A C 1
ATOM 2823 O O . SER A 1 354 ? 16.270 -17.540 -3.304 1.00 84.81 354 SER A O 1
ATOM 2825 N N . LYS A 1 355 ? 14.149 -18.301 -3.385 1.00 87.12 355 LYS A N 1
ATOM 2826 C CA . LYS A 1 355 ? 13.520 -17.026 -3.784 1.00 87.12 355 LYS A CA 1
ATOM 2827 C C . LYS A 1 355 ? 13.588 -15.959 -2.692 1.00 87.12 355 LYS A C 1
ATOM 2829 O O . LYS A 1 355 ? 13.563 -14.769 -3.003 1.00 87.12 355 LYS A O 1
ATOM 2834 N N . LEU A 1 356 ? 13.702 -16.358 -1.423 1.00 89.00 356 LEU A N 1
ATOM 2835 C CA . LEU A 1 356 ? 13.672 -15.474 -0.253 1.00 89.00 356 LEU A CA 1
ATOM 2836 C C . LEU A 1 356 ? 15.018 -14.760 -0.040 1.00 89.00 356 LEU A C 1
ATOM 2838 O O . LEU A 1 356 ? 15.613 -14.788 1.037 1.00 89.00 356 LEU A O 1
ATOM 2842 N N . ILE A 1 357 ? 15.531 -14.106 -1.082 1.00 86.62 357 ILE A N 1
ATOM 2843 C CA . ILE A 1 357 ? 16.844 -13.447 -1.081 1.00 86.62 357 ILE A CA 1
ATOM 2844 C C . ILE A 1 357 ? 16.952 -12.299 -0.061 1.00 86.62 357 ILE A C 1
ATOM 2846 O O . ILE A 1 357 ? 18.060 -11.935 0.334 1.00 86.62 357 ILE A O 1
ATOM 2850 N N . GLY A 1 358 ? 15.821 -11.748 0.393 1.00 85.44 358 GLY A N 1
ATOM 2851 C CA . GLY A 1 358 ? 15.759 -10.751 1.461 1.00 85.44 358 GLY A CA 1
ATOM 2852 C C . GLY A 1 358 ? 15.969 -11.331 2.863 1.00 85.44 358 GLY A C 1
ATOM 2853 O O . GLY A 1 358 ? 16.503 -10.637 3.731 1.00 85.44 358 GLY A O 1
ATOM 2854 N N . LEU A 1 359 ? 15.640 -12.611 3.081 1.00 85.25 359 LEU A N 1
ATOM 2855 C CA . LEU A 1 359 ? 15.807 -13.302 4.362 1.00 85.25 359 LEU A CA 1
ATOM 2856 C C . LEU A 1 359 ? 17.247 -13.806 4.543 1.00 85.25 359 LEU A C 1
ATOM 2858 O O . LEU A 1 359 ? 17.568 -14.952 4.232 1.00 85.25 359 LEU A O 1
ATOM 2862 N N . ARG A 1 360 ? 18.147 -12.959 5.064 1.00 75.25 360 ARG A N 1
ATOM 2863 C CA . ARG A 1 360 ? 19.529 -13.374 5.403 1.00 75.25 360 ARG A CA 1
ATOM 2864 C C . ARG A 1 360 ? 20.067 -12.726 6.693 1.00 75.25 360 ARG A C 1
ATOM 2866 O O . ARG A 1 360 ? 20.705 -11.665 6.612 1.00 75.25 360 ARG A O 1
ATOM 2873 N N . PRO A 1 361 ? 19.862 -13.336 7.884 1.00 81.62 361 PRO A N 1
ATOM 2874 C CA . PRO A 1 361 ? 18.854 -14.353 8.242 1.00 81.62 361 PRO A CA 1
ATOM 2875 C C . PRO A 1 361 ? 17.492 -13.741 8.646 1.00 81.62 361 PRO A C 1
ATOM 2877 O O . PRO A 1 361 ? 16.601 -14.449 9.093 1.00 81.62 361 PRO A O 1
ATOM 2880 N N . TYR A 1 362 ? 17.336 -12.423 8.509 1.00 90.94 362 TYR A N 1
ATOM 2881 C CA . TYR A 1 362 ? 16.185 -11.668 9.006 1.00 90.94 362 TYR A CA 1
ATOM 2882 C C . TYR A 1 362 ? 15.446 -10.953 7.878 1.00 90.94 362 TYR A C 1
ATOM 2884 O O . TYR A 1 362 ? 16.089 -10.492 6.931 1.00 90.94 362 TYR A O 1
ATOM 2892 N N . ALA A 1 363 ? 14.136 -10.755 8.038 1.00 94.25 363 ALA A N 1
ATOM 2893 C CA . ALA A 1 363 ? 13.400 -9.759 7.262 1.00 94.25 363 ALA A CA 1
ATOM 2894 C C . ALA A 1 363 ? 13.784 -8.361 7.763 1.00 94.25 363 ALA A C 1
ATOM 2896 O O . ALA A 1 363 ? 13.738 -8.087 8.963 1.00 94.25 363 ALA A O 1
ATOM 2897 N N . ARG A 1 364 ? 14.203 -7.474 6.854 1.00 94.31 364 ARG A N 1
ATOM 2898 C CA . ARG A 1 364 ? 14.735 -6.149 7.212 1.00 94.31 364 ARG A CA 1
ATOM 2899 C C . ARG A 1 364 ? 13.712 -5.052 6.938 1.00 94.31 364 ARG A C 1
ATOM 2901 O O . ARG A 1 364 ? 13.324 -4.850 5.789 1.00 94.31 364 ARG A O 1
ATOM 2908 N N . GLU A 1 365 ? 13.358 -4.298 7.973 1.00 95.06 365 GLU A N 1
ATOM 2909 C CA . GLU A 1 365 ? 12.583 -3.057 7.884 1.00 95.06 365 GLU A CA 1
ATOM 2910 C C . GLU A 1 365 ? 13.454 -1.870 8.313 1.00 95.06 365 GLU A C 1
ATOM 2912 O O . GLU A 1 365 ? 13.897 -1.784 9.455 1.00 95.06 365 GLU A O 1
ATOM 2917 N N . ILE A 1 366 ? 13.710 -0.930 7.409 1.00 93.56 366 ILE A N 1
ATOM 2918 C CA . ILE A 1 366 ? 14.361 0.345 7.716 1.00 93.56 366 ILE A CA 1
ATOM 2919 C C . ILE A 1 366 ? 13.253 1.351 7.988 1.00 93.56 366 ILE A C 1
ATOM 2921 O O . ILE A 1 366 ? 12.588 1.813 7.059 1.00 93.56 366 ILE A O 1
ATOM 2925 N N . CYS A 1 367 ? 13.049 1.653 9.262 1.00 93.44 367 CYS A N 1
ATOM 2926 C CA . CYS A 1 367 ? 11.943 2.460 9.752 1.00 93.44 367 CYS A CA 1
ATOM 2927 C C . CYS A 1 367 ? 12.404 3.880 10.032 1.00 93.44 367 CYS A C 1
ATOM 2929 O O . CYS A 1 367 ? 13.467 4.087 10.617 1.00 93.44 367 CYS A O 1
ATOM 2931 N N . TYR A 1 368 ? 11.587 4.839 9.621 1.00 91.81 368 TYR A N 1
ATOM 2932 C CA . TYR A 1 368 ? 11.698 6.220 10.050 1.00 91.81 368 TYR A CA 1
ATOM 2933 C C . TYR A 1 368 ? 11.332 6.363 11.530 1.00 91.81 368 TYR A C 1
ATOM 2935 O O . TYR A 1 368 ? 10.303 5.848 11.960 1.00 91.81 368 TYR A O 1
ATOM 2943 N N . GLU A 1 369 ? 12.153 7.083 12.286 1.00 91.94 369 GLU A N 1
ATOM 2944 C CA . GLU A 1 369 ? 12.031 7.246 13.744 1.00 91.94 369 GLU A CA 1
ATOM 2945 C C . GLU A 1 369 ? 11.800 8.712 14.143 1.00 91.94 369 GLU A C 1
ATOM 2947 O O . GLU A 1 369 ? 12.030 9.082 15.290 1.00 91.94 369 GLU A O 1
ATOM 2952 N N . GLY A 1 370 ? 11.390 9.558 13.193 1.00 89.50 370 GLY A N 1
ATOM 2953 C CA . GLY A 1 370 ? 11.276 10.996 13.410 1.00 89.50 370 GLY A CA 1
ATOM 2954 C C . GLY A 1 370 ? 12.573 11.750 13.122 1.00 89.50 370 GLY A C 1
ATOM 2955 O O . GLY A 1 370 ? 13.669 11.183 13.092 1.00 89.50 370 GLY A O 1
ATOM 2956 N N . HIS A 1 371 ? 12.454 13.054 12.875 1.00 87.06 371 HIS A N 1
ATOM 2957 C CA . HIS A 1 371 ? 13.580 13.991 12.744 1.00 87.06 371 HIS A CA 1
ATOM 2958 C C . HIS A 1 371 ? 14.711 13.539 11.797 1.00 87.06 371 HIS A C 1
ATOM 2960 O O . HIS A 1 371 ? 15.902 13.714 12.078 1.00 87.06 371 HIS A O 1
ATOM 2966 N N . PHE A 1 372 ? 14.355 12.974 10.643 1.00 84.81 372 PHE A N 1
ATOM 2967 C CA . PHE A 1 372 ? 15.285 12.472 9.626 1.00 84.81 372 PHE A CA 1
ATOM 2968 C C . PHE A 1 372 ? 16.169 11.308 10.091 1.00 84.81 372 PHE A C 1
ATOM 2970 O O . PHE A 1 372 ? 17.196 11.032 9.465 1.00 84.81 372 PHE A O 1
ATOM 2977 N N . ARG A 1 373 ? 15.775 10.613 11.165 1.00 87.81 373 ARG A N 1
ATOM 2978 C CA . ARG A 1 373 ? 16.476 9.448 11.705 1.00 87.81 373 ARG A CA 1
ATOM 2979 C C . ARG A 1 373 ? 15.795 8.156 11.281 1.00 87.81 373 ARG A C 1
ATOM 2981 O O . ARG A 1 373 ? 14.584 8.094 11.082 1.00 87.81 373 ARG A O 1
ATOM 2988 N N . PHE A 1 374 ? 16.608 7.117 11.143 1.00 91.25 374 PHE A N 1
ATOM 2989 C CA . PHE A 1 374 ? 16.159 5.787 10.757 1.00 91.25 374 PHE A CA 1
ATOM 2990 C C . PHE A 1 374 ? 16.779 4.734 11.670 1.00 91.25 374 PHE A C 1
ATOM 2992 O O . PHE A 1 374 ? 17.894 4.919 12.153 1.00 91.25 374 PHE A O 1
ATOM 2999 N N . LYS A 1 375 ? 16.094 3.604 11.834 1.00 93.38 375 LYS A N 1
ATOM 3000 C CA . LYS A 1 375 ? 16.629 2.379 12.446 1.00 93.38 375 LYS A CA 1
ATOM 3001 C C . LYS A 1 375 ? 16.339 1.176 11.565 1.00 93.38 375 LYS A C 1
ATOM 3003 O O . LYS A 1 375 ? 15.314 1.132 10.886 1.00 93.38 375 LYS A O 1
ATOM 3008 N N . THR A 1 376 ? 17.218 0.181 11.603 1.00 94.44 376 THR A N 1
ATOM 3009 C CA . THR A 1 376 ? 16.959 -1.121 10.981 1.00 94.44 376 THR A CA 1
ATOM 3010 C C . THR A 1 376 ? 16.377 -2.065 12.022 1.00 94.44 376 THR A C 1
ATOM 3012 O O . THR A 1 376 ? 17.028 -2.371 13.016 1.00 94.44 376 THR A O 1
ATOM 3015 N N . HIS A 1 377 ? 15.177 -2.566 11.768 1.00 94.56 377 HIS A N 1
ATOM 3016 C CA . HIS A 1 377 ? 14.554 -3.655 12.504 1.00 94.56 377 HIS A CA 1
ATOM 3017 C C . HIS A 1 377 ? 14.750 -4.944 11.706 1.00 94.56 377 HIS A C 1
ATOM 3019 O O . HIS A 1 377 ? 14.376 -5.029 10.536 1.00 94.56 377 HIS A O 1
ATOM 3025 N N . MET A 1 378 ? 15.369 -5.937 12.327 1.00 94.88 378 MET A N 1
ATOM 3026 C CA . MET A 1 378 ? 15.646 -7.241 11.739 1.00 94.88 378 MET A CA 1
ATOM 3027 C C . MET A 1 378 ? 14.768 -8.276 12.440 1.00 94.88 378 MET A C 1
ATOM 3029 O O . MET A 1 378 ? 15.013 -8.602 13.600 1.00 94.88 378 MET A O 1
ATOM 3033 N N . LEU A 1 379 ? 13.725 -8.739 11.752 1.00 94.88 379 LEU A N 1
ATOM 3034 C CA . LEU A 1 379 ? 12.757 -9.694 12.286 1.00 94.88 379 LEU A CA 1
ATOM 3035 C C . LEU A 1 379 ? 13.195 -11.132 11.995 1.00 94.88 379 LEU A C 1
ATOM 3037 O O . LEU A 1 379 ? 13.494 -11.468 10.845 1.00 94.88 379 LEU A O 1
ATOM 3041 N N . GLU A 1 380 ? 13.201 -11.983 13.020 1.00 94.38 380 GLU A N 1
ATOM 3042 C CA . GLU A 1 380 ? 13.414 -13.430 12.881 1.00 94.38 380 GLU A CA 1
ATOM 3043 C C . GLU A 1 380 ? 12.131 -14.098 12.384 1.00 94.38 380 GLU A C 1
ATOM 3045 O O . GLU A 1 380 ? 11.238 -14.404 13.167 1.00 94.38 380 GLU A O 1
ATOM 3050 N N . VAL A 1 381 ? 12.022 -14.297 11.070 1.00 94.19 381 VAL A N 1
ATOM 3051 C CA . VAL A 1 381 ? 10.837 -14.896 10.444 1.00 94.19 381 VAL A CA 1
ATOM 3052 C C . VAL A 1 381 ? 10.948 -16.415 10.475 1.00 94.19 381 VAL A C 1
ATOM 3054 O O . VAL A 1 381 ? 11.950 -16.978 10.036 1.00 94.19 381 VAL A O 1
ATOM 3057 N N . LYS A 1 382 ? 9.897 -17.069 10.975 1.00 92.94 382 LYS A N 1
ATOM 3058 C CA . LYS A 1 382 ? 9.726 -18.525 10.919 1.00 92.94 382 LYS A CA 1
ATOM 3059 C C . LYS A 1 382 ? 8.536 -18.870 10.028 1.00 92.94 382 LYS A C 1
ATOM 3061 O O . LYS A 1 382 ? 7.550 -18.133 10.059 1.00 92.94 382 LYS A O 1
ATOM 3066 N N . PRO A 1 383 ? 8.610 -19.952 9.245 1.00 94.56 383 PRO A N 1
ATOM 3067 C CA . PRO A 1 383 ? 7.512 -20.343 8.377 1.00 94.56 383 PRO A CA 1
ATOM 3068 C C . PRO A 1 383 ? 6.278 -20.700 9.208 1.00 94.56 383 PRO A C 1
ATOM 3070 O O . PRO A 1 383 ? 6.376 -21.314 10.272 1.00 94.56 383 PRO A O 1
ATOM 3073 N N . MET A 1 384 ? 5.110 -20.288 8.724 1.00 95.19 384 MET A N 1
ATOM 3074 C CA . MET A 1 384 ? 3.817 -20.684 9.271 1.00 95.19 384 MET A CA 1
ATOM 3075 C C . MET A 1 384 ? 2.933 -21.201 8.144 1.00 95.19 384 MET A C 1
ATOM 3077 O O . MET A 1 384 ? 2.881 -20.611 7.067 1.00 95.19 384 MET A O 1
ATOM 3081 N N . HIS A 1 385 ? 2.207 -22.279 8.421 1.00 92.56 385 HIS A N 1
ATOM 3082 C CA . HIS A 1 385 ? 1.282 -22.898 7.478 1.00 92.56 385 HIS A CA 1
ATOM 3083 C C . HIS A 1 385 ? -0.135 -22.773 8.020 1.00 92.56 385 HIS A C 1
ATOM 3085 O O . HIS A 1 385 ? -0.357 -22.963 9.217 1.00 92.56 385 HIS A O 1
ATOM 3091 N N . LEU A 1 386 ? -1.088 -22.472 7.141 1.00 89.69 386 LEU A N 1
ATOM 3092 C CA . LEU A 1 386 ? -2.505 -22.493 7.480 1.00 89.69 386 LEU A CA 1
ATOM 3093 C C . LEU A 1 386 ? -2.978 -23.958 7.520 1.00 89.69 386 LEU A C 1
ATOM 3095 O O . LEU A 1 386 ? -2.963 -24.618 6.478 1.00 89.69 386 LEU A O 1
ATOM 3099 N N . PRO A 1 387 ? -3.387 -24.503 8.681 1.00 87.44 387 PRO A N 1
ATOM 3100 C CA . PRO A 1 387 ? -3.893 -25.869 8.740 1.00 87.44 387 PRO A CA 1
ATOM 3101 C C . PRO A 1 387 ? -5.189 -25.994 7.933 1.00 87.44 387 PRO A C 1
ATOM 3103 O O . PRO A 1 387 ? -6.063 -25.138 8.047 1.00 87.44 387 PRO A O 1
ATOM 3106 N N . CYS A 1 388 ? -5.358 -27.085 7.178 1.00 80.31 388 CYS A N 1
ATOM 3107 C CA . CYS A 1 388 ? -6.527 -27.292 6.307 1.00 80.31 388 CYS A CA 1
ATOM 3108 C C . CYS A 1 388 ? -7.876 -27.228 7.052 1.00 80.31 388 CYS A C 1
ATOM 3110 O O . CYS A 1 388 ? -8.891 -26.854 6.472 1.00 80.31 388 CYS A O 1
ATOM 3112 N N . SER A 1 389 ? -7.893 -27.589 8.338 1.00 82.25 389 SER A N 1
ATOM 3113 C CA . SER A 1 389 ? -9.083 -27.575 9.195 1.00 82.25 389 SER A CA 1
ATOM 3114 C C . SER A 1 389 ? -9.354 -26.227 9.876 1.00 82.25 389 SER A C 1
ATOM 3116 O O . SER A 1 389 ? -10.397 -26.068 10.506 1.00 82.25 389 SER A O 1
ATOM 3118 N N . CYS A 1 390 ? -8.435 -25.261 9.788 1.00 86.69 390 CYS A N 1
ATOM 3119 C CA . CYS A 1 390 ? -8.525 -23.994 10.506 1.00 86.69 390 CYS A CA 1
ATOM 3120 C C . CYS A 1 390 ? -9.158 -22.908 9.625 1.00 86.69 390 CYS A C 1
ATOM 3122 O O . CYS A 1 390 ? -8.793 -22.741 8.459 1.00 86.69 390 CYS A O 1
ATOM 3124 N N . SER A 1 391 ? -10.107 -22.142 10.169 1.00 87.44 391 SER A N 1
ATOM 3125 C CA . SER A 1 391 ? -10.568 -20.922 9.500 1.00 87.44 391 SER A CA 1
ATOM 3126 C C . SER A 1 391 ? -9.503 -19.826 9.605 1.00 87.44 391 SER A C 1
ATOM 3128 O O . SER A 1 391 ? -8.713 -19.805 10.550 1.00 87.44 391 SER A O 1
ATOM 3130 N N . GLY A 1 392 ? -9.495 -18.884 8.655 1.00 87.56 392 GLY A N 1
ATOM 3131 C CA . GLY A 1 392 ? -8.595 -17.729 8.724 1.00 87.56 392 GLY A CA 1
ATOM 3132 C C . GLY A 1 392 ? -8.769 -16.938 10.027 1.00 87.56 392 GLY A C 1
ATOM 3133 O O . GLY A 1 392 ? -7.783 -16.546 10.640 1.00 87.56 392 GLY A O 1
ATOM 3134 N N . ASP A 1 393 ? -10.008 -16.796 10.507 1.00 89.56 393 ASP A N 1
ATOM 3135 C CA . ASP A 1 393 ? -10.299 -16.145 11.791 1.00 89.56 393 ASP A CA 1
ATOM 3136 C C . ASP A 1 393 ? -9.686 -16.881 12.969 1.00 89.56 393 ASP A C 1
ATOM 3138 O O . ASP A 1 393 ? -8.961 -16.277 13.751 1.00 89.56 393 ASP A O 1
ATOM 3142 N N . ALA A 1 394 ? -9.929 -18.190 13.073 1.00 91.00 394 ALA A N 1
ATOM 3143 C CA . ALA A 1 394 ? -9.388 -18.998 14.157 1.00 91.00 394 ALA A CA 1
ATOM 3144 C C . ALA A 1 394 ? -7.854 -18.951 14.172 1.00 91.00 394 ALA A C 1
ATOM 3146 O O . ALA A 1 394 ? -7.249 -18.886 15.240 1.00 91.00 394 ALA A O 1
ATOM 3147 N N . PHE A 1 395 ? -7.227 -18.907 12.993 1.00 94.06 395 PHE A N 1
ATOM 3148 C CA . PHE A 1 395 ? -5.785 -18.755 12.867 1.00 94.06 395 PHE A CA 1
ATOM 3149 C C . PHE A 1 395 ? -5.294 -17.397 13.393 1.00 94.06 395 PHE A C 1
ATOM 3151 O O . PHE A 1 395 ? -4.367 -17.355 14.204 1.00 94.06 395 PHE A O 1
ATOM 3158 N N . ILE A 1 396 ? -5.923 -16.287 12.982 1.00 93.38 396 ILE A N 1
ATOM 3159 C CA . ILE A 1 396 ? -5.561 -14.950 13.480 1.00 93.38 396 ILE A CA 1
ATOM 3160 C C . ILE A 1 396 ? -5.792 -14.869 14.985 1.00 93.38 396 ILE A C 1
ATOM 3162 O O . ILE A 1 396 ? -4.917 -14.390 15.701 1.00 93.38 396 ILE A O 1
ATOM 3166 N N . TYR A 1 397 ? -6.941 -15.341 15.466 1.00 93.88 397 TYR A N 1
ATOM 3167 C CA . TYR A 1 397 ? -7.319 -15.305 16.875 1.00 93.88 397 TYR A CA 1
ATOM 3168 C C . TYR A 1 397 ? -6.334 -16.084 17.736 1.00 93.88 397 TYR A C 1
ATOM 3170 O O . TYR A 1 397 ? -5.844 -15.544 18.724 1.00 93.88 397 TYR A O 1
ATOM 3178 N N . ALA A 1 398 ? -5.949 -17.291 17.317 1.00 93.00 398 ALA A N 1
ATOM 3179 C CA . ALA A 1 398 ? -4.912 -18.058 17.992 1.00 93.00 398 ALA A CA 1
ATOM 3180 C C . ALA A 1 398 ? -3.571 -17.305 18.022 1.00 93.00 398 ALA A C 1
ATOM 3182 O O . ALA A 1 398 ? -2.911 -17.271 19.058 1.00 93.00 398 ALA A O 1
ATOM 3183 N N . PHE A 1 399 ? -3.184 -16.656 16.918 1.00 93.12 399 PHE A N 1
ATOM 3184 C CA . PHE A 1 399 ? -1.929 -15.906 16.838 1.00 93.12 399 PHE A CA 1
ATOM 3185 C C . PHE A 1 399 ? -1.906 -14.668 17.747 1.00 93.12 399 PHE A C 1
ATOM 3187 O O . PHE A 1 399 ? -0.915 -14.426 18.437 1.00 93.12 399 PHE A O 1
ATOM 3194 N N . ILE A 1 400 ? -2.988 -13.884 17.767 1.00 93.56 400 ILE A N 1
ATOM 3195 C CA . ILE A 1 400 ? -3.086 -12.698 18.631 1.00 93.56 400 ILE A CA 1
ATOM 3196 C C . ILE A 1 400 ? -3.474 -13.050 20.078 1.00 93.56 400 ILE A C 1
ATOM 3198 O O . ILE A 1 400 ? -3.510 -12.169 20.934 1.00 93.56 400 ILE A O 1
ATOM 3202 N N . GLY A 1 401 ? -3.769 -14.321 20.364 1.00 92.19 401 GLY A N 1
ATOM 3203 C CA . GLY A 1 401 ? -4.247 -14.784 21.666 1.00 92.19 401 GLY A CA 1
ATOM 3204 C C . GLY A 1 401 ? -5.613 -14.210 22.036 1.00 92.19 401 GLY A C 1
ATOM 3205 O O . GLY A 1 401 ? -5.802 -13.773 23.168 1.00 92.19 401 GLY A O 1
ATOM 3206 N N . PHE A 1 402 ? -6.531 -14.150 21.073 1.00 92.69 402 PHE A N 1
ATOM 3207 C CA . PHE A 1 402 ? -7.938 -13.833 21.288 1.00 92.69 402 PHE A CA 1
ATOM 3208 C C . PHE A 1 402 ? -8.694 -15.126 21.623 1.00 92.69 402 PHE A C 1
ATOM 3210 O O . PHE A 1 402 ? -8.802 -16.019 20.785 1.00 92.69 402 PHE A O 1
ATOM 3217 N N . ASP A 1 403 ? -9.177 -15.233 22.861 1.00 85.19 403 ASP A N 1
ATOM 3218 C CA . ASP A 1 403 ? -9.754 -16.450 23.453 1.00 85.19 403 ASP A CA 1
ATOM 3219 C C . ASP A 1 403 ? -11.271 -16.367 23.699 1.00 85.19 403 ASP A C 1
ATOM 3221 O O . ASP A 1 403 ? -11.875 -17.309 24.212 1.00 85.19 403 ASP A O 1
ATOM 3225 N N . CYS A 1 404 ? -11.902 -15.257 23.317 1.00 80.50 404 CYS A N 1
ATOM 3226 C CA . CYS A 1 404 ? -13.323 -15.004 23.535 1.00 80.50 404 CYS A CA 1
ATOM 3227 C C . CYS A 1 404 ? -14.137 -15.205 22.248 1.00 80.50 404 CYS A C 1
ATOM 3229 O O . CYS A 1 404 ? -13.619 -15.103 21.139 1.00 80.50 404 CYS A O 1
ATOM 3231 N N . THR A 1 405 ? -15.443 -15.449 22.375 1.00 82.62 405 THR A N 1
ATOM 3232 C CA . THR A 1 405 ? -16.342 -15.389 21.211 1.00 82.62 405 THR A CA 1
ATOM 3233 C C . THR A 1 405 ? -16.617 -13.918 20.890 1.00 82.62 405 THR A C 1
ATOM 3235 O O . THR A 1 405 ? -16.890 -13.150 21.814 1.00 82.62 405 THR A O 1
ATOM 3238 N N . PRO A 1 406 ? -16.526 -13.479 19.623 1.00 85.12 406 PRO A N 1
ATOM 3239 C CA . PRO A 1 406 ? -16.833 -12.099 19.278 1.00 85.12 406 PRO A CA 1
ATOM 3240 C C . PRO A 1 406 ? -18.334 -11.834 19.454 1.00 85.12 406 PRO A C 1
ATOM 3242 O O . PRO A 1 406 ? -19.153 -12.303 18.671 1.00 85.12 406 PRO A O 1
ATOM 3245 N N . GLU A 1 407 ? -18.691 -11.051 20.471 1.00 88.00 407 GLU A N 1
ATOM 3246 C CA . GLU A 1 407 ? -20.066 -10.591 20.743 1.00 88.00 407 GLU A CA 1
ATOM 3247 C C . GLU A 1 407 ? -20.396 -9.302 19.966 1.00 88.00 407 GLU A C 1
ATOM 3249 O O . GLU A 1 407 ? -21.100 -8.415 20.442 1.00 88.00 407 GLU A O 1
ATOM 3254 N N . VAL A 1 408 ? -19.839 -9.166 18.761 1.00 91.75 408 VAL A N 1
ATOM 3255 C CA . VAL A 1 408 ? -19.966 -7.982 17.903 1.00 91.75 408 VAL A CA 1
ATOM 3256 C C . VAL A 1 408 ? -20.219 -8.401 16.454 1.00 91.75 408 VAL A C 1
ATOM 3258 O O . VAL A 1 408 ? -19.835 -9.508 16.063 1.00 91.75 408 VAL A O 1
ATOM 3261 N N . PRO A 1 409 ? -20.825 -7.540 15.618 1.00 92.88 409 PRO A N 1
ATOM 3262 C CA . PRO A 1 409 ? -21.020 -7.843 14.207 1.00 92.88 409 PRO A CA 1
ATOM 3263 C C . PRO A 1 409 ? -19.714 -8.149 13.466 1.00 92.88 409 PRO A C 1
ATOM 3265 O O . PRO A 1 409 ? -18.657 -7.568 13.732 1.00 92.88 409 PRO A O 1
ATOM 3268 N N . THR A 1 410 ? -19.807 -9.013 12.453 1.00 91.56 410 THR A N 1
ATOM 3269 C CA . THR A 1 410 ? -18.656 -9.419 11.636 1.00 91.56 410 THR A CA 1
ATOM 3270 C C . THR A 1 410 ? -17.986 -8.238 10.939 1.00 91.56 410 THR A C 1
ATOM 3272 O O . THR A 1 410 ? -16.767 -8.221 10.841 1.00 91.56 410 THR A O 1
ATOM 3275 N N . TRP A 1 411 ? -18.732 -7.223 10.497 1.00 92.81 411 TRP A N 1
ATOM 3276 C CA . TRP A 1 411 ? -18.139 -6.072 9.806 1.00 92.81 411 TRP A CA 1
ATOM 3277 C C . TRP A 1 411 ? -17.194 -5.259 10.713 1.00 92.81 411 TRP A C 1
ATOM 3279 O O . TRP A 1 411 ? -16.224 -4.679 10.224 1.00 92.81 411 TRP A O 1
ATOM 3289 N N . SER A 1 412 ? -17.438 -5.247 12.031 1.00 94.94 412 SER A N 1
ATOM 3290 C CA . SER A 1 412 ? -16.721 -4.406 13.000 1.00 94.94 412 SER A CA 1
ATOM 3291 C C . SER A 1 412 ? -15.567 -5.107 13.716 1.00 94.94 412 SER A C 1
ATOM 3293 O O . SER A 1 412 ? -14.727 -4.433 14.310 1.00 94.94 412 SER A O 1
ATOM 3295 N N . ILE A 1 413 ? -15.492 -6.443 13.687 1.00 94.75 413 ILE A N 1
ATOM 3296 C CA . ILE A 1 413 ? -14.501 -7.188 14.486 1.00 94.75 413 ILE A CA 1
ATOM 3297 C C . ILE A 1 413 ? -13.055 -6.810 14.130 1.00 94.75 413 ILE A C 1
ATOM 3299 O O . ILE A 1 413 ? -12.232 -6.629 15.025 1.00 94.75 413 ILE A O 1
ATOM 3303 N N . ALA A 1 414 ? -12.753 -6.607 12.842 1.00 95.31 414 ALA A N 1
ATOM 3304 C CA . ALA A 1 414 ? -11.430 -6.175 12.392 1.00 95.31 414 ALA A CA 1
ATOM 3305 C C . ALA A 1 414 ? -11.062 -4.788 12.941 1.00 95.31 414 ALA A C 1
ATOM 3307 O O . ALA A 1 414 ? -9.917 -4.569 13.334 1.00 95.31 414 ALA A O 1
ATOM 3308 N N . LEU A 1 415 ? -12.030 -3.867 13.015 1.00 97.00 415 LEU A N 1
ATOM 3309 C CA . LEU A 1 415 ? -11.825 -2.531 13.570 1.00 97.00 415 LEU A CA 1
ATOM 3310 C C . LEU A 1 415 ? -11.543 -2.603 15.070 1.00 97.00 415 LEU A C 1
ATOM 3312 O O . LEU A 1 415 ? -10.530 -2.074 15.520 1.00 97.00 415 LEU A O 1
ATOM 3316 N N . VAL A 1 416 ? -12.383 -3.307 15.835 1.00 96.44 416 VAL A N 1
ATOM 3317 C CA . VAL A 1 416 ? -12.210 -3.385 17.293 1.00 96.44 416 VAL A CA 1
ATOM 3318 C C . VAL A 1 416 ? -10.901 -4.079 17.663 1.00 96.44 416 VAL A C 1
ATOM 3320 O O . VAL A 1 416 ? -10.152 -3.564 18.490 1.00 96.44 416 VAL A O 1
ATOM 3323 N N . LEU A 1 417 ? -10.564 -5.199 17.016 1.00 96.25 417 LEU A N 1
ATOM 3324 C CA . LEU A 1 417 ? -9.288 -5.874 17.267 1.00 96.25 417 LEU A CA 1
ATOM 3325 C C . LEU A 1 417 ? -8.089 -5.008 16.861 1.00 96.25 417 LEU A C 1
ATOM 3327 O O . LEU A 1 417 ? -7.066 -5.047 17.539 1.00 96.25 417 LEU A O 1
ATOM 3331 N N . SER A 1 418 ? -8.216 -4.182 15.818 1.00 96.88 418 SER A N 1
ATOM 3332 C CA . SER A 1 418 ? -7.179 -3.210 15.445 1.00 96.88 418 SER A CA 1
ATOM 3333 C C . SER A 1 418 ? -7.019 -2.109 16.494 1.00 96.88 418 SER A C 1
ATOM 3335 O O . SER A 1 418 ? -5.885 -1.776 16.834 1.00 96.88 418 SER A O 1
ATOM 3337 N N . CYS A 1 419 ? -8.118 -1.599 17.063 1.00 96.88 419 CYS A N 1
ATOM 3338 C CA . CYS A 1 419 ? -8.086 -0.659 18.188 1.00 96.88 419 CYS A CA 1
ATOM 3339 C C . CYS A 1 419 ? -7.382 -1.266 19.407 1.00 96.88 419 CYS A C 1
ATOM 3341 O O . CYS A 1 419 ? -6.488 -0.636 19.967 1.00 96.88 419 CYS A O 1
ATOM 3343 N N . VAL A 1 420 ? -7.733 -2.500 19.789 1.00 95.56 420 VAL A N 1
ATOM 3344 C CA . VAL A 1 420 ? -7.119 -3.190 20.936 1.00 95.56 420 VAL A CA 1
ATOM 3345 C C . VAL A 1 420 ? -5.634 -3.462 20.689 1.00 95.56 420 VAL A C 1
ATOM 3347 O O . VAL A 1 420 ? -4.809 -3.162 21.552 1.00 95.56 420 VAL A O 1
ATOM 3350 N N . LEU A 1 421 ? -5.271 -3.976 19.508 1.00 94.94 421 LEU A N 1
ATOM 3351 C CA . LEU A 1 421 ? -3.873 -4.206 19.131 1.00 94.94 421 LEU A CA 1
ATOM 3352 C C . LEU A 1 421 ? -3.069 -2.907 19.164 1.00 94.94 421 LEU A C 1
ATOM 3354 O O . LEU A 1 421 ? -1.998 -2.871 19.764 1.00 94.94 421 LEU A O 1
ATOM 3358 N N . TRP A 1 422 ? -3.572 -1.840 18.540 1.00 95.50 422 TRP A N 1
ATOM 3359 C CA . TRP A 1 422 ? -2.899 -0.543 18.524 1.00 95.50 422 TRP A CA 1
ATOM 3360 C C . TRP A 1 422 ? -2.718 0.010 19.945 1.00 95.50 422 TRP A C 1
ATOM 3362 O O . TRP A 1 422 ? -1.600 0.370 20.314 1.00 95.50 422 TRP A O 1
ATOM 3372 N N . HIS A 1 423 ? -3.770 -0.028 20.769 1.00 94.75 423 HIS A N 1
ATOM 3373 C CA . HIS A 1 423 ? -3.736 0.433 22.158 1.00 94.75 423 HIS A CA 1
ATOM 3374 C C . HIS A 1 423 ? -2.686 -0.320 22.986 1.00 94.75 423 HIS A C 1
ATOM 3376 O O . HIS A 1 423 ? -1.873 0.292 23.669 1.00 94.75 423 HIS A O 1
ATOM 3382 N N . GLN A 1 424 ? -2.641 -1.653 22.892 1.00 91.62 424 GLN A N 1
ATOM 3383 C CA . GLN A 1 424 ? -1.685 -2.469 23.650 1.00 91.62 424 GLN A CA 1
ATOM 3384 C C . GLN A 1 424 ? -0.226 -2.316 23.187 1.00 91.62 424 GLN A C 1
ATOM 3386 O O . GLN A 1 424 ? 0.695 -2.572 23.964 1.00 91.62 424 GLN A O 1
ATOM 3391 N N . GLN A 1 425 ? 0.011 -1.912 21.935 1.00 88.81 425 GLN A N 1
ATOM 3392 C CA . GLN A 1 425 ? 1.362 -1.658 21.415 1.00 88.81 425 GLN A CA 1
ATOM 3393 C C . GLN A 1 425 ? 1.942 -0.318 21.896 1.00 88.81 425 GLN A C 1
ATOM 3395 O O . GLN A 1 425 ? 3.158 -0.119 21.835 1.00 88.81 425 GLN A O 1
ATOM 3400 N N . LYS A 1 426 ? 1.104 0.605 22.379 1.00 87.31 426 LYS A N 1
ATOM 3401 C CA . LYS A 1 426 ? 1.520 1.930 22.849 1.00 87.31 426 LYS A CA 1
ATOM 3402 C C . LYS A 1 426 ? 1.881 1.893 24.330 1.00 87.31 426 LYS A C 1
ATOM 3404 O O . LYS A 1 426 ? 1.067 1.554 25.183 1.00 87.31 426 LYS A O 1
ATOM 3409 N N . VAL A 1 427 ? 3.116 2.283 24.650 1.00 82.81 427 VAL A N 1
ATOM 3410 C CA . VAL A 1 427 ? 3.613 2.303 26.038 1.00 82.81 427 VAL A CA 1
ATOM 3411 C C . VAL A 1 427 ? 2.795 3.260 26.911 1.00 82.81 427 VAL A C 1
ATOM 3413 O O . VAL A 1 427 ? 2.483 2.921 28.047 1.00 82.81 427 VAL A O 1
ATOM 3416 N N . GLU A 1 428 ? 2.389 4.399 26.353 1.00 83.75 428 GLU A N 1
ATOM 3417 C CA . GLU A 1 428 ? 1.566 5.433 27.004 1.00 83.75 428 GLU A CA 1
ATOM 3418 C C . GLU A 1 428 ? 0.156 4.949 27.379 1.00 83.75 428 GLU A C 1
ATOM 3420 O O . GLU A 1 428 ? -0.511 5.551 28.215 1.00 83.75 428 GLU A O 1
ATOM 3425 N N . HIS A 1 429 ? -0.305 3.847 26.785 1.00 86.44 429 HIS A N 1
ATOM 3426 C CA . HIS A 1 429 ? -1.649 3.312 26.982 1.00 86.44 429 HIS A CA 1
ATOM 3427 C C . HIS A 1 429 ? -1.691 2.078 27.891 1.00 86.44 429 HIS A C 1
ATOM 3429 O O . HIS A 1 429 ? -2.762 1.510 28.093 1.00 86.44 429 HIS A O 1
ATOM 3435 N N . ARG A 1 430 ? -0.557 1.660 28.475 1.00 79.62 430 ARG A N 1
ATOM 3436 C CA . ARG A 1 430 ? -0.482 0.454 29.325 1.00 79.62 430 ARG A CA 1
ATOM 3437 C C . ARG A 1 430 ? -1.466 0.466 30.494 1.00 79.62 430 ARG A C 1
ATOM 3439 O O . ARG A 1 430 ? -2.060 -0.570 30.778 1.00 79.62 430 ARG A O 1
ATOM 3446 N N . ASP A 1 431 ? -1.650 1.630 31.109 1.00 78.25 431 ASP A N 1
ATOM 3447 C CA . ASP A 1 431 ? -2.519 1.822 32.276 1.00 78.25 431 ASP A CA 1
ATOM 3448 C C . ASP A 1 431 ? -3.815 2.580 31.927 1.00 78.25 431 ASP A C 1
ATOM 3450 O O . ASP A 1 431 ? -4.622 2.894 32.800 1.00 78.25 431 ASP A O 1
ATOM 3454 N N . CYS A 1 432 ? -4.030 2.884 30.642 1.00 86.00 432 CYS A N 1
ATOM 3455 C CA . CYS A 1 432 ? -5.216 3.588 30.169 1.00 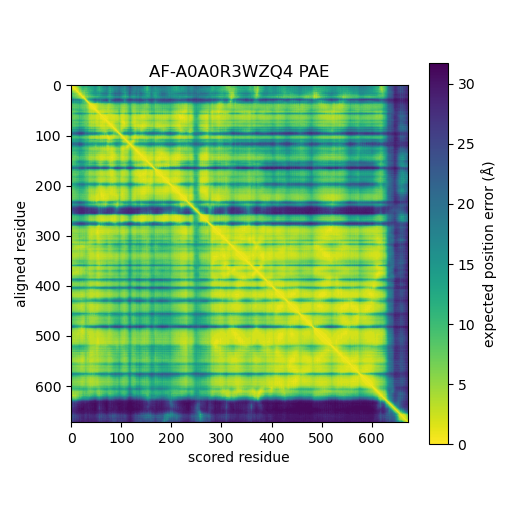86.00 432 CYS A CA 1
ATOM 3456 C C . CYS A 1 432 ? -6.382 2.607 29.977 1.00 86.00 432 CYS A C 1
ATOM 3458 O O . CYS A 1 432 ? -6.210 1.505 29.452 1.00 86.00 432 CYS A O 1
ATOM 3460 N N . ASN A 1 433 ? -7.594 3.010 30.366 1.00 90.00 433 ASN A N 1
ATOM 3461 C CA . ASN A 1 433 ? -8.790 2.277 29.972 1.00 90.00 433 ASN A CA 1
ATOM 3462 C C . ASN A 1 433 ? -9.101 2.587 28.505 1.00 90.00 433 ASN A C 1
ATOM 3464 O O . ASN A 1 433 ? -9.422 3.724 28.165 1.00 90.00 433 ASN A O 1
ATOM 3468 N N . ILE A 1 434 ? -9.087 1.560 27.657 1.00 94.12 434 ILE A N 1
ATOM 3469 C CA . ILE A 1 434 ? -9.421 1.685 26.236 1.00 94.12 434 ILE A CA 1
ATOM 3470 C C . ILE A 1 434 ? -10.807 2.312 26.008 1.00 94.12 434 ILE A C 1
ATOM 3472 O O . ILE A 1 434 ? -10.991 3.017 25.016 1.00 94.12 434 ILE A O 1
ATOM 3476 N N . ALA A 1 435 ? -11.753 2.130 26.944 1.00 92.31 435 ALA A N 1
ATOM 3477 C CA . ALA A 1 435 ? -13.075 2.753 26.863 1.00 92.31 435 ALA A CA 1
ATOM 3478 C C . ALA A 1 435 ? -13.061 4.279 26.987 1.00 92.31 435 ALA A C 1
ATOM 3480 O O . ALA A 1 435 ? -13.995 4.929 26.535 1.00 92.31 435 ALA A O 1
ATOM 3481 N N . GLU A 1 436 ? -12.006 4.842 27.567 1.00 93.81 436 GLU A N 1
ATOM 3482 C CA . GLU A 1 436 ? -11.843 6.283 27.753 1.00 93.81 436 GLU A CA 1
ATOM 3483 C C . GLU A 1 436 ? -10.778 6.869 26.819 1.00 93.81 436 GLU A C 1
ATOM 3485 O O . GLU A 1 436 ? -10.505 8.065 26.865 1.00 93.81 436 GLU A O 1
ATOM 3490 N N . CYS A 1 437 ? -10.183 6.053 25.940 1.00 95.62 437 CYS A N 1
ATOM 3491 C CA . CYS A 1 437 ? -9.197 6.513 24.969 1.00 95.62 437 CYS A CA 1
ATOM 3492 C C . CYS A 1 437 ? -9.876 7.412 23.911 1.00 95.62 437 CYS A C 1
ATOM 3494 O O . CYS A 1 437 ? -10.661 6.906 23.098 1.00 95.62 437 CYS A O 1
ATOM 3496 N N . PRO A 1 438 ? -9.560 8.724 23.843 1.00 95.31 438 PRO A N 1
ATOM 3497 C CA . PRO A 1 438 ? -10.272 9.666 22.973 1.00 95.31 438 PRO A CA 1
ATOM 3498 C C . PRO A 1 438 ? -10.201 9.311 21.484 1.00 95.31 438 PRO A C 1
ATOM 3500 O O . PRO A 1 438 ? -11.172 9.482 20.746 1.00 95.31 438 PRO A O 1
ATOM 3503 N N . LEU A 1 439 ? -9.058 8.781 21.040 1.00 95.94 439 LEU A N 1
ATOM 3504 C CA . LEU A 1 439 ? -8.847 8.393 19.649 1.00 95.94 439 LEU A CA 1
ATOM 3505 C C . LEU A 1 439 ? -9.697 7.180 19.253 1.00 95.94 439 LEU A C 1
ATOM 3507 O O . LEU A 1 439 ? -10.309 7.177 18.188 1.00 95.94 439 LEU A O 1
ATOM 3511 N N . ILE A 1 440 ? -9.755 6.165 20.118 1.00 97.12 440 ILE A N 1
ATOM 3512 C CA . ILE A 1 440 ? -10.528 4.940 19.874 1.00 97.12 440 ILE A CA 1
ATOM 3513 C C . ILE A 1 440 ? -12.023 5.236 19.927 1.00 97.12 440 ILE A C 1
ATOM 3515 O O . ILE A 1 440 ? -12.755 4.778 19.051 1.00 97.12 440 ILE A O 1
ATOM 3519 N N . LEU A 1 441 ? -12.459 6.059 20.886 1.00 97.88 441 LEU A N 1
ATOM 3520 C CA . LEU A 1 441 ? -13.828 6.566 20.950 1.00 97.88 441 LEU A CA 1
ATOM 3521 C C . LEU A 1 441 ? -14.216 7.262 19.644 1.00 97.88 441 LEU A C 1
ATOM 3523 O O . LEU A 1 441 ? -15.233 6.920 19.048 1.00 97.88 441 LEU A O 1
ATO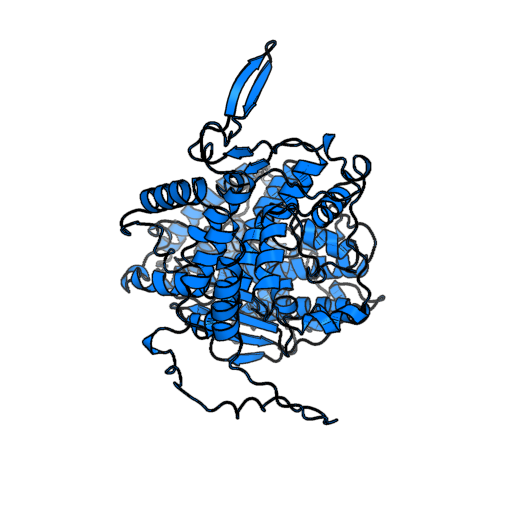M 3527 N N . SER A 1 442 ? -13.384 8.193 19.172 1.00 97.69 442 SER A N 1
ATOM 3528 C CA . SER A 1 442 ? -13.609 8.921 17.921 1.00 97.69 442 SER A CA 1
ATOM 3529 C C . SER A 1 442 ? -13.671 7.990 16.700 1.00 97.69 442 SER A C 1
ATOM 3531 O O . SER A 1 442 ? -14.592 8.087 15.888 1.00 97.69 442 SER A O 1
ATOM 3533 N N . ALA A 1 443 ? -12.740 7.035 16.594 1.00 97.50 443 ALA A N 1
ATOM 3534 C CA . ALA A 1 443 ? -12.693 6.075 15.494 1.00 97.50 443 ALA A CA 1
ATOM 3535 C C . ALA A 1 443 ? -13.919 5.147 15.466 1.00 97.50 443 ALA A C 1
ATOM 3537 O O . ALA A 1 443 ? -14.571 5.021 14.431 1.00 97.50 443 ALA A O 1
ATOM 3538 N N . LEU A 1 444 ? -14.269 4.528 16.600 1.00 97.69 444 LEU A N 1
ATOM 3539 C CA . LEU A 1 444 ? -15.422 3.627 16.694 1.00 97.69 444 LEU A CA 1
ATOM 3540 C C . LEU A 1 444 ? -16.738 4.371 16.458 1.00 97.69 444 LEU A C 1
ATOM 3542 O O . LEU A 1 444 ? -17.619 3.859 15.770 1.00 97.69 444 LEU A O 1
ATOM 3546 N N . LEU A 1 445 ? -16.855 5.594 16.975 1.00 97.19 445 LEU A N 1
ATOM 3547 C CA . LEU A 1 445 ? -18.015 6.451 16.771 1.00 97.19 445 LEU A CA 1
ATOM 3548 C C . LEU A 1 445 ? -18.233 6.758 15.294 1.00 97.19 445 LEU A C 1
ATOM 3550 O O . LEU A 1 445 ? -19.323 6.526 14.773 1.00 97.19 445 LEU A O 1
ATOM 3554 N N . LEU A 1 446 ? -17.195 7.253 14.614 1.00 97.00 446 LEU A N 1
ATOM 3555 C CA . LEU A 1 446 ? -17.291 7.601 13.202 1.00 97.00 446 LEU A CA 1
ATOM 3556 C C . LEU A 1 446 ? -17.554 6.363 12.346 1.00 97.00 446 LEU A C 1
ATOM 3558 O O . LEU A 1 446 ? -18.404 6.434 11.464 1.00 97.00 446 LEU A O 1
ATOM 3562 N N . ALA A 1 447 ? -16.910 5.230 12.626 1.00 96.50 447 ALA A N 1
ATOM 3563 C CA . ALA A 1 447 ? -17.133 3.990 11.886 1.00 96.50 447 ALA A CA 1
ATOM 3564 C C . ALA A 1 447 ? -18.578 3.481 12.015 1.00 96.50 447 ALA A C 1
ATOM 3566 O O . ALA A 1 447 ? -19.228 3.214 11.004 1.00 96.50 447 ALA A O 1
ATOM 3567 N N . VAL A 1 448 ? -19.104 3.385 13.245 1.00 96.56 448 VAL A N 1
ATOM 3568 C CA . VAL A 1 448 ? -20.482 2.926 13.495 1.00 9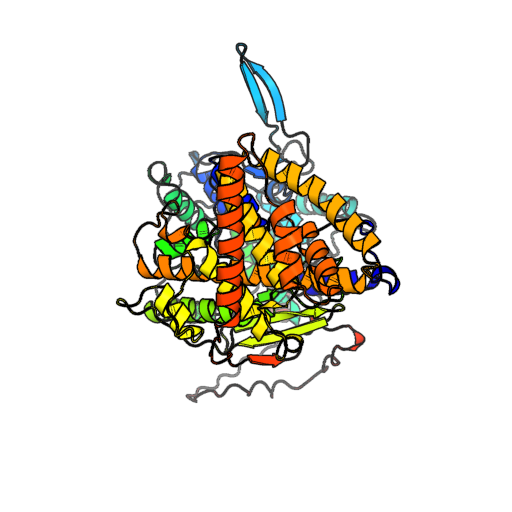6.56 448 VAL A CA 1
ATOM 3569 C C . VAL A 1 448 ? -21.475 3.863 12.828 1.00 96.56 448 VAL A C 1
ATOM 3571 O O . VAL A 1 448 ? -22.350 3.415 12.094 1.00 96.56 448 VAL A O 1
ATOM 3574 N N . VAL A 1 449 ? -21.338 5.168 13.043 1.00 95.56 449 VAL A N 1
ATOM 3575 C CA . VAL A 1 449 ? -22.270 6.142 12.479 1.00 95.56 449 VAL A CA 1
ATOM 3576 C C . VAL A 1 449 ? -22.206 6.156 10.947 1.00 95.56 449 VAL A C 1
ATOM 3578 O O . VAL A 1 449 ? -23.251 6.187 10.302 1.00 95.56 449 VAL A O 1
ATOM 3581 N N . THR A 1 450 ? -21.011 6.069 10.352 1.00 94.62 450 THR A N 1
ATOM 3582 C CA . THR A 1 450 ? -20.848 6.018 8.888 1.00 94.62 450 THR A CA 1
ATOM 3583 C C . THR A 1 450 ? -21.529 4.796 8.299 1.00 94.62 450 THR A C 1
ATOM 3585 O O . THR A 1 450 ? -22.264 4.940 7.326 1.00 94.62 450 THR A O 1
ATOM 3588 N N . HIS A 1 451 ? -21.343 3.624 8.911 1.00 92.62 451 HIS A N 1
ATOM 3589 C CA . HIS A 1 451 ? -21.962 2.379 8.462 1.00 92.62 451 HIS A CA 1
ATOM 3590 C C . HIS A 1 451 ? -23.483 2.539 8.290 1.00 92.62 451 HIS A C 1
ATOM 3592 O O . HIS A 1 451 ? -24.008 2.322 7.202 1.00 92.62 451 HIS A O 1
ATOM 3598 N N . TYR A 1 452 ? -24.177 3.062 9.306 1.00 91.50 452 TYR A N 1
ATOM 3599 C CA . TYR A 1 452 ? -25.631 3.273 9.245 1.00 91.50 452 TYR A CA 1
ATOM 3600 C C . TYR A 1 452 ? -26.066 4.500 8.426 1.00 91.50 452 TYR A C 1
ATOM 3602 O O . TYR A 1 452 ? -27.219 4.569 7.985 1.00 91.50 452 TYR A O 1
ATOM 3610 N N . ASN A 1 453 ? -25.196 5.496 8.241 1.00 92.12 453 ASN A N 1
ATOM 3611 C CA . ASN A 1 453 ? -25.481 6.657 7.395 1.00 92.12 453 ASN A CA 1
ATOM 3612 C C . ASN A 1 453 ? -25.443 6.279 5.906 1.00 92.12 453 ASN A C 1
ATOM 3614 O O . ASN A 1 453 ? -26.327 6.688 5.153 1.00 92.12 453 ASN A O 1
ATOM 3618 N N . VAL A 1 454 ? -24.452 5.483 5.489 1.00 87.19 454 VAL A N 1
ATOM 3619 C CA . VAL A 1 454 ? -24.276 5.038 4.095 1.00 87.19 454 VAL A CA 1
ATOM 3620 C C . VAL A 1 454 ? -25.381 4.069 3.666 1.00 87.19 454 VAL A C 1
ATOM 3622 O O . VAL A 1 454 ? -25.811 4.110 2.519 1.00 87.19 454 VAL A O 1
ATOM 3625 N N . GLU A 1 455 ? -25.913 3.257 4.582 1.00 83.31 455 GLU A N 1
ATOM 3626 C CA . GLU A 1 455 ? -27.055 2.374 4.297 1.00 83.31 455 GLU A CA 1
ATOM 3627 C C . GLU A 1 455 ? -28.342 3.126 3.914 1.00 83.31 455 GLU A C 1
ATOM 3629 O O . GLU A 1 455 ? -29.195 2.577 3.221 1.00 83.31 455 GLU A O 1
ATOM 3634 N N . CYS A 1 456 ? -28.516 4.368 4.379 1.00 78.25 456 CYS A N 1
ATOM 3635 C CA . CYS A 1 456 ? -29.785 5.100 4.275 1.00 78.25 456 CYS A CA 1
ATOM 3636 C C . CYS A 1 456 ? -29.711 6.374 3.425 1.00 78.25 456 CYS A C 1
ATOM 3638 O O . CYS A 1 456 ? -30.722 7.058 3.271 1.00 78.25 456 CYS A O 1
ATOM 3640 N N . SER A 1 457 ? -28.537 6.725 2.904 1.00 79.75 457 SER A N 1
ATOM 3641 C CA . SER A 1 457 ? -28.324 7.972 2.174 1.00 79.75 457 SER A CA 1
ATOM 3642 C C . SER A 1 457 ? -27.286 7.809 1.072 1.00 79.75 457 SER A C 1
ATOM 3644 O O . SER A 1 457 ? -26.413 6.947 1.123 1.00 79.75 457 SER A O 1
ATOM 3646 N N . VAL A 1 458 ? -27.340 8.697 0.080 1.00 80.88 458 VAL A N 1
ATOM 3647 C CA . VAL A 1 458 ? -26.295 8.796 -0.941 1.00 80.88 458 VAL A CA 1
ATOM 3648 C C . VAL A 1 458 ? -25.009 9.332 -0.303 1.00 80.88 458 VAL A C 1
ATOM 3650 O O . VAL A 1 458 ? -25.047 10.219 0.555 1.00 80.88 458 VAL A O 1
ATOM 3653 N N . LEU A 1 459 ? -23.861 8.807 -0.744 1.00 79.88 459 LEU A N 1
ATOM 3654 C CA . LEU A 1 459 ? -22.526 9.154 -0.238 1.00 79.88 459 LEU A CA 1
ATOM 3655 C C . LEU A 1 459 ? -22.237 10.663 -0.246 1.00 79.88 459 LEU A C 1
ATOM 3657 O O . LEU A 1 459 ? -21.552 11.156 0.647 1.00 79.88 459 LEU A O 1
ATOM 3661 N N . THR A 1 460 ? -22.765 11.402 -1.224 1.00 83.25 460 THR A N 1
ATOM 3662 C CA . THR A 1 460 ? -22.596 12.860 -1.330 1.00 83.25 460 THR A CA 1
ATOM 3663 C C . THR A 1 460 ? -23.194 13.587 -0.130 1.00 83.25 460 THR A C 1
ATOM 3665 O O . THR A 1 460 ? -22.515 14.400 0.487 1.00 83.25 460 THR A O 1
ATOM 3668 N N . THR A 1 461 ? -24.413 13.230 0.272 1.00 88.25 461 THR A N 1
ATOM 3669 C CA . THR A 1 461 ? -25.089 13.816 1.437 1.00 88.25 461 THR A CA 1
ATOM 3670 C C . THR A 1 461 ? -24.362 13.482 2.740 1.00 88.25 461 THR A C 1
ATOM 3672 O O . THR A 1 461 ? -24.232 14.336 3.614 1.00 88.25 461 THR A O 1
ATOM 3675 N N . VAL A 1 462 ? -23.832 12.259 2.869 1.00 88.50 462 VAL A N 1
ATOM 3676 C CA . VAL A 1 462 ? -23.016 11.873 4.035 1.00 88.50 462 VAL A CA 1
ATOM 3677 C C . VAL A 1 462 ? -21.738 12.715 4.100 1.00 88.50 462 VAL A C 1
ATOM 3679 O O . VAL A 1 462 ? -21.380 13.219 5.164 1.00 88.50 462 VAL A O 1
ATOM 3682 N N . ALA A 1 463 ? -21.074 12.923 2.961 1.00 87.50 463 ALA A N 1
ATOM 3683 C CA . ALA A 1 463 ? -19.872 13.747 2.882 1.00 87.50 463 ALA A CA 1
ATOM 3684 C C . ALA A 1 463 ? -20.146 15.225 3.216 1.00 87.50 463 ALA A C 1
ATOM 3686 O O . ALA A 1 463 ? -19.372 15.829 3.960 1.00 87.50 463 ALA A O 1
ATOM 3687 N N . GLU A 1 464 ? -21.246 15.797 2.719 1.00 90.31 464 GLU A N 1
ATOM 3688 C CA . GLU A 1 464 ? -21.686 17.162 3.047 1.00 90.31 464 GLU A CA 1
ATOM 3689 C C . GLU A 1 464 ? -21.974 17.313 4.543 1.00 90.31 464 GLU A C 1
ATOM 3691 O O . GLU A 1 464 ? -21.468 18.238 5.181 1.00 90.31 464 GLU A O 1
ATOM 3696 N N . HIS A 1 465 ? -22.701 16.356 5.127 1.00 93.06 465 HIS A N 1
ATOM 3697 C CA . HIS A 1 465 ? -22.982 16.322 6.559 1.00 93.06 465 HIS A CA 1
ATOM 3698 C C . HIS A 1 465 ? -21.694 16.286 7.395 1.00 93.06 465 HIS A C 1
ATOM 3700 O O . HIS A 1 465 ? -21.540 17.054 8.347 1.00 93.06 465 HIS A O 1
ATOM 3706 N N . TYR A 1 466 ? -20.717 15.463 7.005 1.00 92.81 466 TYR A N 1
ATOM 3707 C CA . TYR A 1 466 ? -19.399 15.431 7.645 1.00 92.81 466 TYR A CA 1
ATOM 3708 C C . TYR A 1 466 ? -18.585 16.706 7.410 1.00 92.81 466 TYR A C 1
ATOM 3710 O O . TYR A 1 466 ? -17.770 17.074 8.255 1.00 92.81 466 TYR A O 1
ATOM 3718 N N . GLY A 1 467 ? -18.826 17.425 6.314 1.00 90.50 467 GLY A N 1
ATOM 3719 C CA . GLY A 1 467 ? -18.335 18.786 6.113 1.00 90.50 467 GLY A CA 1
ATOM 3720 C C . GLY A 1 467 ? -18.855 19.743 7.187 1.00 90.50 467 GLY A C 1
ATOM 3721 O O . GLY A 1 467 ? -18.052 20.386 7.862 1.00 90.50 467 GLY A O 1
ATOM 3722 N N . SER A 1 468 ? -20.172 19.783 7.403 1.00 92.69 468 SER A N 1
ATOM 3723 C CA . SER A 1 468 ? -20.804 20.625 8.432 1.00 92.69 468 SER A CA 1
ATOM 3724 C C . SER A 1 468 ? -20.395 20.237 9.855 1.00 92.69 468 SER A C 1
ATOM 3726 O O . SER A 1 468 ? -20.194 21.108 10.703 1.00 92.69 468 SER A O 1
ATOM 3728 N N . LEU A 1 469 ? -20.211 18.939 10.118 1.00 94.38 469 LEU A N 1
ATOM 3729 C CA . LEU A 1 469 ? -19.793 18.444 11.428 1.00 94.38 469 LEU A CA 1
ATOM 3730 C C . LEU A 1 469 ? -18.417 18.989 11.838 1.00 94.38 469 LEU A C 1
ATOM 3732 O O . LEU A 1 469 ? -18.198 19.239 13.018 1.00 94.38 469 LEU A O 1
ATOM 3736 N N . LYS A 1 470 ? -17.504 19.252 10.890 1.00 91.00 470 LYS A N 1
ATOM 3737 C CA . LYS A 1 470 ? -16.184 19.831 11.207 1.00 91.00 470 LYS A CA 1
ATOM 3738 C C . LYS A 1 470 ? -16.316 21.195 11.872 1.00 91.00 470 LYS A C 1
ATOM 3740 O O . LYS A 1 470 ? -15.652 21.447 12.871 1.00 91.00 470 LYS A O 1
ATOM 3745 N N . SER A 1 471 ? -17.194 22.048 11.346 1.00 91.12 471 SER A N 1
ATOM 3746 C CA . SER A 1 471 ? -17.465 23.365 11.924 1.00 91.12 471 SER A CA 1
ATOM 3747 C C . SER A 1 471 ? -18.054 23.253 13.329 1.00 91.12 471 SER A C 1
ATOM 3749 O O . SER A 1 471 ? -17.663 24.007 14.215 1.00 91.12 471 SER A O 1
ATOM 3751 N N . LEU A 1 472 ? -18.945 22.281 13.555 1.00 93.38 472 LEU A N 1
ATOM 3752 C CA . LEU A 1 472 ? -19.511 22.031 14.880 1.00 93.38 472 LEU A CA 1
ATOM 3753 C C . LEU A 1 472 ? -18.449 21.564 15.883 1.00 93.38 472 LEU A C 1
ATOM 3755 O O . LEU A 1 472 ? -18.456 22.011 17.026 1.00 93.38 472 LEU A O 1
ATOM 3759 N N . VAL A 1 473 ? -17.535 20.682 15.472 1.00 92.25 473 VAL A N 1
ATOM 3760 C CA . VAL A 1 473 ? -16.461 20.201 16.351 1.00 92.25 473 VAL A CA 1
ATOM 3761 C C . VAL A 1 473 ? -15.542 21.341 16.772 1.00 92.25 473 VAL A C 1
ATOM 3763 O O . VAL A 1 473 ? -15.279 21.482 17.961 1.00 92.25 473 VAL A O 1
ATOM 3766 N N . LEU A 1 474 ? -15.136 22.197 15.832 1.00 89.25 474 LEU A N 1
ATOM 3767 C CA . LEU A 1 474 ? -14.313 23.369 16.140 1.00 89.25 474 LEU A CA 1
ATOM 3768 C C . LEU A 1 474 ? -15.015 24.320 17.120 1.00 89.25 474 LEU A C 1
ATOM 3770 O O . LEU A 1 474 ? -14.419 24.699 18.122 1.00 89.25 474 LEU A O 1
ATOM 3774 N N . MET A 1 475 ? -16.301 24.614 16.898 1.00 91.12 475 MET A N 1
ATOM 3775 C CA . MET A 1 475 ? -17.106 25.414 17.830 1.00 91.12 475 MET A CA 1
ATOM 3776 C C . MET A 1 475 ? -17.129 24.796 19.236 1.00 91.12 475 MET A C 1
ATOM 3778 O O . MET A 1 475 ? -16.918 25.493 20.223 1.00 91.12 475 MET A O 1
ATOM 3782 N N . LYS A 1 476 ? -17.356 23.480 19.352 1.00 91.25 476 LYS A N 1
ATOM 3783 C CA . LYS A 1 476 ? -17.402 22.809 20.661 1.00 91.25 476 LYS A CA 1
ATOM 3784 C C . LYS A 1 476 ? -16.058 22.808 21.375 1.00 91.25 476 LYS A C 1
ATOM 3786 O O . LYS A 1 476 ? -16.025 22.934 22.593 1.00 91.25 476 LYS A O 1
ATOM 3791 N N . MET A 1 477 ? -14.964 22.711 20.628 1.00 88.19 477 MET A N 1
ATOM 3792 C CA . MET A 1 477 ? -13.616 22.824 21.179 1.00 88.19 477 MET A CA 1
ATOM 3793 C C . MET A 1 477 ? -13.340 24.226 21.722 1.00 88.19 477 MET A C 1
ATOM 3795 O O . MET A 1 477 ? -12.814 24.350 22.827 1.00 88.19 477 MET A O 1
ATOM 3799 N N . GLU A 1 478 ? -13.755 25.268 20.998 1.00 86.69 478 GLU A N 1
ATOM 3800 C CA . GLU A 1 478 ? -13.676 26.655 21.469 1.00 86.69 478 GLU A CA 1
ATOM 3801 C C . GLU A 1 478 ? -14.500 26.863 22.750 1.00 86.69 478 GLU A C 1
ATOM 3803 O O . GLU A 1 478 ? -13.987 27.412 23.725 1.00 86.69 478 GLU A O 1
ATOM 3808 N N . GLU A 1 479 ? -15.741 26.363 22.790 1.00 87.06 479 GLU A N 1
ATOM 3809 C CA . GLU A 1 479 ? -16.617 26.438 23.969 1.00 87.06 479 GLU A CA 1
ATOM 3810 C C . GLU A 1 479 ? -16.023 25.737 25.200 1.00 87.06 479 GLU A C 1
ATOM 3812 O O . GLU A 1 479 ? -16.157 26.233 26.318 1.00 87.06 479 GLU A O 1
ATOM 3817 N N . SER A 1 480 ? -15.357 24.593 25.015 1.00 79.81 480 SER A N 1
ATOM 3818 C CA . SER A 1 480 ? -14.734 23.842 26.109 1.00 79.81 480 SER A CA 1
ATOM 3819 C C . SER A 1 480 ? -13.360 24.381 26.523 1.00 79.81 480 SER A C 1
ATOM 3821 O O . SER A 1 480 ? -12.714 23.787 27.384 1.00 79.81 480 SER A O 1
ATOM 3823 N N . GLY A 1 481 ? -12.867 25.453 25.889 1.00 73.81 481 GLY A N 1
ATOM 3824 C CA . GLY A 1 481 ? -11.499 25.943 26.081 1.00 73.81 481 GLY A CA 1
ATOM 3825 C C . GLY A 1 481 ? -10.423 24.951 25.619 1.00 73.81 481 GLY A C 1
ATOM 3826 O O . GLY A 1 481 ? -9.264 25.061 26.018 1.00 73.81 481 GLY A O 1
ATOM 3827 N N . ALA A 1 482 ? -10.795 23.973 24.788 1.00 70.25 482 ALA A N 1
ATOM 3828 C CA . ALA A 1 482 ? -9.879 22.993 24.228 1.00 70.25 482 ALA A CA 1
ATOM 3829 C C . ALA A 1 482 ? -9.079 23.663 23.103 1.00 70.25 482 ALA A C 1
ATOM 3831 O O . ALA A 1 482 ? -9.549 23.790 21.974 1.00 70.25 482 ALA A O 1
ATOM 3832 N N . SER A 1 483 ? -7.868 24.119 23.416 1.00 66.88 483 SER A N 1
ATOM 3833 C CA . SER A 1 483 ? -6.925 24.620 22.415 1.00 66.88 483 SER A CA 1
ATOM 3834 C C . SER A 1 483 ? -6.044 23.473 21.938 1.00 66.88 483 SER A C 1
ATOM 3836 O O . SER A 1 483 ? -5.285 22.917 22.729 1.00 66.88 483 SER A O 1
ATOM 3838 N N . VAL A 1 484 ? -6.123 23.120 20.653 1.00 69.69 484 VAL A N 1
ATOM 3839 C CA . VAL A 1 484 ? -5.191 22.144 20.074 1.00 69.69 484 VAL A CA 1
ATOM 3840 C C . VAL A 1 484 ? -3.897 22.863 19.764 1.00 69.69 484 VAL A C 1
ATOM 3842 O O . VAL A 1 484 ? -3.820 23.640 18.809 1.00 69.69 484 VAL A O 1
ATOM 3845 N N . SER A 1 485 ? -2.863 22.604 20.558 1.00 84.19 485 SER A N 1
ATOM 3846 C CA . SER A 1 485 ? -1.522 22.992 2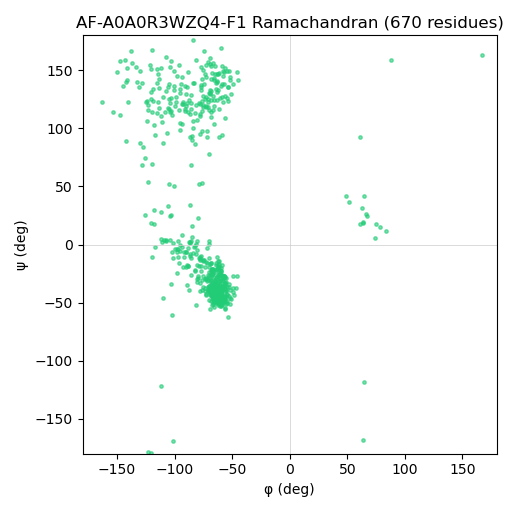0.132 1.00 84.19 485 SER A CA 1
ATOM 3847 C C . SER A 1 485 ? -1.170 22.252 18.828 1.00 84.19 485 SER A C 1
ATOM 3849 O O . SER A 1 485 ? -1.594 21.108 18.638 1.00 84.19 485 SER A O 1
ATOM 3851 N N . PRO A 1 486 ? -0.384 22.841 17.911 1.00 84.62 486 PRO A N 1
ATOM 3852 C CA . PRO A 1 486 ? 0.049 22.139 16.701 1.00 84.62 486 PRO A CA 1
ATOM 3853 C C . PRO A 1 486 ? 0.714 20.785 16.990 1.00 84.62 486 PRO A C 1
ATOM 3855 O O . PRO A 1 486 ? 0.490 19.815 16.270 1.00 84.62 486 PRO A O 1
ATOM 3858 N N . SER A 1 487 ? 1.475 20.693 18.086 1.00 87.06 487 SER A N 1
ATOM 3859 C CA . SER A 1 487 ? 2.074 19.438 18.557 1.00 87.06 487 SER A CA 1
ATOM 3860 C C . SER A 1 487 ? 1.020 18.369 18.861 1.00 87.06 487 SER A C 1
ATOM 3862 O O . SER A 1 487 ? 1.138 17.225 18.422 1.00 87.06 487 SER A O 1
ATOM 3864 N N . GLU A 1 488 ? -0.031 18.739 19.589 1.00 87.69 488 GLU A N 1
ATOM 3865 C CA . GLU A 1 488 ? -1.129 17.838 19.928 1.00 87.69 488 GLU A CA 1
ATOM 3866 C C . GLU A 1 488 ? -1.930 17.389 18.701 1.00 87.69 488 GLU A C 1
ATOM 3868 O O . GLU A 1 488 ? -2.332 16.226 18.621 1.00 87.69 488 GLU A O 1
ATOM 3873 N N . GLU A 1 489 ? -2.164 18.294 17.743 1.00 88.56 489 GLU A N 1
ATOM 3874 C CA . GLU A 1 489 ? -2.830 17.971 16.475 1.00 88.56 489 GLU A CA 1
ATOM 3875 C C . GLU A 1 489 ? -2.032 16.903 15.721 1.00 88.56 489 GLU A C 1
ATOM 3877 O O . GLU A 1 489 ? -2.593 15.895 15.285 1.00 88.56 489 GLU A O 1
ATOM 3882 N N . LYS A 1 490 ? -0.711 17.088 15.616 1.00 90.44 490 LYS A N 1
ATOM 3883 C CA . LYS A 1 490 ? 0.194 16.151 14.943 1.00 90.44 490 LYS A CA 1
ATOM 3884 C C . LYS A 1 490 ? 0.213 14.778 15.599 1.00 90.44 490 LYS A C 1
ATOM 3886 O O . LYS A 1 490 ? 0.169 13.776 14.888 1.00 90.44 490 LYS A O 1
ATOM 3891 N N . GLU A 1 491 ? 0.258 14.718 16.926 1.00 91.94 491 GLU A N 1
ATOM 3892 C CA . GLU A 1 491 ? 0.260 13.460 17.679 1.00 91.94 491 GLU A CA 1
ATOM 3893 C C . GLU A 1 491 ? -1.034 12.661 17.463 1.00 91.94 491 GLU A C 1
ATOM 3895 O O . GLU A 1 491 ? -0.991 11.470 17.134 1.00 91.94 491 GLU A O 1
ATOM 3900 N N . LEU A 1 492 ? -2.193 13.321 17.575 1.00 92.94 492 LEU A N 1
ATOM 3901 C CA . LEU A 1 492 ? -3.494 12.695 17.328 1.00 92.94 492 LEU A CA 1
ATOM 3902 C C . LEU A 1 492 ? -3.629 12.241 15.875 1.00 92.94 492 LEU A C 1
ATOM 3904 O O . LEU A 1 492 ? -4.124 11.148 15.601 1.00 92.94 492 LEU A O 1
ATOM 3908 N N . MET A 1 493 ? -3.164 13.060 14.937 1.00 92.44 493 MET A N 1
ATOM 3909 C CA . MET A 1 493 ? -3.201 12.754 13.514 1.00 92.44 493 MET A CA 1
ATOM 3910 C C . MET A 1 493 ? -2.300 11.577 13.152 1.00 92.44 493 MET A C 1
ATOM 3912 O O . MET A 1 493 ? -2.711 10.690 12.410 1.00 92.44 493 MET A O 1
ATOM 3916 N N . HIS A 1 494 ? -1.093 11.525 13.707 1.00 93.12 494 HIS A N 1
ATOM 3917 C CA . HIS A 1 494 ? -0.189 10.391 13.554 1.00 93.12 494 HIS A CA 1
ATOM 3918 C C . HIS A 1 494 ? -0.789 9.109 14.128 1.00 93.12 494 HIS A C 1
ATOM 3920 O O . HIS A 1 494 ? -0.839 8.097 13.430 1.00 93.12 494 HIS A O 1
ATOM 3926 N N . SER A 1 495 ? -1.335 9.181 15.339 1.00 94.50 495 SER A N 1
ATOM 3927 C CA . SER A 1 495 ? -1.986 8.053 16.005 1.00 94.50 495 SER A CA 1
ATOM 3928 C C . SER A 1 495 ? -3.201 7.540 15.223 1.00 94.50 495 SER A C 1
ATOM 3930 O O . SER A 1 495 ? -3.394 6.333 15.081 1.00 94.50 495 SER A O 1
ATOM 3932 N N . ALA A 1 496 ? -3.995 8.442 14.640 1.00 94.69 496 ALA A N 1
ATOM 3933 C CA . ALA A 1 496 ? -5.101 8.079 13.760 1.00 94.69 496 ALA A CA 1
ATOM 3934 C C . ALA A 1 496 ? -4.615 7.308 12.524 1.00 94.69 496 ALA A C 1
ATOM 3936 O O . ALA A 1 496 ? -5.180 6.275 12.170 1.00 94.69 496 ALA A O 1
ATOM 3937 N N . LEU A 1 497 ? -3.538 7.775 11.886 1.00 93.75 497 LEU A N 1
ATOM 3938 C CA . LEU A 1 497 ? -2.950 7.114 10.721 1.00 93.75 497 LEU A CA 1
ATOM 3939 C C . LEU A 1 497 ? -2.336 5.747 11.063 1.00 93.75 497 LEU A C 1
ATOM 3941 O O . LEU A 1 497 ? -2.411 4.827 10.249 1.00 93.75 497 LEU A O 1
ATOM 3945 N N . GLU A 1 498 ? -1.749 5.589 12.251 1.00 94.44 498 GLU A N 1
ATOM 3946 C CA . GLU A 1 498 ? -1.293 4.286 12.745 1.00 94.44 498 GLU A CA 1
ATOM 3947 C C . GLU A 1 498 ? -2.453 3.303 12.926 1.00 94.44 498 GLU A C 1
ATOM 3949 O O . GLU A 1 498 ? -2.332 2.139 12.539 1.00 94.44 498 GLU A O 1
ATOM 3954 N N . LEU A 1 499 ? -3.576 3.761 13.489 1.00 95.69 499 LEU A N 1
ATOM 3955 C CA . LEU A 1 499 ? -4.772 2.941 13.669 1.00 95.69 499 LEU A CA 1
ATOM 3956 C C . LEU A 1 499 ? -5.380 2.531 12.318 1.00 95.69 499 LEU A C 1
ATOM 3958 O O . LEU A 1 499 ? -5.719 1.362 12.130 1.00 95.69 499 LEU A O 1
ATOM 3962 N N . MET A 1 500 ? -5.438 3.455 11.353 1.00 94.12 500 MET A N 1
ATOM 3963 C CA . MET A 1 500 ? -5.840 3.159 9.972 1.00 94.12 500 MET A CA 1
ATOM 3964 C C . MET A 1 500 ? -4.935 2.094 9.340 1.00 94.12 500 MET A C 1
ATOM 3966 O O . MET A 1 500 ? -5.424 1.098 8.812 1.00 94.12 500 MET A O 1
ATOM 3970 N N . ALA A 1 501 ? -3.611 2.251 9.454 1.00 92.88 501 ALA A N 1
ATOM 3971 C CA . ALA A 1 501 ? -2.654 1.283 8.923 1.00 92.88 501 ALA A CA 1
ATOM 3972 C C . ALA A 1 501 ? -2.765 -0.090 9.614 1.00 92.88 501 ALA A C 1
ATOM 3974 O O . ALA A 1 501 ? -2.623 -1.124 8.962 1.00 92.88 501 ALA A O 1
ATOM 3975 N N . MET A 1 502 ? -3.036 -0.122 10.924 1.00 94.62 502 MET A N 1
ATOM 3976 C CA . MET A 1 502 ? -3.294 -1.362 11.662 1.00 94.62 502 MET A CA 1
ATOM 3977 C C . MET A 1 502 ? -4.517 -2.095 11.102 1.00 94.62 502 MET A C 1
ATOM 3979 O O . MET A 1 502 ? -4.435 -3.296 10.835 1.00 94.62 502 MET A O 1
ATOM 3983 N N . TYR A 1 503 ? -5.612 -1.366 10.875 1.00 95.75 503 TYR A N 1
ATOM 3984 C CA . TYR A 1 503 ? -6.829 -1.906 10.278 1.00 95.75 503 TYR A CA 1
ATOM 3985 C C . TYR A 1 503 ? -6.579 -2.471 8.877 1.00 95.75 503 TYR A C 1
ATOM 3987 O O . TYR A 1 503 ? -6.917 -3.624 8.608 1.00 95.75 503 TYR A O 1
ATOM 3995 N N . ASP A 1 504 ? -5.892 -1.718 8.015 1.00 93.12 504 ASP A N 1
ATOM 3996 C CA . ASP A 1 504 ? -5.540 -2.169 6.665 1.00 93.12 504 ASP A CA 1
ATOM 3997 C C . ASP A 1 504 ? -4.676 -3.437 6.679 1.00 93.12 504 ASP A C 1
ATOM 3999 O O . ASP A 1 504 ? -4.899 -4.361 5.893 1.00 93.12 504 ASP A O 1
ATOM 4003 N N . HIS A 1 505 ? -3.711 -3.532 7.600 1.00 94.44 505 HIS A N 1
ATOM 4004 C CA . HIS A 1 505 ? -2.911 -4.746 7.759 1.00 94.44 505 HIS A CA 1
ATOM 4005 C C . HIS A 1 505 ? -3.757 -5.939 8.214 1.00 94.44 505 HIS A C 1
ATOM 4007 O O . HIS A 1 505 ? -3.521 -7.056 7.755 1.00 94.44 505 HIS A O 1
ATOM 4013 N N . TYR A 1 506 ? -4.732 -5.726 9.099 1.00 95.50 506 TYR A N 1
ATOM 4014 C CA . TYR A 1 506 ? -5.622 -6.787 9.564 1.00 95.50 506 TYR A CA 1
ATOM 4015 C C . TYR A 1 506 ? -6.516 -7.299 8.426 1.00 95.50 506 TYR A C 1
ATOM 4017 O O . TYR A 1 506 ? -6.628 -8.507 8.208 1.00 95.50 506 TYR A O 1
ATOM 4025 N N . VAL A 1 507 ? -7.110 -6.385 7.654 1.00 94.38 507 VAL A N 1
ATOM 4026 C CA . VAL A 1 507 ? -7.937 -6.723 6.486 1.00 94.38 507 VAL A CA 1
ATOM 4027 C C . VAL A 1 507 ? -7.106 -7.442 5.417 1.00 94.38 507 VAL A C 1
ATOM 4029 O O . VAL A 1 507 ? -7.535 -8.479 4.909 1.00 94.38 507 VAL A O 1
ATOM 4032 N N . SER A 1 508 ? -5.895 -6.953 5.123 1.00 94.06 508 SER A N 1
ATOM 4033 C CA . SER A 1 508 ? -4.944 -7.610 4.212 1.00 94.06 508 SER A CA 1
ATOM 4034 C C . SER A 1 508 ? -4.630 -9.041 4.653 1.00 94.06 508 SER A C 1
ATOM 4036 O O . SER A 1 508 ? -4.669 -9.961 3.838 1.00 94.06 508 SER A O 1
ATOM 4038 N N . LEU A 1 509 ? -4.396 -9.258 5.950 1.00 95.75 509 LEU A N 1
ATOM 4039 C CA . LEU A 1 509 ? -4.109 -10.583 6.496 1.00 95.75 509 LEU A CA 1
ATOM 4040 C C . LEU A 1 509 ? -5.289 -11.547 6.327 1.00 95.75 509 LEU A C 1
ATOM 4042 O O . LEU A 1 509 ? -5.094 -12.709 5.978 1.00 95.75 509 LEU A O 1
ATOM 4046 N N . CYS A 1 510 ? -6.513 -11.066 6.543 1.00 95.12 510 CYS A N 1
ATOM 4047 C CA . CYS A 1 510 ? -7.709 -11.875 6.333 1.00 95.12 510 CYS A CA 1
ATOM 4048 C C . CYS A 1 510 ? -7.834 -12.309 4.871 1.00 95.12 510 CYS A C 1
ATOM 4050 O O . CYS A 1 510 ? -8.062 -13.485 4.603 1.00 95.12 510 CYS A O 1
ATOM 4052 N N . ARG A 1 511 ? -7.613 -11.385 3.929 1.00 94.69 511 ARG A N 1
ATOM 4053 C CA . ARG A 1 511 ? -7.635 -11.690 2.492 1.00 94.69 511 ARG A CA 1
ATOM 4054 C C . ARG A 1 511 ? -6.514 -12.649 2.088 1.00 94.69 511 ARG A C 1
ATOM 4056 O O . ARG A 1 511 ? -6.751 -13.545 1.285 1.00 94.69 511 ARG A O 1
ATOM 4063 N N . LEU A 1 512 ? -5.321 -12.501 2.673 1.00 96.31 512 LEU A N 1
ATOM 4064 C CA . LEU A 1 512 ? -4.211 -13.435 2.485 1.00 96.31 512 LEU A CA 1
ATOM 4065 C C . LEU A 1 512 ? -4.605 -14.850 2.921 1.00 96.31 512 LEU A C 1
ATOM 4067 O O . LEU A 1 512 ? -4.410 -15.791 2.163 1.00 96.31 512 LEU A O 1
ATOM 4071 N N . LEU A 1 513 ? -5.190 -15.013 4.107 1.00 95.94 513 LEU A N 1
ATOM 4072 C CA . LEU A 1 513 ? -5.610 -16.326 4.600 1.00 95.94 513 LEU A CA 1
ATOM 4073 C C . LEU A 1 513 ? -6.733 -16.942 3.757 1.00 95.94 513 LEU A C 1
ATOM 4075 O O . LEU A 1 513 ? -6.704 -18.148 3.520 1.00 95.94 513 LEU A O 1
ATOM 4079 N N . THR A 1 514 ? -7.679 -16.133 3.268 1.00 95.00 514 THR A N 1
ATOM 4080 C CA . THR A 1 514 ? -8.694 -16.582 2.301 1.00 95.00 514 THR A CA 1
ATOM 4081 C C . THR A 1 514 ? -8.033 -17.119 1.030 1.00 95.00 514 THR A C 1
ATOM 4083 O O . THR A 1 514 ? -8.278 -18.265 0.663 1.00 95.00 514 THR A O 1
ATOM 4086 N N . ALA A 1 515 ? -7.112 -16.358 0.430 1.00 94.94 515 ALA A N 1
ATOM 4087 C CA . ALA A 1 515 ? -6.396 -16.778 -0.776 1.00 94.94 515 ALA A CA 1
ATOM 4088 C C . ALA A 1 515 ? -5.551 -18.043 -0.560 1.00 94.94 515 ALA A C 1
ATOM 4090 O O . ALA A 1 515 ? -5.526 -18.934 -1.405 1.00 94.94 515 ALA A O 1
ATOM 4091 N N . LEU A 1 516 ? -4.886 -18.167 0.592 1.00 94.56 516 LEU A N 1
ATOM 4092 C CA . LEU A 1 516 ? -4.122 -19.370 0.932 1.00 94.56 516 LEU A CA 1
ATOM 4093 C C . LEU A 1 516 ? -5.013 -20.605 1.100 1.00 94.56 516 LEU A C 1
ATOM 4095 O O . LEU A 1 516 ? -4.568 -21.713 0.811 1.00 94.56 516 LEU A O 1
ATOM 4099 N N . LYS A 1 517 ? -6.255 -20.427 1.560 1.00 92.94 517 LYS A N 1
ATOM 4100 C CA . LYS A 1 517 ? -7.230 -21.513 1.694 1.00 92.94 517 LYS A CA 1
ATOM 4101 C C . LYS A 1 517 ? -7.809 -21.945 0.345 1.00 92.94 517 LYS A C 1
ATOM 4103 O O . LYS A 1 517 ? -8.064 -23.129 0.153 1.00 92.94 517 LYS A O 1
ATOM 4108 N N . GLU A 1 518 ? -8.027 -20.998 -0.562 1.00 91.94 518 GLU A N 1
ATOM 4109 C CA . GLU A 1 518 ? -8.512 -21.263 -1.923 1.00 91.94 518 GLU A CA 1
ATOM 4110 C C . GLU A 1 518 ? -7.450 -21.932 -2.805 1.00 91.94 518 GLU A C 1
ATOM 4112 O O . GLU A 1 518 ? -7.785 -22.740 -3.672 1.00 91.94 518 GLU A O 1
ATOM 4117 N N . GLY A 1 519 ? -6.169 -21.645 -2.560 1.00 91.69 519 GLY A N 1
ATOM 4118 C CA . GLY A 1 519 ? -5.065 -22.269 -3.277 1.00 91.69 519 GLY A CA 1
ATOM 4119 C C . GLY A 1 519 ? -5.081 -21.905 -4.763 1.00 91.69 519 GLY A C 1
ATOM 4120 O O . GLY A 1 519 ? -4.940 -20.736 -5.125 1.00 91.69 519 GLY A O 1
ATOM 4121 N N . ASP A 1 520 ? -5.222 -22.915 -5.621 1.00 92.56 520 ASP A N 1
ATOM 4122 C CA . ASP A 1 520 ? -5.191 -22.756 -7.081 1.00 92.56 520 ASP A CA 1
ATOM 4123 C C . ASP A 1 520 ? -6.554 -22.405 -7.699 1.00 92.56 520 ASP A C 1
ATOM 4125 O O . ASP A 1 520 ? -6.650 -22.269 -8.920 1.00 92.56 520 ASP A O 1
ATOM 4129 N N . ALA A 1 521 ? -7.597 -22.234 -6.881 1.00 90.94 521 ALA A N 1
ATOM 4130 C CA . ALA A 1 521 ? -8.883 -21.729 -7.345 1.00 90.94 521 ALA A CA 1
ATOM 4131 C C . ALA A 1 521 ? -8.796 -20.250 -7.768 1.00 90.94 521 ALA A C 1
ATOM 4133 O O . ALA A 1 521 ? -7.953 -19.486 -7.291 1.00 90.94 521 ALA A O 1
ATOM 4134 N N . GLU A 1 522 ? -9.688 -19.842 -8.670 1.00 85.88 522 GLU A N 1
ATOM 4135 C CA . GLU A 1 522 ? -9.824 -18.442 -9.058 1.00 85.88 522 GLU A CA 1
ATOM 4136 C C . GLU A 1 522 ? -10.511 -17.649 -7.938 1.00 85.88 522 GLU A C 1
ATOM 4138 O O . GLU A 1 522 ? -11.591 -18.015 -7.473 1.00 85.88 522 GLU A O 1
ATOM 4143 N N . ALA A 1 523 ? -9.866 -16.569 -7.493 1.00 87.50 523 ALA A N 1
ATOM 4144 C CA . ALA A 1 523 ? -10.363 -15.750 -6.395 1.00 87.50 523 ALA A CA 1
ATOM 4145 C C . ALA A 1 523 ? -11.574 -14.904 -6.824 1.00 87.50 523 ALA A C 1
ATOM 4147 O O . ALA A 1 523 ? -11.454 -14.017 -7.673 1.00 87.50 523 ALA A O 1
ATOM 4148 N N . ASP A 1 524 ? -12.721 -15.112 -6.173 1.00 88.50 524 ASP A N 1
ATOM 4149 C CA . ASP A 1 524 ? -13.896 -14.253 -6.329 1.00 88.50 524 ASP A CA 1
ATOM 4150 C C . ASP A 1 524 ? -13.807 -13.044 -5.385 1.00 88.50 524 ASP A C 1
ATOM 4152 O O . ASP A 1 524 ? -14.294 -13.063 -4.248 1.00 88.50 524 ASP A O 1
ATOM 4156 N N . PHE A 1 525 ? -13.209 -11.956 -5.875 1.00 86.38 525 PHE A N 1
ATOM 4157 C CA . PHE A 1 525 ? -13.115 -10.693 -5.138 1.00 86.38 525 PHE A CA 1
ATOM 4158 C C . PHE A 1 525 ? -14.444 -9.963 -4.976 1.00 86.38 525 PHE A C 1
ATOM 4160 O O . PHE A 1 525 ? -14.431 -8.886 -4.395 1.00 86.38 525 PHE A O 1
ATOM 4167 N N . SER A 1 526 ? -15.572 -10.475 -5.473 1.00 84.56 526 SER A N 1
ATOM 4168 C CA . SER A 1 526 ? -16.901 -9.951 -5.134 1.00 84.56 526 SER A CA 1
ATOM 4169 C C . SER A 1 526 ? -17.499 -10.647 -3.907 1.00 84.56 526 SER A C 1
ATOM 4171 O O . SER A 1 526 ? -18.363 -10.082 -3.234 1.00 84.56 526 SER A O 1
ATOM 4173 N N . SER A 1 527 ? -16.988 -11.833 -3.562 1.00 89.06 527 SER A N 1
ATOM 4174 C CA . SER A 1 527 ? -17.489 -12.634 -2.452 1.00 89.06 527 SER A CA 1
ATOM 4175 C C . SER A 1 527 ? -17.292 -11.969 -1.085 1.00 89.06 527 SER A C 1
ATOM 4177 O O . SER A 1 527 ? -16.342 -11.218 -0.821 1.00 89.06 527 SER A O 1
ATOM 4179 N N . ALA A 1 528 ? -18.162 -12.340 -0.144 1.00 88.06 528 ALA A N 1
ATOM 4180 C CA . ALA A 1 528 ? -18.025 -11.950 1.256 1.00 88.06 528 ALA A CA 1
ATOM 4181 C C . ALA A 1 528 ? -16.708 -12.455 1.885 1.00 88.06 528 ALA A C 1
ATOM 4183 O O . ALA A 1 528 ? -16.232 -11.866 2.851 1.00 88.06 528 ALA A O 1
ATOM 4184 N N . ALA A 1 529 ? -16.068 -13.495 1.338 1.00 88.00 529 ALA A N 1
ATOM 4185 C CA . ALA A 1 529 ? -14.811 -14.020 1.873 1.00 88.00 529 ALA A CA 1
ATOM 4186 C C . ALA A 1 529 ? -13.648 -13.012 1.760 1.00 88.00 529 ALA A C 1
ATOM 4188 O O . ALA A 1 529 ? -12.802 -12.950 2.656 1.00 88.00 529 ALA A O 1
ATOM 4189 N N . TYR A 1 530 ? -13.638 -12.182 0.709 1.00 88.81 530 TYR A N 1
ATOM 4190 C CA . TYR A 1 530 ? -12.639 -11.125 0.498 1.00 88.81 530 TYR A CA 1
ATOM 4191 C C . TYR A 1 530 ? -13.101 -9.730 0.953 1.00 88.81 530 TYR A C 1
ATOM 4193 O O . TYR A 1 530 ? -12.256 -8.890 1.289 1.00 88.81 530 TYR A O 1
ATOM 4201 N N . ASN A 1 531 ? -14.420 -9.492 1.006 1.00 86.81 531 ASN A N 1
ATOM 4202 C CA . ASN A 1 531 ? -15.026 -8.175 1.269 1.00 86.81 531 ASN A CA 1
ATOM 4203 C C . ASN A 1 531 ? -15.937 -8.098 2.504 1.00 86.81 531 ASN A C 1
ATOM 4205 O O . ASN A 1 531 ? -16.721 -7.163 2.629 1.00 86.81 531 ASN A O 1
ATOM 4209 N N . ARG A 1 532 ? -15.852 -9.040 3.449 1.00 89.12 532 ARG A N 1
ATOM 4210 C CA . ARG A 1 532 ? -16.638 -8.982 4.703 1.00 89.12 532 ARG A CA 1
ATOM 4211 C C . ARG A 1 532 ? -16.360 -7.762 5.586 1.00 89.12 532 ARG A C 1
ATOM 4213 O O . ARG A 1 532 ? -17.155 -7.478 6.477 1.00 89.12 532 ARG A O 1
ATOM 4220 N N . PHE A 1 533 ? -15.222 -7.093 5.397 1.00 92.50 533 PHE A N 1
ATOM 4221 C CA . PHE A 1 533 ? -14.874 -5.888 6.143 1.00 92.50 533 PHE A CA 1
ATOM 4222 C C . PHE A 1 533 ? -15.037 -4.658 5.257 1.00 92.50 533 PHE A C 1
ATOM 4224 O O . PHE A 1 533 ? -14.569 -4.687 4.112 1.00 92.50 533 PHE A O 1
ATOM 4231 N N . PRO A 1 534 ? -15.645 -3.582 5.78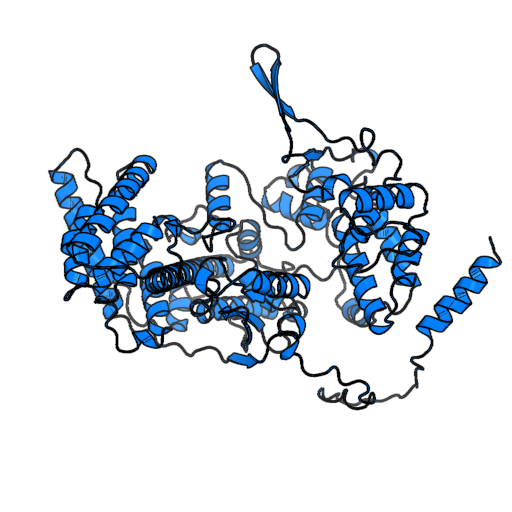3 1.00 90.56 534 PRO A N 1
ATOM 4232 C CA . PRO A 1 534 ? -15.738 -2.324 5.066 1.00 90.56 534 PRO A CA 1
ATOM 4233 C C . PRO A 1 534 ? -14.359 -1.793 4.645 1.00 90.56 534 PRO A C 1
ATOM 4235 O O . PRO A 1 534 ? -13.349 -2.050 5.298 1.00 90.56 534 PRO A O 1
ATOM 4238 N N . PRO A 1 535 ? -14.269 -1.029 3.554 1.00 86.94 535 PRO A N 1
ATOM 4239 C CA . PRO A 1 535 ? -13.026 -0.367 3.194 1.00 86.94 535 PRO A CA 1
ATOM 4240 C C . PRO A 1 535 ? -12.660 0.721 4.216 1.00 86.94 535 PRO A C 1
ATOM 4242 O O . PRO A 1 535 ? -13.517 1.319 4.866 1.00 86.94 535 PRO A O 1
ATOM 4245 N N . SER A 1 536 ? -11.373 1.052 4.309 1.00 88.00 536 SER A N 1
ATOM 4246 C CA . SER A 1 536 ? -10.859 2.012 5.299 1.00 88.00 536 SER A CA 1
ATOM 4247 C C . SER A 1 536 ? -11.477 3.403 5.223 1.00 88.00 536 SER A C 1
ATOM 4249 O O . SER A 1 536 ? -11.585 4.070 6.244 1.00 88.00 536 SER A O 1
ATOM 4251 N N . TYR A 1 537 ? -11.943 3.842 4.052 1.00 83.56 537 TYR A N 1
ATOM 4252 C CA . TYR A 1 537 ? -12.645 5.123 3.925 1.00 83.56 537 TYR A CA 1
ATOM 4253 C C . TYR A 1 537 ? -14.065 5.110 4.518 1.00 83.56 537 TYR A C 1
ATOM 4255 O O . TYR A 1 537 ? -14.626 6.178 4.724 1.00 83.56 537 TYR A O 1
ATOM 4263 N N . GLU A 1 538 ? -14.656 3.946 4.801 1.00 86.44 538 GLU A N 1
ATOM 4264 C CA . GLU A 1 538 ? -15.930 3.839 5.531 1.00 86.44 538 GLU A CA 1
ATOM 4265 C C . GLU A 1 538 ? -15.706 3.755 7.045 1.00 86.44 538 GLU A C 1
ATOM 4267 O O . GLU A 1 538 ? -16.475 4.323 7.814 1.00 86.44 538 GLU A O 1
ATOM 4272 N N . MET A 1 539 ? -14.630 3.097 7.489 1.00 91.81 539 MET A N 1
ATOM 4273 C CA . MET A 1 539 ? -14.270 3.046 8.915 1.00 91.81 539 MET A CA 1
ATOM 4274 C C . MET A 1 539 ? -13.640 4.354 9.411 1.00 91.81 539 MET A C 1
ATOM 4276 O O . MET A 1 539 ? -13.804 4.731 10.567 1.00 91.81 539 MET A O 1
ATOM 4280 N N . PHE A 1 540 ? -12.936 5.067 8.530 1.00 91.75 540 PHE A N 1
ATOM 4281 C CA . PHE A 1 540 ? -12.241 6.318 8.821 1.00 91.75 540 PHE A CA 1
ATOM 4282 C C . PHE A 1 540 ? -12.658 7.390 7.798 1.00 91.75 540 PHE A C 1
ATOM 4284 O O . PHE A 1 540 ? -11.854 7.804 6.957 1.00 91.75 540 PHE A O 1
ATOM 4291 N N . PRO A 1 541 ? -13.922 7.853 7.847 1.00 88.56 541 PRO A N 1
ATOM 4292 C CA . PRO A 1 541 ? -14.528 8.692 6.805 1.00 88.56 541 PRO A CA 1
ATOM 4293 C C . PRO A 1 541 ? -13.895 10.077 6.678 1.00 88.56 541 PRO A C 1
ATOM 4295 O O . PRO A 1 541 ? -13.921 10.701 5.617 1.00 88.56 541 PRO A O 1
ATOM 4298 N N . SER A 1 542 ? -13.332 10.599 7.768 1.00 90.62 542 SER A N 1
ATOM 4299 C CA . SER A 1 542 ? -12.647 11.880 7.762 1.00 90.62 542 SER A CA 1
ATOM 4300 C C . SER A 1 542 ? -11.596 11.931 8.856 1.00 90.62 542 SER A C 1
ATOM 4302 O O . SER A 1 542 ? -11.918 11.973 10.041 1.00 90.62 542 SER A O 1
ATOM 4304 N N . LEU A 1 543 ? -10.331 12.000 8.443 1.00 89.50 543 LEU A N 1
ATOM 4305 C CA . LEU A 1 543 ? -9.207 12.134 9.364 1.00 89.50 543 LEU A CA 1
ATOM 4306 C C . LEU A 1 543 ? -9.302 13.410 10.213 1.00 89.50 543 LEU A C 1
ATOM 4308 O O . LEU A 1 543 ? -9.033 13.370 11.405 1.00 89.50 543 LEU A O 1
ATOM 4312 N N . ALA A 1 544 ? -9.746 14.522 9.618 1.00 89.19 544 ALA A N 1
ATOM 4313 C CA . ALA A 1 544 ? -9.937 15.777 10.342 1.00 89.19 544 ALA A CA 1
ATOM 4314 C C . ALA A 1 544 ? -11.003 15.649 11.441 1.00 89.19 544 ALA A C 1
ATOM 4316 O O . ALA A 1 544 ? -10.747 16.030 12.577 1.00 89.19 544 ALA A O 1
ATOM 4317 N N . LEU A 1 545 ? -12.171 15.064 11.134 1.00 93.44 545 LEU A N 1
ATOM 4318 C CA . LEU A 1 545 ? -13.199 14.828 12.156 1.00 93.44 545 LEU A CA 1
ATOM 4319 C C . LEU A 1 545 ? -12.691 13.905 13.253 1.00 93.44 545 LEU A C 1
ATOM 4321 O O . LEU A 1 545 ? -12.907 14.190 14.425 1.00 93.44 545 LEU A O 1
ATOM 4325 N N . LEU A 1 546 ? -12.001 12.829 12.873 1.00 94.81 546 LEU A N 1
ATOM 4326 C CA . LEU A 1 546 ? -11.460 11.873 13.825 1.00 94.81 546 LEU A CA 1
ATOM 4327 C C . LEU A 1 546 ? -10.530 12.575 14.824 1.00 94.81 546 LEU A C 1
ATOM 4329 O O . LEU A 1 546 ? -10.709 12.425 16.033 1.00 94.81 546 LEU A O 1
ATOM 4333 N N . VAL A 1 547 ? -9.594 13.385 14.323 1.00 92.75 547 VAL A N 1
ATOM 4334 C CA . VAL A 1 547 ? -8.632 14.137 15.140 1.00 92.75 547 VAL A CA 1
ATOM 4335 C C . VAL A 1 547 ? -9.321 15.195 16.000 1.00 92.75 547 VAL A C 1
ATOM 4337 O O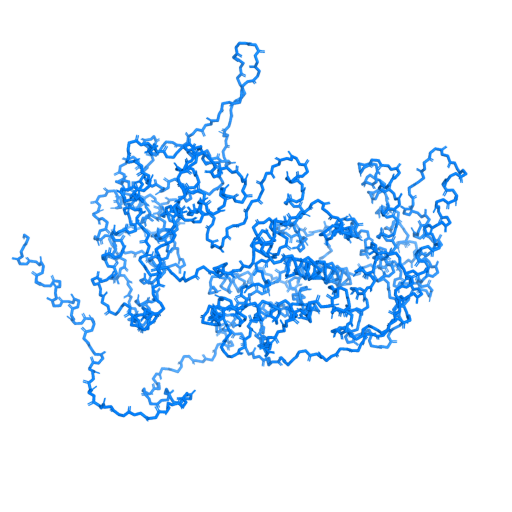 . VAL A 1 547 ? -9.054 15.262 17.197 1.00 92.75 547 VAL A O 1
ATOM 4340 N N . TYR A 1 548 ? -10.229 15.995 15.438 1.00 92.75 548 TYR A N 1
ATOM 4341 C CA . TYR A 1 548 ? -10.882 17.076 16.181 1.00 92.75 548 TYR A CA 1
ATOM 4342 C C . TYR A 1 548 ? -11.837 16.549 17.257 1.00 92.75 548 TYR A C 1
ATOM 4344 O O . TYR A 1 548 ? -11.819 17.040 18.383 1.00 92.75 548 TYR A O 1
ATOM 4352 N N . ILE A 1 549 ? -12.602 15.490 16.970 1.00 95.56 549 ILE A N 1
ATOM 4353 C CA . ILE A 1 549 ? -13.448 14.838 17.978 1.00 95.56 549 ILE A CA 1
ATOM 4354 C C . ILE A 1 549 ? -12.575 14.231 19.080 1.00 95.56 549 ILE A C 1
ATOM 4356 O O . ILE A 1 549 ? -12.865 14.430 20.257 1.00 95.56 549 ILE A O 1
ATOM 4360 N N . ALA A 1 550 ? -11.483 13.542 18.730 1.00 95.25 550 ALA A N 1
ATOM 4361 C CA . ALA A 1 550 ? -10.560 12.981 19.719 1.00 95.25 550 ALA A CA 1
ATOM 4362 C C . ALA A 1 550 ? -9.925 14.074 20.594 1.00 95.25 550 ALA A C 1
ATOM 4364 O O . ALA A 1 550 ? -9.807 13.906 21.805 1.00 95.25 550 ALA A O 1
ATOM 4365 N N . SER A 1 551 ? -9.566 15.213 20.000 1.00 93.12 551 SER A N 1
ATOM 4366 C CA . SER A 1 551 ? -9.031 16.361 20.728 1.00 93.12 551 SER A CA 1
ATOM 4367 C C . SER A 1 551 ? -10.052 16.938 21.710 1.00 93.12 551 SER A C 1
ATOM 4369 O O . SER A 1 551 ? -9.745 17.068 22.892 1.00 93.12 551 SER A O 1
ATOM 4371 N N . HIS A 1 552 ? -11.293 17.171 21.265 1.00 94.19 552 HIS A N 1
ATOM 4372 C CA . HIS A 1 552 ? -12.377 17.606 22.146 1.00 94.19 552 HIS A CA 1
ATOM 4373 C C . HIS A 1 552 ? -12.611 16.623 23.300 1.00 94.19 552 HIS A C 1
ATOM 4375 O O . HIS A 1 552 ? -12.756 17.038 24.447 1.00 94.19 552 HIS A O 1
ATOM 4381 N N . LEU A 1 553 ? -12.655 15.318 23.000 1.00 94.56 553 LEU A N 1
ATOM 4382 C CA . LEU A 1 553 ? -12.876 14.251 23.978 1.00 94.56 553 LEU A CA 1
ATOM 4383 C C . LEU A 1 553 ? -11.762 14.169 25.027 1.00 94.56 553 LEU A C 1
ATOM 4385 O O . LEU A 1 553 ? -12.054 13.882 26.182 1.00 94.56 553 LEU A O 1
ATOM 4389 N N . ARG A 1 554 ? -10.509 14.458 24.658 1.00 91.56 554 ARG A N 1
ATOM 4390 C CA . ARG A 1 554 ? -9.369 14.459 25.588 1.00 91.56 554 ARG A CA 1
ATOM 4391 C C . ARG A 1 554 ? -9.500 15.506 26.699 1.00 91.56 554 ARG A C 1
ATOM 4393 O O . ARG A 1 554 ? -8.937 15.313 27.770 1.00 91.56 554 ARG A O 1
ATOM 4400 N N . CYS A 1 555 ? -10.244 16.586 26.464 1.00 89.25 555 CYS A N 1
ATOM 4401 C CA . CYS A 1 555 ? -10.487 17.645 27.448 1.00 89.25 555 CYS A CA 1
ATOM 4402 C C . CYS A 1 555 ? -11.695 17.374 28.362 1.00 89.25 555 CYS A C 1
ATOM 4404 O O . CYS A 1 555 ? -12.042 18.229 29.171 1.00 89.25 555 CYS A O 1
ATOM 4406 N N . GLN A 1 556 ? -12.362 16.225 28.226 1.00 91.44 556 GLN A N 1
ATOM 4407 C CA . GLN A 1 556 ? -13.565 15.897 28.992 1.00 91.44 556 GLN A CA 1
ATOM 4408 C C . GLN A 1 556 ? -13.234 15.009 30.191 1.00 91.44 556 GLN A C 1
ATOM 4410 O O . GLN A 1 556 ? -12.407 14.108 30.089 1.00 91.44 556 GLN A O 1
ATOM 4415 N N . GLU A 1 557 ? -13.950 15.198 31.300 1.00 89.94 557 GLU A N 1
ATOM 4416 C CA . GLU A 1 557 ? -13.834 14.325 32.480 1.00 89.94 557 GLU A CA 1
ATOM 4417 C C . GLU A 1 557 ? -14.367 12.908 32.220 1.00 89.94 557 GLU A C 1
ATOM 4419 O O . GLU A 1 557 ? -13.821 11.934 32.731 1.00 89.94 557 GLU A O 1
ATOM 4424 N N . ALA A 1 558 ? -15.421 12.790 31.403 1.00 92.94 558 ALA A N 1
ATOM 4425 C CA . ALA A 1 558 ? -16.031 11.519 31.004 1.00 92.94 558 ALA A CA 1
ATOM 4426 C C . ALA A 1 558 ? -16.109 11.400 29.466 1.00 92.94 558 ALA A C 1
ATOM 4428 O O . ALA A 1 558 ? -17.196 11.565 28.889 1.00 92.94 558 ALA A O 1
ATOM 4429 N N . PRO A 1 559 ? -14.974 11.143 28.784 1.00 94.31 559 PRO A N 1
ATOM 4430 C CA . PRO A 1 559 ? -14.900 11.068 27.325 1.00 94.31 559 PRO A CA 1
ATOM 4431 C C . PRO A 1 559 ? -15.935 10.122 26.710 1.00 94.31 559 PRO A C 1
ATOM 4433 O O . PRO A 1 559 ? -16.635 10.504 25.768 1.00 94.31 559 PRO A O 1
ATOM 4436 N N . SER A 1 560 ? -16.100 8.917 27.261 1.00 94.88 560 SER A N 1
ATOM 4437 C CA . SER A 1 560 ? -17.070 7.934 26.763 1.00 94.88 560 SER A CA 1
ATOM 4438 C C . SER A 1 560 ? -18.512 8.460 26.790 1.00 94.88 560 SER A C 1
ATOM 4440 O O . SER A 1 560 ? -19.252 8.339 25.810 1.00 94.88 560 SER A O 1
ATOM 4442 N N . GLY A 1 561 ? -18.901 9.133 27.876 1.00 95.12 561 GLY A N 1
ATOM 4443 C CA . GLY A 1 561 ? -20.218 9.751 28.025 1.00 95.12 561 GLY A CA 1
ATOM 4444 C C . GLY A 1 561 ? -20.472 10.863 27.004 1.00 95.12 561 GLY A C 1
ATOM 4445 O O . GLY A 1 561 ? -21.559 10.929 26.423 1.00 95.12 561 GLY A O 1
ATOM 4446 N N . VAL A 1 562 ? -19.468 11.707 26.745 1.00 95.75 562 VAL A N 1
ATOM 4447 C CA . VAL A 1 562 ? -19.550 12.779 25.739 1.00 95.75 562 VAL A CA 1
ATOM 4448 C C . VAL A 1 562 ? -19.611 12.205 24.324 1.00 95.75 562 VAL A C 1
ATOM 4450 O O . VAL A 1 562 ? -20.411 12.676 23.513 1.00 95.75 562 VAL A O 1
ATOM 4453 N N . ALA A 1 563 ? -18.846 11.152 24.028 1.00 96.88 563 ALA A N 1
ATOM 4454 C CA . ALA A 1 563 ? -18.898 10.474 22.736 1.00 96.88 563 ALA A CA 1
ATOM 4455 C C . ALA A 1 563 ? -20.324 9.993 22.418 1.00 96.88 563 ALA A C 1
ATOM 4457 O O . ALA A 1 563 ? -20.861 10.323 21.362 1.00 96.88 563 ALA A O 1
ATOM 4458 N N . VAL A 1 564 ? -20.982 9.311 23.364 1.00 95.50 564 VAL A N 1
ATOM 4459 C CA . VAL A 1 564 ? -22.363 8.828 23.192 1.00 95.50 564 VAL A CA 1
ATOM 4460 C C . VAL A 1 564 ? -23.367 9.978 23.084 1.00 95.50 564 VAL A C 1
ATOM 4462 O O . VAL A 1 564 ? -24.177 10.014 22.160 1.00 95.50 564 VAL A O 1
ATOM 4465 N N . ARG A 1 565 ? -23.370 10.906 24.050 1.00 94.56 565 ARG A N 1
ATOM 4466 C CA . ARG A 1 565 ? -24.464 11.885 24.192 1.00 94.56 565 ARG A CA 1
ATOM 4467 C C . ARG A 1 565 ? -24.375 13.034 23.197 1.00 94.56 565 ARG A C 1
ATOM 4469 O O . ARG A 1 565 ? -25.410 13.555 22.792 1.00 94.56 565 ARG A O 1
ATOM 4476 N N . LEU A 1 566 ? -23.160 13.435 22.831 1.00 95.38 566 LEU A N 1
ATOM 4477 C CA . LEU A 1 566 ? -22.924 14.549 21.921 1.00 95.38 566 LEU A CA 1
ATOM 4478 C C . LEU A 1 566 ? -22.573 14.036 20.528 1.00 95.38 566 LEU A C 1
ATOM 4480 O O . LEU A 1 566 ? -23.290 14.319 19.570 1.00 95.38 566 LEU A O 1
ATOM 4484 N N . TRP A 1 567 ? -21.484 13.282 20.396 1.00 96.94 567 TRP A N 1
ATOM 4485 C CA . TRP A 1 567 ? -20.908 13.028 19.077 1.00 96.94 567 TRP A CA 1
ATOM 4486 C C . TRP A 1 567 ? -21.681 11.994 18.259 1.00 96.94 567 TRP A C 1
ATOM 4488 O O . TRP A 1 567 ? -21.887 12.232 17.072 1.00 96.94 567 TRP A O 1
ATOM 4498 N N . VAL A 1 568 ? -22.190 10.911 18.862 1.00 96.38 568 VAL A N 1
ATOM 4499 C CA . VAL A 1 568 ? -22.993 9.914 18.126 1.00 96.38 568 VAL A CA 1
ATOM 4500 C C . VAL A 1 568 ? -24.255 10.577 17.581 1.00 96.38 568 VAL A C 1
ATOM 4502 O O . VAL A 1 568 ? -24.608 10.389 16.421 1.00 96.38 568 VAL A O 1
ATOM 4505 N N . VAL A 1 569 ? -24.906 11.402 18.404 1.00 93.69 569 VAL A N 1
ATOM 4506 C CA . VAL A 1 569 ? -26.149 12.095 18.044 1.00 93.69 569 VAL A CA 1
ATOM 4507 C C . VAL A 1 569 ? -25.929 13.125 16.935 1.00 93.69 569 VAL A C 1
ATOM 4509 O O . VAL A 1 569 ? -26.766 13.230 16.044 1.00 93.69 569 VAL A O 1
ATOM 4512 N N . ASN A 1 570 ? -24.824 13.877 16.973 1.00 95.31 570 ASN A N 1
ATOM 4513 C CA . ASN A 1 570 ? -24.542 14.915 15.975 1.00 95.31 570 ASN A CA 1
ATOM 4514 C C . ASN A 1 570 ? -23.960 14.370 14.668 1.00 95.31 570 ASN A C 1
ATOM 4516 O O . ASN A 1 570 ? -24.177 14.977 13.625 1.00 95.31 570 ASN A O 1
ATOM 4520 N N . ALA A 1 571 ? -23.228 13.254 14.710 1.00 95.19 571 ALA A N 1
ATOM 4521 C CA . ALA A 1 571 ? -22.707 12.608 13.507 1.00 95.19 571 ALA A CA 1
ATOM 4522 C C . ALA A 1 571 ? -23.772 11.773 12.769 1.00 95.19 571 ALA A C 1
ATOM 4524 O O . ALA A 1 571 ? -23.579 11.396 11.607 1.00 95.19 571 ALA A O 1
ATOM 4525 N N . PHE A 1 572 ? -24.863 11.414 13.455 1.00 94.69 572 PHE A N 1
ATOM 4526 C CA . PHE A 1 572 ? -25.963 10.651 12.880 1.00 94.69 572 PHE A CA 1
ATOM 4527 C C . PHE A 1 572 ? -26.759 11.503 11.888 1.00 94.69 572 PHE A C 1
ATOM 4529 O O . PHE A 1 572 ? -27.317 12.546 12.238 1.00 94.69 572 PHE A O 1
ATOM 4536 N N . LEU A 1 573 ? -26.857 11.017 10.650 1.00 92.25 573 LEU A N 1
ATOM 4537 C CA . LEU A 1 573 ? -27.599 11.690 9.597 1.00 92.25 573 LEU A CA 1
ATOM 4538 C C . LEU A 1 573 ? -29.091 11.363 9.716 1.00 92.25 573 LEU A C 1
ATOM 4540 O O . LEU A 1 573 ? -29.521 10.226 9.487 1.00 92.25 573 LEU A O 1
ATOM 4544 N N . ARG A 1 574 ? -29.879 12.389 10.047 1.00 88.12 574 ARG A N 1
ATOM 4545 C CA . ARG A 1 574 ? -31.342 12.313 10.057 1.00 88.12 574 ARG A CA 1
ATOM 4546 C C . ARG A 1 574 ? -31.894 12.268 8.634 1.00 88.12 574 ARG A C 1
ATOM 4548 O O . ARG A 1 574 ? -31.368 12.906 7.724 1.00 88.12 574 ARG A O 1
ATOM 4555 N N . THR A 1 575 ? -32.962 11.511 8.472 1.00 83.56 575 THR A N 1
ATOM 4556 C CA . THR A 1 575 ? -33.803 11.439 7.284 1.00 83.56 575 THR A CA 1
ATOM 4557 C C . THR A 1 575 ? -35.078 12.260 7.511 1.00 83.56 575 THR A C 1
ATOM 4559 O O . THR A 1 575 ? -35.171 13.047 8.449 1.00 83.56 575 THR A O 1
ATOM 4562 N N . SER A 1 576 ? -36.064 12.132 6.623 1.00 81.94 576 SER A N 1
ATOM 4563 C CA . SER A 1 576 ? -37.355 12.817 6.750 1.00 81.94 576 SER A CA 1
ATOM 4564 C C . SER A 1 576 ? -38.354 12.106 7.679 1.00 81.94 576 SER A C 1
ATOM 4566 O O . SER A 1 576 ? -39.464 12.602 7.857 1.00 81.94 576 SER A O 1
ATOM 4568 N N . ASP A 1 577 ? -37.999 10.948 8.251 1.00 85.12 577 ASP A N 1
ATOM 4569 C CA . ASP A 1 577 ? -38.884 10.111 9.075 1.00 85.12 577 ASP A CA 1
ATOM 4570 C C . ASP A 1 577 ? -38.354 9.990 10.514 1.00 85.12 577 ASP A C 1
ATOM 4572 O O . ASP A 1 577 ? -37.559 9.101 10.840 1.00 85.12 577 ASP A O 1
ATOM 4576 N N . ASP A 1 578 ? -38.847 10.868 11.393 1.00 86.44 578 ASP A N 1
ATOM 4577 C CA . ASP A 1 578 ? -38.408 10.982 12.791 1.00 86.44 578 ASP A CA 1
ATOM 4578 C C . ASP A 1 578 ? -38.528 9.667 13.584 1.00 86.44 578 ASP A C 1
ATOM 4580 O O . ASP A 1 578 ? -37.696 9.363 14.443 1.00 86.44 578 ASP A O 1
ATOM 4584 N N . ILE A 1 579 ? -39.554 8.850 13.311 1.00 88.81 579 ILE A N 1
ATOM 4585 C CA . ILE A 1 579 ? -39.773 7.589 14.037 1.00 88.81 579 ILE A CA 1
ATOM 4586 C C . ILE A 1 579 ? -38.730 6.554 13.618 1.00 88.81 579 ILE A C 1
ATOM 4588 O O . ILE A 1 579 ? -38.196 5.833 14.471 1.00 88.81 579 ILE A O 1
ATOM 4592 N N . LYS A 1 580 ? -38.442 6.450 12.316 1.00 88.12 580 LYS A N 1
ATOM 4593 C CA . LYS A 1 580 ? -37.386 5.558 11.819 1.00 88.12 580 LYS A CA 1
ATOM 4594 C C . LYS A 1 580 ? -36.014 6.016 12.289 1.00 88.12 580 LYS A C 1
ATOM 4596 O O . LYS A 1 580 ? -35.228 5.177 12.729 1.00 88.12 580 LYS A O 1
ATOM 4601 N N . ASP A 1 581 ? -35.756 7.316 12.275 1.00 90.12 581 ASP A N 1
ATOM 4602 C CA . ASP A 1 581 ? -34.500 7.882 12.754 1.00 90.12 581 ASP A CA 1
ATOM 4603 C C . ASP A 1 581 ? -34.280 7.634 14.239 1.00 90.12 581 ASP A C 1
ATOM 4605 O O . ASP A 1 581 ? -33.187 7.235 14.628 1.00 90.12 581 ASP A O 1
ATOM 4609 N N . LEU A 1 582 ? -35.317 7.759 15.073 1.00 92.25 582 LEU A N 1
ATOM 4610 C CA . LEU A 1 582 ? -35.201 7.446 16.495 1.00 92.25 582 LEU A CA 1
ATOM 4611 C C . LEU A 1 582 ? -34.851 5.969 16.729 1.00 92.25 582 LEU A C 1
ATOM 4613 O O . LEU A 1 582 ? -34.039 5.654 17.601 1.00 92.25 582 LEU A O 1
ATOM 4617 N N . ARG A 1 583 ? -35.443 5.043 15.960 1.00 92.50 583 ARG A N 1
ATOM 4618 C CA . ARG A 1 583 ? -35.107 3.610 16.050 1.00 92.50 583 ARG A CA 1
ATOM 4619 C C . ARG A 1 583 ? -33.676 3.343 15.590 1.00 92.50 583 ARG A C 1
ATOM 4621 O O . ARG A 1 583 ? -32.951 2.636 16.283 1.00 92.50 583 ARG A O 1
ATOM 4628 N N . ARG A 1 584 ? -33.261 3.931 14.465 1.00 93.81 584 ARG A N 1
ATOM 4629 C CA . ARG A 1 584 ? -31.893 3.813 13.937 1.00 93.81 584 ARG A CA 1
ATOM 4630 C C . ARG A 1 584 ? -30.872 4.379 14.913 1.00 93.81 584 ARG A C 1
ATOM 4632 O O . ARG A 1 584 ? -29.912 3.694 15.234 1.00 93.81 584 ARG A O 1
ATOM 4639 N N . LEU A 1 585 ? -31.114 5.565 15.463 1.00 94.88 585 LEU A N 1
ATOM 4640 C CA . LEU A 1 585 ? -30.233 6.174 16.453 1.00 94.88 585 LEU A CA 1
ATOM 4641 C C . LEU A 1 585 ? -30.092 5.294 17.703 1.00 94.88 585 LEU A C 1
ATOM 4643 O O . LEU A 1 585 ? -28.983 5.130 18.203 1.00 94.88 585 LEU A O 1
ATOM 4647 N N . LYS A 1 586 ? -31.174 4.659 18.181 1.00 95.44 586 LYS A N 1
ATOM 4648 C CA . LYS A 1 586 ? -31.090 3.678 19.281 1.00 95.44 586 LYS A CA 1
ATOM 4649 C C . LYS A 1 586 ? -30.189 2.490 18.932 1.00 95.44 586 LYS A C 1
ATOM 4651 O O . LYS A 1 586 ? -29.401 2.075 19.776 1.00 95.44 586 LYS A O 1
ATOM 4656 N N . ILE A 1 587 ? -30.280 1.970 17.705 1.00 95.44 587 ILE A N 1
ATOM 4657 C CA . ILE A 1 587 ? -29.412 0.885 17.218 1.00 95.44 587 ILE A CA 1
ATOM 4658 C C . ILE A 1 587 ? -27.954 1.352 17.157 1.00 95.44 587 ILE A C 1
ATOM 4660 O O . ILE A 1 587 ? -27.080 0.658 17.663 1.00 95.44 587 ILE A O 1
ATOM 4664 N N . VAL A 1 588 ? -27.692 2.538 16.602 1.00 96.44 588 VAL A N 1
ATOM 4665 C CA . VAL A 1 588 ? -26.352 3.141 16.502 1.00 96.44 588 VAL A CA 1
ATOM 4666 C C . VAL A 1 588 ? -25.727 3.316 17.887 1.00 96.44 588 VAL A C 1
ATOM 4668 O O . VAL A 1 588 ? -24.592 2.896 18.102 1.00 96.44 588 VAL A O 1
ATOM 4671 N N . VAL A 1 589 ? -26.470 3.887 18.841 1.00 96.94 589 VAL A N 1
ATOM 4672 C CA . VAL A 1 589 ? -26.013 4.073 20.227 1.00 96.94 589 VAL A CA 1
ATOM 4673 C C . VAL A 1 589 ? -25.726 2.727 20.885 1.00 96.94 589 VAL A C 1
ATOM 4675 O O . VAL A 1 589 ? -24.650 2.551 21.451 1.00 96.94 589 VAL A O 1
ATOM 4678 N N . SER A 1 590 ? -26.647 1.764 20.769 1.00 96.44 590 SER A N 1
ATOM 4679 C CA . SER A 1 590 ? -26.449 0.416 21.307 1.00 96.44 590 SER A CA 1
ATOM 4680 C C . SER A 1 590 ? -25.210 -0.241 20.709 1.00 96.44 590 SER A C 1
ATOM 4682 O O . SER A 1 590 ? -24.404 -0.788 21.449 1.00 96.44 590 SER A O 1
ATOM 4684 N N . MET A 1 591 ? -25.036 -0.157 19.389 1.00 96.69 591 MET A N 1
ATOM 4685 C CA . MET A 1 591 ? -23.902 -0.743 18.684 1.00 96.69 591 MET A CA 1
ATOM 4686 C C . MET A 1 591 ? -22.587 -0.128 19.154 1.00 96.69 591 MET A C 1
ATOM 4688 O O . MET A 1 591 ? -21.669 -0.857 19.512 1.00 96.69 591 MET A O 1
ATOM 4692 N N . PHE A 1 592 ? -22.503 1.204 19.213 1.00 97.19 592 PHE A N 1
ATOM 4693 C CA . PHE A 1 592 ? -21.319 1.893 19.715 1.00 97.19 592 PHE A CA 1
ATOM 4694 C C . PHE A 1 592 ? -20.978 1.453 21.146 1.00 97.19 592 PHE A C 1
ATOM 4696 O O . PHE A 1 592 ? -19.840 1.069 21.404 1.00 97.19 592 PHE A O 1
ATOM 4703 N N . SER A 1 593 ? -21.960 1.413 22.052 1.00 95.44 593 SER A N 1
ATOM 4704 C CA . SER A 1 593 ? -21.754 0.925 23.421 1.00 95.44 593 SER A CA 1
ATOM 4705 C C . SER A 1 593 ? -21.287 -0.534 23.466 1.00 95.44 593 SER A C 1
ATOM 4707 O O . SER A 1 593 ? -20.346 -0.833 24.196 1.00 95.44 593 SER A O 1
ATOM 4709 N N . THR A 1 594 ? -21.871 -1.422 22.655 1.00 95.94 594 THR A N 1
ATOM 4710 C CA . THR A 1 594 ? -21.455 -2.830 22.561 1.00 95.94 594 THR A CA 1
ATOM 4711 C C . THR A 1 594 ? -20.014 -2.966 22.065 1.00 95.94 594 THR A C 1
ATOM 4713 O O . THR A 1 594 ? -19.245 -3.729 22.646 1.00 95.94 594 THR A O 1
ATOM 4716 N N . LEU A 1 595 ? -19.607 -2.209 21.037 1.00 95.94 595 LEU A N 1
ATOM 4717 C CA . LEU A 1 595 ? -18.225 -2.244 20.543 1.00 95.94 595 LEU A CA 1
ATOM 4718 C C . LEU A 1 595 ? -17.228 -1.738 21.592 1.00 95.94 595 LEU A C 1
ATOM 4720 O O . LEU A 1 595 ? -16.164 -2.336 21.748 1.00 95.94 595 LEU A O 1
ATOM 4724 N N . MET A 1 596 ? -17.570 -0.668 22.317 1.00 94.88 596 MET A N 1
ATOM 4725 C CA . MET A 1 596 ? -16.736 -0.124 23.393 1.00 94.88 596 MET A CA 1
ATOM 4726 C C . MET A 1 596 ? -16.586 -1.115 24.551 1.00 94.88 596 MET A C 1
ATOM 4728 O O . MET A 1 596 ? -15.474 -1.374 25.007 1.00 94.88 596 MET A O 1
ATOM 4732 N N . GLU A 1 597 ? -17.695 -1.704 25.002 1.00 93.56 597 GLU A N 1
ATOM 4733 C CA . GLU A 1 597 ? -17.693 -2.699 26.073 1.00 93.56 597 GLU A CA 1
ATOM 4734 C C . GLU A 1 597 ? -16.877 -3.936 25.680 1.00 93.56 597 GLU A C 1
ATOM 4736 O O . GLU A 1 597 ? -16.066 -4.430 26.468 1.00 93.56 597 GLU A O 1
ATOM 4741 N N . PHE A 1 598 ? -17.042 -4.403 24.442 1.00 94.50 598 PHE A N 1
ATOM 4742 C CA . PHE A 1 598 ? -16.249 -5.496 23.902 1.00 94.50 598 PHE A CA 1
ATOM 4743 C C . PHE A 1 598 ? -14.757 -5.133 23.874 1.00 94.50 598 PHE A C 1
ATOM 4745 O O . PHE A 1 598 ? -13.945 -5.878 24.419 1.00 94.50 598 PHE A O 1
ATOM 4752 N N . ALA A 1 599 ? -14.384 -3.961 23.347 1.00 93.94 599 ALA A N 1
ATOM 4753 C CA . ALA A 1 599 ? -12.994 -3.498 23.319 1.00 93.94 599 ALA A CA 1
ATOM 4754 C C . ALA A 1 599 ? -12.348 -3.473 24.718 1.00 93.94 599 ALA A C 1
ATOM 4756 O O . ALA A 1 599 ? -11.204 -3.895 24.867 1.00 93.94 599 ALA A O 1
ATOM 4757 N N . SER A 1 600 ? -13.087 -3.046 25.749 1.00 91.69 600 SER A N 1
ATOM 4758 C CA . SER A 1 600 ? -12.619 -3.028 27.145 1.00 91.69 600 SER A CA 1
ATOM 4759 C C . SER A 1 600 ? -12.451 -4.401 27.784 1.00 91.69 600 SER A C 1
ATOM 4761 O O . SER A 1 600 ? -11.618 -4.560 28.678 1.00 91.69 600 SER A O 1
ATOM 4763 N N . LYS A 1 601 ? -13.231 -5.396 27.356 1.00 91.38 601 LYS A N 1
ATOM 4764 C CA . LYS A 1 601 ? -13.138 -6.772 27.865 1.00 91.38 601 LYS A CA 1
ATOM 4765 C C . LYS A 1 601 ? -12.002 -7.553 27.209 1.00 91.38 601 LYS A C 1
ATOM 4767 O O . LYS A 1 601 ? -11.404 -8.416 27.853 1.00 91.38 601 LYS A O 1
ATOM 4772 N N . VAL A 1 602 ? -11.698 -7.264 25.944 1.00 91.75 602 VAL A N 1
ATOM 4773 C CA . VAL A 1 602 ? -10.705 -8.017 25.175 1.00 91.75 602 VAL A CA 1
ATOM 4774 C C . VAL A 1 602 ? -9.287 -7.745 25.676 1.00 91.75 602 VAL A C 1
ATOM 4776 O O . VAL A 1 602 ? -8.805 -6.615 25.702 1.00 91.75 602 VAL A O 1
ATOM 4779 N N . LYS A 1 603 ? -8.572 -8.824 26.009 1.00 86.44 603 LYS A N 1
ATOM 4780 C CA . LYS A 1 603 ? -7.138 -8.801 26.310 1.00 86.44 603 LYS A CA 1
ATOM 4781 C C . LYS A 1 603 ? -6.410 -9.778 25.405 1.00 86.44 603 LYS A C 1
ATOM 4783 O O . LYS A 1 603 ? -6.468 -10.982 25.618 1.00 86.44 603 LYS A O 1
ATOM 4788 N N . LEU A 1 604 ? -5.695 -9.244 24.424 1.00 91.19 604 LEU A N 1
ATOM 4789 C CA . LEU A 1 604 ? -4.892 -10.050 23.511 1.00 91.19 604 LEU A CA 1
ATOM 4790 C C . LEU A 1 604 ? -3.596 -10.493 24.200 1.00 91.19 604 LEU A C 1
ATOM 4792 O O . LEU A 1 604 ? -2.967 -9.714 24.921 1.00 91.19 604 LEU A O 1
ATOM 4796 N N . LYS A 1 605 ? -3.216 -11.756 23.999 1.00 89.62 605 LYS A N 1
ATOM 4797 C CA . LYS A 1 605 ? -2.021 -12.380 24.582 1.00 89.62 605 LYS A CA 1
ATOM 4798 C C . LYS A 1 605 ? -1.188 -13.020 23.479 1.00 89.62 605 LYS A C 1
ATOM 4800 O O . LYS A 1 605 ? -1.281 -14.217 23.233 1.00 89.62 605 LYS A O 1
ATOM 4805 N N . PHE A 1 606 ? -0.350 -12.224 22.830 1.00 86.50 606 PHE A N 1
ATOM 4806 C CA . PHE A 1 606 ? 0.549 -12.705 21.785 1.00 86.50 606 PHE A CA 1
ATOM 4807 C C . PHE A 1 606 ? 2.006 -12.641 22.231 1.00 86.50 606 PHE A C 1
ATOM 4809 O O . PHE A 1 606 ? 2.409 -11.793 23.030 1.00 86.50 606 PHE A O 1
ATOM 4816 N N . THR A 1 607 ? 2.826 -13.524 21.669 1.00 83.81 607 THR A N 1
ATOM 4817 C CA . THR A 1 607 ? 4.279 -13.416 21.790 1.00 83.81 607 THR A CA 1
ATOM 4818 C C . THR A 1 607 ? 4.778 -12.400 20.761 1.00 83.81 607 THR A C 1
ATOM 4820 O O . THR A 1 607 ? 4.550 -12.596 19.565 1.00 83.81 607 THR A O 1
ATOM 4823 N N . PRO A 1 608 ? 5.432 -11.301 21.176 1.00 84.00 608 PRO A N 1
ATOM 4824 C CA . PRO A 1 608 ? 5.982 -10.348 20.223 1.00 84.00 608 PRO A CA 1
ATOM 4825 C C . PRO A 1 608 ? 7.074 -11.024 19.376 1.00 84.00 608 PRO A C 1
ATOM 4827 O O . PRO A 1 608 ? 7.797 -11.884 19.886 1.00 84.00 608 PRO A O 1
ATOM 4830 N N . PRO A 1 609 ? 7.225 -10.646 18.094 1.00 88.31 609 PRO A N 1
ATOM 4831 C CA . PRO A 1 609 ? 8.279 -11.205 17.257 1.00 88.31 609 PRO A CA 1
ATOM 4832 C C . PRO A 1 609 ? 9.665 -10.853 17.814 1.00 88.31 609 PRO A C 1
ATOM 4834 O O . PRO A 1 609 ? 9.869 -9.755 18.339 1.00 88.31 609 PRO A O 1
ATOM 4837 N N . THR A 1 610 ? 10.641 -11.751 17.651 1.00 90.75 610 THR A N 1
ATOM 4838 C CA . THR A 1 610 ? 12.046 -11.443 17.948 1.00 90.75 610 THR A CA 1
ATOM 4839 C C . THR A 1 610 ? 12.543 -10.395 16.954 1.00 90.75 610 THR A C 1
ATOM 4841 O O . THR A 1 610 ? 12.610 -10.649 15.747 1.00 90.75 610 THR A O 1
ATOM 4844 N N . VAL A 1 611 ? 12.886 -9.204 17.451 1.00 92.25 611 VAL A N 1
ATOM 4845 C CA . VAL A 1 611 ? 13.378 -8.093 16.627 1.00 92.25 611 VAL A CA 1
ATOM 4846 C C . VAL A 1 611 ? 14.740 -7.634 17.126 1.00 92.25 611 VAL A C 1
ATOM 4848 O O . VAL A 1 611 ? 14.874 -7.152 18.249 1.00 92.25 611 VAL A O 1
ATOM 4851 N N . HIS A 1 612 ? 15.745 -7.712 16.258 1.00 93.31 612 HIS A N 1
ATOM 4852 C CA . HIS A 1 612 ? 17.044 -7.093 16.497 1.00 93.31 612 HIS A CA 1
ATOM 4853 C C . HIS A 1 612 ? 17.062 -5.692 15.893 1.00 93.31 612 HIS A C 1
ATOM 4855 O O . HIS A 1 612 ? 16.845 -5.516 14.693 1.00 93.31 612 HIS A O 1
ATOM 4861 N N . VAL A 1 613 ? 17.332 -4.689 16.724 1.00 93.69 613 VAL A N 1
ATOM 4862 C CA . VAL A 1 613 ? 17.441 -3.295 16.288 1.00 93.69 613 VAL A CA 1
ATOM 4863 C C . VAL A 1 613 ? 18.909 -2.966 16.042 1.00 93.69 613 VAL A C 1
ATOM 4865 O O . VAL A 1 613 ? 19.763 -3.244 16.880 1.00 93.69 613 VAL A O 1
ATOM 4868 N N . ALA A 1 614 ? 19.201 -2.386 14.884 1.00 91.75 614 ALA A N 1
ATOM 4869 C CA . ALA A 1 614 ? 20.537 -1.972 14.480 1.00 91.75 614 ALA A CA 1
ATOM 4870 C C . ALA A 1 614 ? 20.504 -0.594 13.809 1.00 91.75 614 ALA A C 1
ATOM 4872 O O . ALA A 1 614 ? 19.448 -0.102 13.394 1.00 91.75 614 ALA A O 1
ATOM 4873 N N . ASP A 1 615 ? 21.683 0.003 13.649 1.00 88.06 615 ASP A N 1
ATOM 4874 C CA . ASP A 1 615 ? 21.840 1.233 12.881 1.00 88.06 615 ASP A CA 1
ATOM 4875 C C . ASP A 1 615 ? 21.341 1.060 11.434 1.00 88.06 615 ASP A C 1
ATOM 4877 O O . ASP A 1 615 ? 21.406 -0.034 10.850 1.00 88.06 615 ASP A O 1
ATOM 4881 N N . PRO A 1 616 ? 20.826 2.132 10.812 1.00 86.44 616 PRO A N 1
ATOM 4882 C CA . PRO A 1 616 ? 20.422 2.087 9.422 1.00 86.44 616 PRO A CA 1
ATOM 4883 C C . PRO A 1 616 ? 21.652 1.965 8.506 1.00 86.44 616 PRO A C 1
ATOM 4885 O O . PRO A 1 616 ? 22.774 2.321 8.887 1.00 86.44 616 PRO A O 1
ATOM 4888 N N . PRO A 1 617 ? 21.483 1.510 7.250 1.00 83.62 617 PRO A N 1
ATOM 4889 C CA . PRO A 1 617 ? 22.568 1.529 6.276 1.00 83.62 617 PRO A CA 1
ATOM 4890 C C . PRO A 1 617 ? 23.207 2.920 6.185 1.00 83.62 617 PRO A C 1
ATOM 4892 O O . PRO A 1 617 ? 22.496 3.922 6.166 1.00 83.62 617 PRO A O 1
ATOM 4895 N N . ARG A 1 618 ? 24.540 2.991 6.040 1.00 76.44 618 ARG A N 1
ATOM 4896 C CA . ARG A 1 618 ? 25.335 4.245 6.048 1.00 76.44 618 ARG A CA 1
ATOM 4897 C C . ARG A 1 618 ? 24.772 5.393 5.199 1.00 76.44 618 ARG A C 1
ATOM 4899 O O . ARG A 1 618 ? 25.062 6.552 5.476 1.00 76.44 618 ARG A O 1
ATOM 4906 N N . CYS A 1 619 ? 24.013 5.100 4.142 1.00 74.81 619 CYS A N 1
ATOM 4907 C CA . CYS A 1 619 ? 23.386 6.129 3.314 1.00 74.81 619 CYS A CA 1
ATOM 4908 C C . CYS A 1 619 ? 22.277 6.921 4.022 1.00 74.81 619 CYS A C 1
ATOM 4910 O O . CYS A 1 619 ? 22.010 8.038 3.591 1.00 74.81 619 CYS A O 1
ATOM 4912 N N . PHE A 1 620 ? 21.665 6.367 5.070 1.00 77.38 620 PHE A N 1
ATOM 4913 C CA . PHE A 1 620 ? 20.655 7.012 5.914 1.00 77.38 620 PHE A CA 1
ATOM 4914 C C . PHE A 1 620 ? 21.247 7.724 7.136 1.00 77.38 620 PHE A C 1
ATOM 4916 O O . PHE A 1 620 ? 20.537 8.491 7.772 1.00 77.38 620 PHE A O 1
ATOM 4923 N N . LEU A 1 621 ? 22.534 7.518 7.440 1.00 78.06 621 LEU A N 1
ATOM 4924 C CA . LEU A 1 621 ? 23.230 8.264 8.489 1.00 78.06 621 LEU A CA 1
ATOM 4925 C C . LEU A 1 621 ? 23.585 9.677 8.008 1.00 78.06 621 LEU A C 1
ATOM 4927 O O . LEU A 1 621 ? 24.000 9.872 6.846 1.00 78.06 621 LEU A O 1
ATOM 4931 N N . LEU A 1 622 ? 23.476 10.648 8.918 1.00 70.00 622 LEU A N 1
ATOM 4932 C CA . LEU A 1 622 ? 23.970 12.010 8.713 1.00 70.00 622 LEU A CA 1
ATOM 4933 C C . LEU A 1 622 ? 25.477 11.990 8.443 1.00 70.00 622 LEU A C 1
ATOM 4935 O O . LEU A 1 622 ? 26.172 11.048 8.819 1.00 70.00 622 LEU A O 1
ATOM 4939 N N . LYS A 1 623 ? 26.003 12.991 7.726 1.00 69.50 623 LYS A N 1
ATOM 4940 C CA . LYS A 1 623 ? 27.423 12.978 7.326 1.00 69.50 623 LYS A CA 1
ATOM 4941 C C . LYS A 1 623 ? 28.349 12.941 8.542 1.00 69.50 623 LYS A C 1
ATOM 4943 O O . LYS A 1 623 ? 29.386 12.293 8.474 1.00 69.50 623 LYS A O 1
ATOM 4948 N N . GLU A 1 624 ? 27.931 13.606 9.607 1.00 71.38 624 GLU A N 1
ATOM 4949 C CA . GLU A 1 624 ? 28.610 13.751 10.888 1.00 71.38 624 GLU A CA 1
ATOM 4950 C C . GLU A 1 624 ? 28.584 12.442 11.698 1.00 71.38 624 GLU A C 1
ATOM 4952 O O . GLU A 1 624 ? 29.536 12.128 12.401 1.00 71.38 624 GLU A O 1
ATOM 4957 N N . GLU A 1 625 ? 27.526 11.642 11.540 1.00 70.31 625 GLU A N 1
ATOM 4958 C CA . GLU A 1 625 ? 27.318 10.358 12.228 1.00 70.31 625 GLU A CA 1
ATOM 4959 C C . GLU A 1 625 ? 27.902 9.170 11.450 1.00 70.31 625 GLU A C 1
ATOM 4961 O O . GLU A 1 625 ? 27.890 8.033 11.920 1.00 70.31 625 GLU A O 1
ATOM 4966 N N . ARG A 1 626 ? 28.402 9.393 10.226 1.00 72.38 626 ARG A N 1
ATOM 4967 C CA . ARG A 1 626 ? 28.993 8.318 9.427 1.00 72.38 626 ARG A CA 1
ATOM 4968 C C . ARG A 1 626 ? 30.329 7.922 10.044 1.00 72.38 626 ARG A C 1
ATOM 4970 O O . ARG A 1 626 ? 31.258 8.731 10.013 1.00 72.38 626 ARG A O 1
ATOM 4977 N N . PRO A 1 627 ? 30.492 6.663 10.491 1.00 62.47 627 PRO A N 1
ATOM 4978 C CA . PRO A 1 627 ? 31.795 6.206 10.936 1.00 62.47 627 PRO A CA 1
ATOM 4979 C C . PRO A 1 627 ? 32.801 6.397 9.793 1.00 62.47 627 PRO A C 1
ATOM 4981 O O . PRO A 1 627 ? 32.453 6.104 8.635 1.00 62.47 627 PRO A O 1
ATOM 4984 N N . PRO A 1 628 ? 34.030 6.871 10.081 1.00 52.59 628 PRO A N 1
ATOM 4985 C CA . PRO A 1 628 ? 35.027 7.130 9.055 1.00 52.59 628 PRO A CA 1
ATOM 4986 C C . PRO A 1 628 ? 35.146 5.908 8.142 1.00 52.59 628 PRO A C 1
ATOM 4988 O O . PRO A 1 628 ? 35.070 4.752 8.581 1.00 52.59 628 PRO A O 1
ATOM 4991 N N . LEU A 1 629 ? 35.245 6.141 6.829 1.00 50.78 629 LEU A N 1
ATOM 4992 C CA . LEU A 1 629 ? 35.663 5.081 5.918 1.00 50.78 629 LEU A CA 1
ATOM 4993 C C . LEU A 1 629 ? 37.017 4.608 6.439 1.00 50.78 629 LEU A C 1
ATOM 4995 O O . LEU A 1 629 ? 37.985 5.360 6.359 1.00 50.78 629 LEU A O 1
ATOM 4999 N N . ARG A 1 630 ? 37.076 3.396 7.008 1.00 39.84 630 ARG A N 1
ATOM 5000 C CA . ARG A 1 630 ? 38.351 2.740 7.288 1.00 39.84 630 ARG A CA 1
ATOM 5001 C C . ARG A 1 630 ? 39.063 2.613 5.942 1.00 39.84 630 ARG A C 1
ATOM 5003 O O . ARG A 1 630 ? 38.780 1.700 5.171 1.00 39.84 630 ARG A O 1
ATOM 5010 N N . ARG A 1 631 ? 39.922 3.584 5.622 1.00 37.81 631 ARG A N 1
ATOM 5011 C CA . ARG A 1 631 ? 40.924 3.453 4.570 1.00 37.81 631 ARG A CA 1
ATOM 5012 C C . ARG A 1 631 ? 41.811 2.297 5.015 1.00 37.81 631 ARG A C 1
ATOM 5014 O O . ARG A 1 631 ? 42.426 2.383 6.068 1.00 37.81 631 ARG A O 1
ATOM 5021 N N . ASN A 1 632 ? 41.814 1.232 4.222 1.00 41.97 632 ASN A N 1
ATOM 5022 C CA . ASN A 1 632 ? 42.656 0.049 4.373 1.00 41.97 632 ASN A CA 1
ATOM 5023 C C . ASN A 1 632 ? 42.466 -0.728 5.686 1.00 41.97 632 ASN A C 1
ATOM 5025 O O . ASN A 1 632 ? 43.173 -0.529 6.667 1.00 41.97 632 ASN A O 1
ATOM 5029 N N . VAL A 1 633 ? 41.577 -1.721 5.647 1.00 29.84 633 VAL A N 1
ATOM 5030 C CA . VAL A 1 633 ? 41.805 -2.960 6.398 1.00 29.84 633 VAL A CA 1
ATOM 5031 C C . VAL A 1 633 ? 42.203 -4.011 5.370 1.00 29.84 633 VAL A C 1
ATOM 5033 O O . VAL A 1 633 ? 41.510 -4.195 4.368 1.00 29.84 633 VAL A O 1
ATOM 5036 N N . ASN A 1 634 ? 43.355 -4.641 5.596 1.00 30.09 634 ASN A N 1
ATOM 5037 C CA . ASN A 1 634 ? 43.865 -5.762 4.813 1.00 30.09 634 ASN A CA 1
ATOM 5038 C C . ASN A 1 634 ? 42.765 -6.815 4.553 1.00 30.09 634 ASN A C 1
ATOM 5040 O O . ASN A 1 634 ? 41.890 -7.010 5.399 1.00 30.09 634 ASN A O 1
ATOM 5044 N N . PRO A 1 635 ? 42.794 -7.526 3.411 1.00 32.66 635 PRO A N 1
ATOM 5045 C CA . PRO A 1 635 ? 41.761 -8.483 3.017 1.00 32.66 635 PRO A CA 1
ATOM 5046 C C . PRO A 1 635 ? 41.867 -9.815 3.783 1.00 32.66 635 PRO A C 1
ATOM 5048 O O . PRO A 1 635 ? 41.905 -10.881 3.172 1.00 32.66 635 PRO A O 1
ATOM 5051 N N . THR A 1 636 ? 41.904 -9.763 5.114 1.00 32.16 636 THR A N 1
ATOM 5052 C CA . THR A 1 636 ? 41.943 -10.946 5.985 1.00 32.16 636 THR A CA 1
ATOM 5053 C C . THR A 1 636 ? 40.764 -11.059 6.953 1.00 32.16 636 THR A C 1
ATOM 5055 O O . THR A 1 636 ? 40.520 -12.159 7.430 1.00 32.16 636 THR A O 1
ATOM 5058 N N . ASP A 1 637 ? 39.924 -10.031 7.109 1.00 27.64 637 ASP A N 1
ATOM 5059 C CA . ASP A 1 637 ? 38.677 -10.117 7.899 1.00 27.64 637 ASP A CA 1
ATOM 5060 C C . ASP A 1 637 ? 37.431 -10.303 7.023 1.00 27.64 637 ASP A C 1
ATOM 5062 O O . ASP A 1 637 ? 36.421 -9.611 7.138 1.00 27.64 637 ASP A O 1
ATOM 5066 N N . ARG A 1 638 ? 37.495 -11.286 6.118 1.00 33.16 638 ARG A N 1
ATOM 5067 C CA . ARG A 1 638 ? 36.307 -11.837 5.441 1.00 33.16 638 ARG A CA 1
ATOM 5068 C C . ARG A 1 638 ? 35.886 -13.197 6.003 1.00 33.16 638 ARG A C 1
ATOM 5070 O O . ARG A 1 638 ? 35.229 -13.958 5.305 1.00 33.16 638 ARG A O 1
ATOM 5077 N N . ASN A 1 639 ? 36.228 -13.464 7.264 1.00 30.14 639 ASN A N 1
ATOM 5078 C CA . ASN A 1 639 ? 35.843 -14.667 8.000 1.00 30.14 639 ASN A CA 1
ATOM 5079 C C . ASN A 1 639 ? 35.012 -14.312 9.247 1.00 30.14 639 ASN A C 1
ATOM 5081 O O . ASN A 1 639 ? 35.440 -14.506 10.376 1.00 30.14 639 ASN A O 1
ATOM 5085 N N . MET A 1 640 ? 33.786 -13.839 9.030 1.00 27.70 640 MET A N 1
ATOM 5086 C CA . MET A 1 640 ? 32.650 -14.180 9.900 1.00 27.70 640 MET A CA 1
ATOM 5087 C C . MET A 1 640 ? 31.552 -14.805 9.037 1.00 27.70 640 MET A C 1
ATOM 5089 O O . MET A 1 640 ? 30.423 -14.347 8.985 1.00 27.70 640 MET A O 1
ATOM 5093 N N . PHE A 1 641 ? 31.935 -15.835 8.292 1.00 30.75 641 PHE A N 1
ATOM 5094 C CA . PHE A 1 641 ? 31.054 -16.880 7.788 1.00 30.75 641 PHE A CA 1
ATOM 5095 C C . PHE A 1 641 ? 31.915 -18.139 7.764 1.00 30.75 641 PHE A C 1
ATOM 5097 O O . PHE A 1 641 ? 32.907 -18.200 7.040 1.00 30.75 641 PHE A O 1
ATOM 5104 N N . MET A 1 642 ? 31.592 -19.094 8.634 1.00 24.44 642 MET A N 1
ATOM 5105 C CA . MET A 1 642 ? 32.196 -20.425 8.646 1.00 24.44 642 MET A CA 1
ATOM 5106 C C . MET A 1 642 ? 32.046 -21.072 7.260 1.00 24.44 642 MET A C 1
ATOM 5108 O O . MET A 1 642 ? 30.918 -21.201 6.785 1.00 24.44 642 MET A O 1
ATOM 5112 N N . PRO A 1 643 ? 33.132 -21.539 6.624 1.00 26.58 643 PRO A N 1
ATOM 5113 C CA . PRO A 1 643 ? 33.054 -22.517 5.557 1.00 26.58 643 PRO A CA 1
ATOM 5114 C C . PRO A 1 643 ? 33.360 -23.907 6.125 1.00 26.58 643 PRO A C 1
ATOM 5116 O O . PRO A 1 643 ? 34.423 -24.131 6.712 1.00 26.58 643 PRO A O 1
ATOM 5119 N N . MET A 1 644 ? 32.471 -24.876 5.891 1.00 24.45 644 MET A N 1
ATOM 5120 C CA . MET A 1 644 ? 32.897 -26.273 5.915 1.00 24.45 644 MET A CA 1
ATOM 5121 C C . MET A 1 644 ? 33.971 -26.478 4.838 1.00 24.45 644 MET A C 1
ATOM 5123 O O . MET A 1 644 ? 33.797 -26.122 3.672 1.00 24.45 644 MET A O 1
ATOM 5127 N N . ARG A 1 645 ? 35.117 -27.017 5.262 1.00 23.91 645 ARG A N 1
ATOM 5128 C CA . ARG A 1 645 ? 36.262 -27.357 4.414 1.00 23.91 645 ARG A CA 1
ATOM 5129 C C . ARG A 1 645 ? 35.933 -28.546 3.505 1.00 23.91 645 ARG A C 1
ATOM 5131 O O . ARG A 1 645 ? 35.645 -29.627 3.998 1.00 23.91 645 ARG A O 1
ATOM 5138 N N . SER A 1 646 ? 36.192 -28.400 2.211 1.00 24.19 646 SER A N 1
ATOM 5139 C CA . SER A 1 646 ? 36.994 -29.373 1.457 1.00 24.19 646 SER A CA 1
ATOM 5140 C C . SER A 1 646 ? 37.812 -28.611 0.409 1.00 24.19 646 SER A C 1
ATOM 5142 O O . SER A 1 646 ? 37.374 -27.598 -0.137 1.00 24.19 646 SER A O 1
ATOM 5144 N N . GLY A 1 647 ? 39.086 -28.977 0.286 1.00 22.45 647 GLY A N 1
ATOM 5145 C CA . GLY A 1 647 ? 40.116 -28.150 -0.331 1.00 22.45 647 GLY A CA 1
ATOM 5146 C C . GLY A 1 647 ? 40.252 -28.331 -1.840 1.00 22.45 647 GLY A C 1
ATOM 5147 O O . GLY A 1 647 ? 40.137 -29.431 -2.360 1.00 22.45 647 GLY A O 1
ATOM 5148 N N . ASN A 1 648 ? 40.626 -27.249 -2.523 1.00 23.80 648 ASN A N 1
ATOM 5149 C CA . ASN A 1 648 ? 41.863 -27.220 -3.302 1.00 23.80 648 ASN A CA 1
ATOM 5150 C C . ASN A 1 648 ? 42.248 -25.771 -3.622 1.00 23.80 648 ASN A C 1
ATOM 5152 O O . ASN A 1 648 ? 41.483 -24.997 -4.195 1.00 23.80 648 ASN A O 1
ATOM 5156 N N . ARG A 1 649 ? 43.457 -25.386 -3.202 1.00 24.55 649 ARG A N 1
ATOM 5157 C CA . ARG A 1 649 ? 44.059 -24.075 -3.468 1.00 24.55 649 ARG A CA 1
ATOM 5158 C C . ARG A 1 649 ? 44.484 -24.002 -4.937 1.00 24.55 649 ARG A C 1
ATOM 5160 O O . ARG A 1 649 ? 45.433 -24.672 -5.329 1.00 24.55 649 ARG A O 1
ATOM 5167 N N . ARG A 1 650 ? 43.905 -23.077 -5.703 1.00 26.19 650 ARG A N 1
ATOM 5168 C CA . ARG A 1 650 ? 44.620 -22.386 -6.788 1.00 26.19 650 ARG A CA 1
ATOM 5169 C C . ARG A 1 650 ? 44.514 -20.879 -6.569 1.00 26.19 650 ARG A C 1
ATOM 5171 O O . ARG A 1 650 ? 43.428 -20.331 -6.412 1.00 26.19 650 ARG A O 1
ATOM 5178 N N . ARG A 1 651 ? 45.677 -20.229 -6.475 1.00 27.80 651 ARG A N 1
ATOM 5179 C CA . ARG A 1 651 ? 45.832 -18.773 -6.349 1.00 27.80 651 ARG A CA 1
ATOM 5180 C C . ARG A 1 651 ? 45.277 -18.105 -7.614 1.00 27.80 651 ARG A C 1
ATOM 5182 O O . ARG A 1 651 ? 45.748 -18.413 -8.701 1.00 27.80 651 ARG A O 1
ATOM 5189 N N . SER A 1 652 ? 44.330 -17.179 -7.458 1.00 28.81 652 SER A N 1
ATOM 5190 C CA . SER A 1 652 ? 43.853 -16.286 -8.524 1.00 28.81 652 SER A CA 1
ATOM 5191 C C . SER A 1 652 ? 44.222 -14.841 -8.181 1.00 28.81 652 SER A C 1
ATOM 5193 O O . SER A 1 652 ? 43.873 -14.332 -7.114 1.00 28.81 652 SER A O 1
ATOM 5195 N N . THR A 1 653 ? 44.960 -14.199 -9.080 1.00 30.59 653 THR A N 1
ATOM 5196 C CA . THR A 1 653 ? 45.513 -12.842 -9.007 1.00 30.59 653 THR A CA 1
ATOM 5197 C C . THR A 1 653 ? 44.438 -11.785 -9.302 1.00 30.59 653 THR A C 1
ATOM 5199 O O . THR A 1 653 ? 43.953 -11.645 -10.417 1.00 30.59 653 THR A O 1
ATOM 5202 N N . ARG A 1 654 ? 44.071 -10.988 -8.291 1.00 33.19 654 ARG A N 1
ATOM 5203 C CA . ARG A 1 654 ? 42.996 -9.968 -8.319 1.00 33.19 654 ARG A CA 1
ATOM 5204 C C . ARG A 1 654 ? 43.359 -8.620 -8.980 1.00 33.19 654 ARG A C 1
ATOM 5206 O O . ARG A 1 654 ? 42.717 -7.616 -8.710 1.00 33.19 654 ARG A O 1
ATOM 5213 N N . SER A 1 655 ? 44.365 -8.584 -9.853 1.00 38.03 655 SER A N 1
ATOM 5214 C CA . SER A 1 655 ? 44.876 -7.343 -10.473 1.00 38.03 655 SER A CA 1
ATOM 5215 C C . SER A 1 655 ? 44.605 -7.228 -11.985 1.00 38.03 655 SER A C 1
ATOM 5217 O O . SER A 1 655 ? 45.097 -6.290 -12.611 1.00 38.03 655 SER A O 1
ATOM 5219 N N . SER A 1 656 ? 43.872 -8.159 -12.610 1.00 43.66 656 SER A N 1
ATOM 5220 C CA . SER A 1 656 ? 43.838 -8.238 -14.081 1.00 43.66 656 SER A CA 1
ATOM 5221 C C . SER A 1 656 ? 42.776 -7.376 -14.768 1.00 43.66 656 SER A C 1
ATOM 5223 O O . SER A 1 656 ? 42.939 -7.106 -15.947 1.00 43.66 656 SER A O 1
ATOM 5225 N N . TYR A 1 657 ? 41.729 -6.905 -14.083 1.00 41.22 657 TYR A N 1
ATOM 5226 C CA . TYR A 1 657 ? 40.561 -6.316 -14.760 1.00 41.22 657 TYR A CA 1
ATOM 5227 C C . TYR A 1 657 ? 40.861 -4.988 -15.479 1.00 41.22 657 TYR A C 1
ATOM 5229 O O . TYR A 1 657 ? 40.625 -4.868 -16.678 1.00 41.22 657 TYR A O 1
ATOM 5237 N N . ALA A 1 658 ? 41.456 -4.013 -14.782 1.00 40.75 658 ALA A N 1
ATOM 5238 C CA . ALA A 1 658 ? 41.810 -2.725 -15.387 1.00 40.75 658 ALA A CA 1
ATOM 5239 C C . ALA A 1 658 ? 42.892 -2.879 -16.470 1.00 40.75 658 ALA A C 1
ATOM 5241 O O . ALA A 1 658 ? 42.831 -2.225 -17.502 1.00 40.75 658 ALA A O 1
ATOM 5242 N N . ARG A 1 659 ? 43.845 -3.798 -16.269 1.00 40.81 659 ARG A N 1
ATOM 5243 C CA . ARG A 1 659 ? 44.954 -4.043 -17.203 1.00 40.81 659 ARG A CA 1
ATOM 5244 C C . ARG A 1 659 ? 44.498 -4.777 -18.470 1.00 40.81 659 ARG A C 1
ATOM 5246 O O . ARG A 1 659 ? 44.904 -4.403 -19.561 1.00 40.81 659 ARG A O 1
ATOM 5253 N N . GLN A 1 660 ? 43.594 -5.752 -18.336 1.00 46.03 660 GLN A N 1
ATOM 5254 C CA . GLN A 1 660 ? 42.996 -6.480 -19.462 1.00 46.03 660 GLN A CA 1
ATOM 5255 C C . GLN A 1 660 ? 42.066 -5.601 -20.300 1.00 46.03 660 GLN A C 1
ATOM 5257 O O . GLN A 1 660 ? 41.976 -5.814 -21.509 1.00 46.03 660 GLN A O 1
ATOM 5262 N N . LEU A 1 661 ? 41.404 -4.610 -19.689 1.00 43.38 661 LEU A N 1
ATOM 5263 C CA . LEU A 1 661 ? 40.625 -3.612 -20.419 1.00 43.38 661 LEU A CA 1
ATOM 5264 C C . LEU A 1 661 ? 41.550 -2.748 -21.293 1.00 43.38 661 LEU A C 1
ATOM 5266 O O . LEU A 1 661 ? 41.311 -2.622 -22.489 1.00 43.38 661 LEU A O 1
ATOM 5270 N N . THR A 1 662 ? 42.653 -2.236 -20.736 1.00 42.56 662 THR A N 1
ATOM 5271 C CA . THR A 1 662 ? 43.610 -1.386 -21.466 1.00 42.56 662 THR A CA 1
ATOM 5272 C C . THR A 1 662 ? 44.386 -2.149 -22.548 1.00 42.56 662 THR A C 1
ATOM 5274 O O . THR A 1 662 ? 44.548 -1.643 -23.656 1.00 42.56 662 THR A O 1
ATOM 5277 N N . GLU A 1 663 ? 44.825 -3.383 -22.277 1.00 41.72 663 GLU A N 1
ATOM 5278 C CA . GLU A 1 663 ? 45.582 -4.205 -23.240 1.00 41.72 663 GLU A CA 1
ATOM 5279 C C . GLU A 1 663 ? 44.720 -4.668 -24.426 1.00 41.72 663 GLU A C 1
ATOM 5281 O O . GLU A 1 663 ? 45.178 -4.646 -25.569 1.00 41.72 663 GLU A O 1
ATOM 5286 N N . ARG A 1 664 ? 43.445 -5.020 -24.201 1.00 48.34 664 ARG A N 1
ATOM 5287 C CA . ARG A 1 664 ? 42.542 -5.428 -25.295 1.00 48.34 664 ARG A CA 1
ATOM 5288 C C . ARG A 1 664 ? 41.970 -4.250 -26.081 1.00 48.34 664 ARG A C 1
ATOM 5290 O O . ARG A 1 664 ? 41.712 -4.392 -27.274 1.00 48.34 664 ARG A O 1
ATOM 5297 N N . VAL A 1 665 ? 41.837 -3.076 -25.461 1.00 44.28 665 VAL A N 1
ATOM 5298 C CA . VAL A 1 665 ? 41.539 -1.819 -26.173 1.00 44.28 665 VAL A CA 1
ATOM 5299 C C . VAL A 1 665 ? 42.689 -1.432 -27.115 1.00 44.28 665 VAL A C 1
ATOM 5301 O O . VAL A 1 665 ? 42.434 -0.900 -28.193 1.00 44.28 665 VAL A O 1
ATOM 5304 N N . GLY A 1 666 ? 43.935 -1.787 -26.779 1.00 38.41 666 GLY A N 1
ATOM 5305 C CA . GLY A 1 666 ? 45.076 -1.686 -27.695 1.00 38.41 666 GLY A CA 1
ATOM 5306 C C . GLY A 1 666 ? 44.978 -2.622 -28.908 1.00 38.41 666 GLY A C 1
ATOM 5307 O O . GLY A 1 666 ? 45.287 -2.208 -30.020 1.00 38.41 666 GLY A O 1
ATOM 5308 N N . GLN A 1 667 ? 44.486 -3.853 -28.731 1.00 37.31 667 GLN A N 1
ATOM 5309 C CA . GLN A 1 667 ? 44.355 -4.830 -29.826 1.00 37.31 667 GLN A CA 1
ATOM 5310 C C . GLN A 1 667 ? 43.212 -4.515 -30.804 1.00 37.31 667 GLN A C 1
ATOM 5312 O O . GLN A 1 667 ? 43.336 -4.798 -31.991 1.00 37.31 667 GLN A O 1
ATOM 5317 N N . MET A 1 668 ? 42.131 -3.871 -30.354 1.00 34.34 668 MET A N 1
ATOM 5318 C CA . MET A 1 668 ? 41.043 -3.432 -31.244 1.00 34.34 668 MET A CA 1
ATOM 5319 C C . MET A 1 668 ? 41.392 -2.205 -32.106 1.00 34.34 668 MET A C 1
ATOM 5321 O O . MET A 1 668 ? 40.680 -1.943 -33.065 1.00 34.34 668 MET A O 1
ATOM 5325 N N . ARG A 1 669 ? 42.487 -1.482 -31.818 1.00 39.31 669 ARG A N 1
ATOM 5326 C CA . ARG A 1 669 ? 43.023 -0.421 -32.699 1.00 39.31 669 ARG A CA 1
ATOM 5327 C C . ARG A 1 669 ? 43.808 -0.955 -33.901 1.00 39.31 669 ARG A C 1
ATOM 5329 O O . ARG A 1 669 ? 44.120 -0.178 -34.791 1.00 39.31 669 ARG A O 1
ATOM 5336 N N . LEU A 1 670 ? 44.169 -2.240 -33.907 1.00 34.50 670 LEU A N 1
ATOM 5337 C CA . LEU A 1 670 ? 45.019 -2.834 -34.947 1.00 34.50 670 LEU A CA 1
ATOM 5338 C C . LEU A 1 670 ? 44.230 -3.564 -36.047 1.00 34.50 670 LEU A C 1
ATOM 5340 O O . LEU A 1 670 ? 44.834 -3.949 -37.039 1.00 34.50 670 LEU A O 1
ATOM 5344 N N . ASN A 1 671 ? 42.906 -3.709 -35.902 1.00 32.75 671 ASN A N 1
ATOM 5345 C CA . ASN A 1 671 ? 42.030 -4.387 -36.872 1.00 32.75 671 ASN A CA 1
ATOM 5346 C C . ASN A 1 671 ? 40.841 -3.516 -37.346 1.00 32.75 671 ASN A C 1
ATOM 5348 O O . ASN A 1 671 ? 39.808 -4.060 -37.736 1.00 32.75 671 ASN A O 1
ATOM 5352 N N . SER A 1 672 ? 40.962 -2.184 -37.295 1.00 31.33 672 SER A N 1
ATOM 5353 C CA . SER A 1 672 ? 39.989 -1.230 -37.860 1.00 31.33 672 SER A CA 1
ATOM 5354 C C . SER A 1 672 ? 40.655 -0.287 -38.843 1.00 31.33 672 SER A C 1
ATOM 5356 O O . SER A 1 672 ? 41.637 0.350 -38.394 1.00 31.33 672 SER A O 1
#

Nearest PDB structures (foldseek):
  7u8r-assembly1_h  TM=2.226E-01  e=5.746E+00  Sus scrofa

Foldseek 3Di:
DLVVLVVLLVVLVVDDPVLLQDAPVPDDDDADQAPPVVVVVLVVCVVVVHAFWDFLDFPQQLVVLLCQQPVAAAEDQDPLLLLADFFPDDDPQDDPVSGDDHWYFHPVDCQWDFDADPNDTDTHGDTDDCCVDLNVLADSLLSLVLVLQLPCVLPVDHQPVQDDDPDDSVRSSNSSSVVNSVDDNLVRVVSSLVSDPDPVCSLVSLVVSLVSLQSSAHDNQSNLVLCVLVVNNVSGDHDHDDDDDPVCVVVVPPRCLDPVVSSVSSSNSSSRHHDPCDPDRLCVPFFQLLSNCNTSPLADPLLPQLFQPLQAAEQADRGPNLQQAKRLCVLLVLLSLVSQQASCQSCVVVVNSVNRNNPPPFRWYFIGHGSLFTWIKGFRHHHDHDDLPDALVNVVCVQQVWDDDPPADLQCPLLLVLLLSLLCSDPVNVPPQSLLQLLSLLLLLQLLQLVLQVVVDPPVVLVVLVVVVLVVLVVLCVVLVLDQRSVLLSVSLSSNSSSLSSSSSSLSSQSSSLSSNCGNDNDDCVDCSNPVYDDSCSSCVDSSSSSSSSSSLVSDPRSNVCSLPPVSVSSHDDDPDPVVSVVSSVVSSVNSVSSSVSSSVTDTDHDGTDIDMGGDPQSSDDPVRRDPPPPDDDPPPPPPPDDDDDDDDDDDDPPPSVVVVVVVVVVVVVVD

Organism: Hydatigena taeniaeformis (NCBI:txid6205)

Sequence (672 aa):
MKLRASRCLKMKKHYKEADFDIAACKYSLYGNFFPSVRQFVIACLQKLGVHCLQSSYGSMPACLGIAYHLGCPIATMSSKYYLISRPTTLPEELKPSSVDEVQIVDLTKDFYQVDTEDGKAMLKLRVFHPEMSALRTVPAVSRPLIAVLMNSDLLHRLPSEIKCEPSSNSEKLRAVVDWVSKTNPIHVLRAIMESITDPNFIDYISSNVLLSLEAFCPDFVEASDMLAVLGIDQLIVPVKAPTRKLEVEKWQLQRPSSPMFFFETASRLLKGGSLMDRPLDFLYRWPTALVHLYRFGFLEKFFIVPLYSELGLVLNYTNDYLIELPSIYGPGRILRYLHYCLLMGVEESNGLTSKLIGLRPYAREICYEGHFRFKTHMLEVKPMHLPCSCSGDAFIYAFIGFDCTPEVPTWSIALVLSCVLWHQQKVEHRDCNIAECPLILSALLLAVVTHYNVECSVLTTVAEHYGSLKSLVLMKMEESGASVSPSEEKELMHSALELMAMYDHYVSLCRLLTALKEGDAEADFSSAAYNRFPPSYEMFPSLALLVYIASHLRCQEAPSGVAVRLWVVNAFLRTSDDIKDLRRLKIVVSMFSTLMEFASKVKLKFTPPTVHVADPPRCFLLKEERPPLRRNVNPTDRNMFMPMRSGNRRRSTRSSYARQLTERVGQMRLNS

Radius of gyration: 28.69 Å; Cα contacts (8 Å, |Δi|>4): 862; chains: 1; bounding box: 86×56×72 Å

Mean predicted aligned error: 10.86 Å

Secondary structure (DSSP, 8-state):
-HHHHHHHHHHGGG--GGGSS--GGGS---S---TTHHHHHHHHHHHTT------SS-HHHHHHHHHHHHT--EEES-GGGGG----SS--TTS-GGG-PPPPEEETTS--EEEEEETTEEEEEEPEE-GGGSGGGGS-GGGHHHHHHHH-TTT-SS--TTS---TT-HHHHHHHHHHHHHHS-HHHHHHHHHHT---GGGHHHHHHHHHHHHHTTS--HHHHHHHHHHTT-GGGSPPPPPP---GGGGGGTTS----HHHHHHHHHHHHTTPPPTTPPPPTTTT--HHHHHHHHTTSS-GGGTHHHH-TT-EEE--S-GGGTTSBPTTSTTHHHHHHHHHHHHHHHHHTT-GGG-TT-SSSEEEEEEBSTT-EEEEEE--------TT--HHHHHHHHHT--S---S-HHHHHHHHHHHHHHHH-GGGTTS-GGG-HHHHHHHHHHHHHHHHHTTS-HHHHHHHHHHHHHHHHHHHHHTT----HHHHHHHHHHHHHHHHHHHHHHHHHHHHHHHHHTTSPP-TTSHHHHSS--HHHHSS-HHHHHHHHHHHHT-SSHHHHIIIIIIHHHS---S-HHHHHHHHHHHHHHHHHHHHHHHH-----PPP-EEEEPPPTTTS-TTTSPP--S---TT---SSPPPP--------TTHHHHHHHHHHHHHTS--

Solvent-accessible surface area (backbone atoms only — not comparable to full-atom values): 38841 Å² total; per-residue (Å²): 108,60,66,61,28,49,52,53,63,55,50,55,79,77,60,55,78,73,70,65,68,50,45,74,94,76,56,86,86,86,76,59,85,56,96,54,54,64,52,53,52,49,52,52,35,47,75,72,73,42,89,61,78,48,58,93,70,63,57,57,16,29,51,43,17,39,26,54,73,69,73,39,69,47,78,37,79,57,74,71,65,72,32,56,48,76,56,77,49,70,60,90,84,52,59,80,91,72,55,73,77,76,46,33,29,45,65,81,53,92,31,62,44,84,45,72,59,94,88,37,85,38,81,46,69,42,65,62,54,51,73,84,43,91,49,50,66,34,53,53,60,42,35,53,54,50,59,56,66,67,30,57,86,76,35,84,62,73,34,85,88,58,79,65,79,97,82,47,75,67,59,49,49,49,43,48,50,56,51,50,38,75,43,58,60,68,58,52,54,47,40,53,60,68,56,55,85,54,78,86,45,48,70,57,48,54,52,51,51,48,57,58,42,45,51,64,12,48,30,48,41,60,18,33,55,53,34,44,77,69,71,51,40,91,81,50,77,77,48,73,73,80,86,76,62,77,78,54,60,72,58,75,74,60,68,84,85,42,74,65,59,53,54,56,50,45,57,40,23,47,36,19,29,75,69,94,78,63,73,80,59,89,65,65,88,51,40,46,11,47,48,49,36,36,26,63,53,62,44,57,64,78,63,45,34,19,39,60,27,76,82,29,30,77,45,57,60,70,36,85,90,49,37,69,42,52,24,48,62,59,73,35,44,67,55,46,49,52,46,43,12,39,56,44,24,53,28,51,76,67,74,42,56,81,59,37,56,13,47,76,81,26,33,30,38,38,34,27,61,16,73,80,38,55,34,24,38,31,32,64,70,57,68,39,77,86,55,94,89,55,51,54,64,59,52,50,28,61,59,43,27,52,88,70,82,80,90,60,60,76,55,49,48,60,52,45,53,23,49,46,53,45,43,71,65,35,79,90,38,72,88,53,58,63,54,56,34,29,57,53,48,26,40,49,43,48,20,52,36,39,56,62,36,55,76,75,43,60,67,65,61,54,50,50,51,54,55,55,46,46,59,52,45,54,50,52,18,58,74,70,68,48,74,76,50,34,62,56,50,48,52,45,45,48,51,50,50,23,44,51,45,27,31,52,44,51,53,34,50,48,36,49,40,44,20,65,72,53,25,72,42,84,70,60,76,84,36,63,79,60,51,51,51,75,56,67,64,49,45,54,71,44,69,67,51,36,36,49,46,14,55,44,29,65,73,43,96,54,28,49,60,46,44,56,71,48,49,47,60,68,66,43,72,77,70,95,47,67,71,60,41,53,54,51,50,52,51,49,53,50,49,45,50,48,53,41,53,50,45,57,69,62,69,71,58,54,84,79,79,57,65,50,76,45,78,42,63,71,59,52,43,53,83,87,70,44,76,76,81,75,78,81,71,72,97,72,83,81,71,92,62,91,73,87,86,79,89,79,94,74,94,78,80,91,72,50,66,73,54,52,52,56,56,51,56,56,56,62,63,74,79,111

pLDDT: mean 82.0, std 16.83, range [22.45, 97.88]